Protein AF-A0A0N4UHY3-F1 (afdb_monomer)

Mean predicted aligned error: 23.49 Å

Foldseek 3Di:
DDDDDDDDDDDDDDDDDDDDDDDDDDDDDDDDDFDWDDPDPFTWTDDPLDIDGPDADFAFDKDKDKPCSQAQPHRHVQKGWHFPDWDWDDDVPPDPTTIITIIGTHGNDPQFDCDPRDTDGPVVVPPDDDDPPQPVPQDWAFDKDKAWPCVQAQPHSDAQWGKHFPDWDQDPVVRIIITTIGTHGNDPQWDHDGGYTDRPPDPDDDDDDDDVVVVVVVVVDAFQFFDKDKAFPCPQAQPHSDDQWGWHFDDDDPGTTITTIDGVDPQFDRDPSDTHGNCPPDDDPPQDFFFDKDKAKQCPQAQPARHDQKGWHFQDWDFADDPPDGIIITITTTHGNDPQFDQDPRDTHGDDPDDDDDDDDDQACRQAQPAPADQWGWHFPDADPVVSDTDIDIGGNDPQWFDDDPDTDGPVVVVDDDDDDDDDDDDDPPPVVLQVCQVRLPHFAFDKHKDKPPPQDQPRSHDQKGWHWPDWDFDDDPGGTIIITIITIHGDPQFDDDPRDTHGDDD

Structure (mmCIF, N/CA/C/O backbone):
data_AF-A0A0N4UHY3-F1
#
_entry.id   AF-A0A0N4UHY3-F1
#
loop_
_atom_site.group_PDB
_atom_site.id
_atom_site.type_symbol
_atom_site.label_atom_id
_atom_site.label_alt_id
_atom_site.label_comp_id
_atom_site.label_asym_id
_atom_site.label_entity_id
_atom_site.label_seq_id
_atom_site.pdbx_PDB_ins_code
_atom_site.Cartn_x
_atom_site.Cartn_y
_atom_site.Cartn_z
_atom_site.occupancy
_atom_site.B_iso_or_equiv
_atom_site.auth_seq_id
_atom_site.auth_comp_id
_atom_site.auth_asym_id
_atom_site.auth_atom_id
_atom_site.pdbx_PDB_model_num
ATOM 1 N N . MET A 1 1 ? -44.861 -2.531 -36.308 1.00 39.50 1 MET A N 1
ATOM 2 C CA . MET A 1 1 ? -45.542 -1.254 -36.012 1.00 39.50 1 MET A CA 1
ATOM 3 C C . MET A 1 1 ? -44.474 -0.323 -35.451 1.00 39.50 1 MET A C 1
ATOM 5 O O . MET A 1 1 ? -43.875 -0.685 -34.453 1.00 39.50 1 MET A O 1
ATOM 9 N N . CYS A 1 2 ? -44.175 0.752 -36.191 1.00 42.62 2 CYS A N 1
ATOM 10 C CA . CYS A 1 2 ? -43.187 1.824 -35.960 1.00 42.62 2 CYS A CA 1
ATOM 11 C C . CYS A 1 2 ? -41.704 1.440 -35.734 1.00 42.62 2 CYS A C 1
ATOM 13 O O . CYS A 1 2 ? -41.220 1.393 -34.611 1.00 42.62 2 CYS A O 1
ATOM 15 N N . PHE A 1 3 ? -40.989 1.261 -36.854 1.00 35.94 3 PHE A N 1
ATOM 16 C CA . PHE A 1 3 ? -39.574 1.621 -37.047 1.00 35.94 3 PHE A CA 1
ATOM 17 C C . PHE A 1 3 ? -39.542 3.037 -37.641 1.00 35.94 3 PHE A C 1
ATOM 19 O O . PHE A 1 3 ? -40.261 3.255 -38.616 1.00 35.94 3 PHE A O 1
ATOM 26 N N . ILE A 1 4 ? -38.719 3.956 -37.127 1.00 51.41 4 ILE A N 1
ATOM 27 C CA . ILE A 1 4 ? -38.272 5.144 -37.875 1.00 51.41 4 ILE A CA 1
ATOM 28 C C . ILE A 1 4 ? -36.809 5.418 -37.504 1.00 51.41 4 ILE A C 1
ATOM 30 O O . ILE A 1 4 ? -36.523 5.945 -36.433 1.00 51.41 4 ILE A O 1
ATOM 34 N N . ASP A 1 5 ? -35.911 5.054 -38.420 1.00 40.72 5 ASP A N 1
ATOM 35 C CA . ASP A 1 5 ? -34.591 5.662 -38.577 1.00 40.72 5 ASP A CA 1
ATOM 36 C C . ASP A 1 5 ? -34.763 7.028 -39.256 1.00 40.72 5 ASP A C 1
ATOM 38 O O . ASP A 1 5 ? -35.474 7.142 -40.258 1.00 40.72 5 ASP A O 1
ATOM 42 N N . PHE A 1 6 ? -34.082 8.055 -38.747 1.00 48.81 6 PHE A N 1
ATOM 43 C CA . PHE A 1 6 ? -33.908 9.332 -39.436 1.00 48.81 6 PHE A CA 1
ATOM 44 C C . PHE A 1 6 ? -32.429 9.516 -39.778 1.00 48.81 6 PHE A C 1
ATOM 46 O O . PHE A 1 6 ? -31.600 9.799 -38.917 1.00 48.81 6 PHE A O 1
ATOM 53 N N . ALA A 1 7 ? -32.123 9.390 -41.066 1.00 38.50 7 ALA A N 1
ATOM 54 C CA . ALA A 1 7 ? -30.927 9.930 -41.685 1.00 38.50 7 ALA A CA 1
ATOM 55 C C . ALA A 1 7 ? -31.374 10.919 -42.767 1.00 38.50 7 ALA A C 1
ATOM 57 O O . ALA A 1 7 ? -32.004 10.507 -43.736 1.00 38.50 7 ALA A O 1
ATOM 58 N N . ALA A 1 8 ? -31.062 12.204 -42.592 1.00 41.97 8 ALA A N 1
ATOM 59 C CA . ALA A 1 8 ? -30.898 13.194 -43.660 1.00 41.97 8 ALA A CA 1
ATOM 60 C C . ALA A 1 8 ? -30.575 14.561 -43.043 1.00 41.97 8 ALA A C 1
ATOM 62 O O . ALA A 1 8 ? -31.390 15.101 -42.304 1.00 41.97 8 ALA A O 1
ATOM 63 N N . ALA A 1 9 ? -29.425 15.138 -43.391 1.00 45.88 9 ALA A N 1
ATOM 64 C CA . ALA A 1 9 ? -29.371 16.423 -44.092 1.00 45.88 9 ALA A CA 1
ATOM 65 C C . ALA A 1 9 ? -27.912 16.852 -44.299 1.00 45.88 9 ALA A C 1
ATOM 67 O O . ALA A 1 9 ? -27.147 17.047 -43.359 1.00 45.88 9 ALA A O 1
ATOM 68 N N . PHE A 1 10 ? -27.563 16.992 -45.574 1.00 39.06 10 PHE A N 1
ATOM 69 C CA . PHE A 1 10 ? -26.394 17.692 -46.083 1.00 39.06 10 PHE A CA 1
ATOM 70 C C . PHE A 1 10 ? -26.413 19.167 -45.661 1.00 39.06 10 PHE A C 1
ATOM 72 O O . PHE A 1 10 ? -27.470 19.789 -45.716 1.00 39.06 10 PHE A O 1
ATOM 79 N N . ASN A 1 11 ? -25.240 19.749 -45.397 1.00 44.28 11 ASN A N 1
ATOM 80 C CA . ASN A 1 11 ? -24.924 21.086 -45.897 1.00 44.28 11 ASN A CA 1
ATOM 81 C C . ASN A 1 11 ? -23.414 21.269 -46.102 1.00 44.28 11 ASN A C 1
ATOM 83 O O . ASN A 1 11 ? -22.588 20.931 -45.260 1.00 44.28 11 ASN A O 1
ATOM 87 N N . SER A 1 12 ? -23.119 21.782 -47.292 1.00 41.34 12 SER A N 1
ATOM 88 C CA . SER A 1 12 ? -21.834 22.180 -47.859 1.00 41.34 12 SER A CA 1
ATOM 89 C C . SER A 1 12 ? -21.240 23.381 -47.119 1.00 41.34 12 SER A C 1
ATOM 91 O O . SER A 1 12 ? -21.940 24.379 -46.973 1.00 41.34 12 SER A O 1
ATOM 93 N N . ILE A 1 13 ? -19.955 23.327 -46.747 1.00 45.72 13 ILE A N 1
ATOM 94 C CA . ILE A 1 13 ? -19.123 24.508 -46.459 1.00 45.72 13 ILE A CA 1
ATOM 95 C C . ILE A 1 13 ? -17.733 24.310 -47.083 1.00 45.72 13 ILE A C 1
ATOM 97 O O . ILE A 1 13 ? -17.202 23.203 -47.142 1.00 45.72 13 ILE A O 1
ATOM 101 N N . ASP A 1 14 ? -17.231 25.434 -47.581 1.00 43.56 14 ASP A N 1
ATOM 102 C CA . ASP A 1 14 ? -16.122 25.691 -48.484 1.00 43.56 14 ASP A CA 1
ATOM 103 C C . ASP A 1 14 ? -14.755 25.055 -48.199 1.00 43.56 14 ASP A C 1
ATOM 105 O O . ASP A 1 14 ? -14.252 24.959 -47.080 1.00 43.56 14 ASP A O 1
ATOM 109 N N . SER A 1 15 ? -14.114 24.762 -49.327 1.00 36.88 15 SER A N 1
ATOM 110 C CA . SER A 1 15 ? -12.692 24.563 -49.582 1.00 36.88 15 SER A CA 1
ATOM 111 C C . SER A 1 15 ? -11.785 25.652 -48.989 1.00 36.88 15 SER A C 1
ATOM 113 O O . SER A 1 15 ? -11.810 26.803 -49.416 1.00 36.88 15 SER A O 1
ATOM 115 N N . GLY A 1 16 ? -10.884 25.239 -48.095 1.00 40.34 16 GLY A N 1
ATOM 116 C CA . GLY A 1 16 ? -9.698 25.986 -47.677 1.00 40.34 16 GLY A CA 1
ATOM 117 C C . GLY A 1 16 ? -8.473 25.076 -47.753 1.00 40.34 16 GLY A C 1
ATOM 118 O O . GLY A 1 16 ? -8.365 24.114 -46.999 1.00 40.34 16 GLY A O 1
ATOM 119 N N . ALA A 1 17 ? -7.587 25.353 -48.709 1.00 36.66 17 ALA A N 1
ATOM 120 C CA . ALA A 1 17 ? -6.333 24.644 -48.916 1.00 36.66 17 ALA A CA 1
ATOM 121 C C . ALA A 1 17 ? -5.376 24.848 -47.729 1.00 36.66 17 ALA A C 1
ATOM 123 O O . ALA A 1 17 ? -5.103 25.982 -47.338 1.00 36.66 17 ALA A O 1
ATOM 124 N N . LEU A 1 18 ? -4.829 23.755 -47.202 1.00 40.34 18 LEU A N 1
ATOM 125 C CA . LEU A 1 18 ? -3.640 23.766 -46.356 1.00 40.34 18 LEU A CA 1
ATOM 126 C C . LEU A 1 18 ? -2.706 22.660 -46.843 1.00 40.34 18 LEU A C 1
ATOM 128 O O . LEU A 1 18 ? -3.122 21.524 -47.060 1.00 40.34 18 LEU A O 1
ATOM 132 N N . GLU A 1 19 ? -1.469 23.070 -47.097 1.00 39.84 19 GLU A N 1
ATOM 133 C CA . GLU A 1 19 ? -0.391 22.308 -47.712 1.00 39.84 19 GLU A CA 1
ATOM 134 C C . GLU A 1 19 ? -0.076 21.027 -46.927 1.00 39.84 19 GLU A C 1
ATOM 136 O O . GLU A 1 19 ? 0.242 21.062 -45.738 1.00 39.84 19 GLU A O 1
ATOM 141 N N . ASP A 1 20 ? -0.157 19.897 -47.628 1.00 41.59 20 ASP A N 1
ATOM 142 C CA . ASP A 1 20 ? 0.180 18.560 -47.152 1.00 41.59 20 ASP A CA 1
ATOM 143 C C . ASP A 1 20 ? 1.547 18.189 -47.756 1.00 41.59 20 ASP A C 1
ATOM 145 O O . ASP A 1 20 ? 1.641 17.791 -48.918 1.00 41.59 20 ASP A O 1
ATOM 149 N N . ASP A 1 21 ? 2.630 18.393 -46.999 1.00 40.91 21 ASP A N 1
ATOM 150 C CA . ASP A 1 21 ? 3.984 17.976 -47.382 1.00 40.91 21 ASP A CA 1
ATOM 151 C C . ASP A 1 21 ? 4.412 16.794 -46.500 1.00 40.91 21 ASP A C 1
ATOM 153 O O . ASP A 1 21 ? 4.742 16.935 -45.320 1.00 40.91 21 ASP A O 1
ATOM 157 N N . GLY A 1 22 ? 4.336 15.582 -47.054 1.00 38.38 22 GLY A N 1
ATOM 158 C CA . GLY A 1 22 ? 4.574 14.359 -46.283 1.00 38.38 22 GLY A CA 1
ATOM 159 C C . GLY A 1 22 ? 4.458 13.068 -47.083 1.00 38.38 22 GLY A C 1
ATOM 160 O O . GLY A 1 22 ? 3.874 12.090 -46.621 1.00 38.38 22 GLY A O 1
ATOM 161 N N . THR A 1 23 ? 4.997 13.063 -48.301 1.00 38.31 23 THR A N 1
ATOM 162 C CA . THR A 1 23 ? 4.911 11.949 -49.254 1.00 38.31 23 THR A CA 1
ATOM 163 C C . THR A 1 23 ? 5.360 10.597 -48.661 1.00 38.31 23 THR A C 1
ATOM 165 O O . THR A 1 23 ? 6.532 10.391 -48.341 1.00 38.31 23 THR A O 1
ATOM 168 N N . LEU A 1 24 ? 4.436 9.630 -48.600 1.00 35.19 24 LEU A N 1
ATOM 169 C CA . LEU A 1 24 ? 4.691 8.212 -48.322 1.00 35.19 24 LEU A CA 1
ATOM 170 C C . LEU A 1 24 ? 4.791 7.431 -49.648 1.00 35.19 24 LEU A C 1
ATOM 172 O O . LEU A 1 24 ? 3.817 7.376 -50.391 1.00 35.19 24 LEU A O 1
ATOM 176 N N . TRP A 1 25 ? 5.912 6.754 -49.922 1.00 36.47 25 TRP A N 1
ATOM 177 C CA . TRP A 1 25 ? 5.988 5.729 -50.980 1.00 36.47 25 TRP A CA 1
ATOM 178 C C . TRP A 1 25 ? 6.540 4.410 -50.427 1.00 36.47 25 TRP A C 1
ATOM 180 O O . TRP A 1 25 ? 7.580 4.376 -49.770 1.00 36.47 25 TRP A O 1
ATOM 190 N N . TYR A 1 26 ? 5.823 3.320 -50.711 1.00 41.16 26 TYR A N 1
ATOM 191 C CA . TYR A 1 26 ? 6.191 1.931 -50.413 1.00 41.16 26 TYR A CA 1
ATOM 192 C C . TYR A 1 26 ? 7.305 1.426 -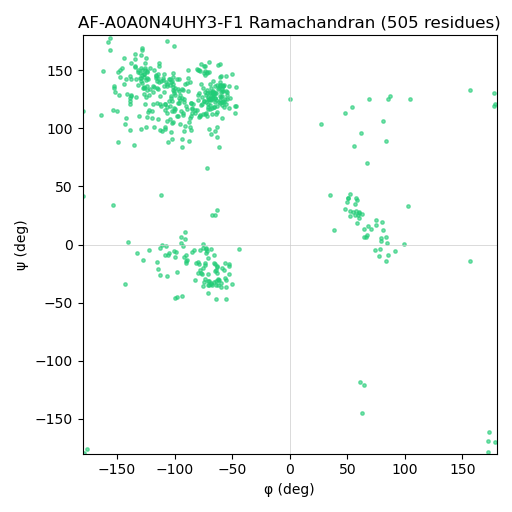51.357 1.00 41.16 26 TYR A C 1
ATOM 194 O O . TYR A 1 26 ? 7.419 1.914 -52.484 1.00 41.16 26 TYR A O 1
ATOM 202 N N . PRO A 1 27 ? 8.136 0.447 -50.945 1.00 40.88 27 PRO A N 1
ATOM 203 C CA . PRO A 1 27 ? 9.318 0.063 -51.707 1.00 40.88 27 PRO A CA 1
ATOM 204 C C . PRO A 1 27 ? 8.978 -0.837 -52.904 1.00 40.88 27 PRO A C 1
ATOM 206 O O . PRO A 1 27 ? 8.353 -1.889 -52.757 1.00 40.88 27 PRO A O 1
ATOM 209 N N . ARG A 1 28 ? 9.500 -0.466 -54.080 1.00 39.56 28 ARG A N 1
ATOM 210 C CA . ARG A 1 28 ? 9.841 -1.421 -55.144 1.00 39.56 28 ARG A CA 1
ATOM 211 C C . ARG A 1 28 ? 11.016 -2.274 -54.659 1.00 39.56 28 ARG A C 1
ATOM 213 O O . ARG A 1 28 ? 12.011 -1.738 -54.173 1.00 39.56 28 ARG A O 1
ATOM 220 N N . LYS A 1 29 ? 10.894 -3.594 -54.802 1.00 41.81 29 LYS A N 1
ATOM 221 C CA . LYS A 1 29 ? 12.030 -4.519 -54.774 1.00 41.81 29 LYS A CA 1
ATOM 222 C C . LYS A 1 29 ? 12.912 -4.184 -55.977 1.00 41.81 29 LYS A C 1
ATOM 224 O O . LYS A 1 29 ? 12.419 -4.286 -57.093 1.00 41.81 29 LYS A O 1
ATOM 229 N N . ASP A 1 30 ? 14.110 -3.659 -55.720 1.00 43.09 30 ASP A N 1
ATOM 230 C CA . ASP A 1 30 ? 15.377 -3.971 -56.404 1.00 43.09 30 ASP A CA 1
ATOM 231 C C . ASP A 1 30 ? 16.398 -2.817 -56.275 1.00 43.09 30 ASP A C 1
ATOM 233 O O . ASP A 1 30 ? 16.085 -1.647 -56.476 1.00 43.09 30 ASP A O 1
ATOM 237 N N . HIS A 1 31 ? 17.633 -3.193 -55.922 1.00 48.31 31 HIS A N 1
ATOM 238 C CA . HIS A 1 31 ? 18.895 -2.434 -55.981 1.00 48.31 31 HIS A CA 1
ATOM 239 C C . HIS A 1 31 ? 19.066 -1.131 -55.154 1.00 48.31 31 HIS A C 1
ATOM 241 O O . HIS A 1 31 ? 18.765 -0.018 -55.577 1.00 48.31 31 HIS A O 1
ATOM 247 N N . SER A 1 32 ? 19.682 -1.307 -53.972 1.00 41.09 32 SER A N 1
ATOM 248 C CA . SER A 1 32 ? 20.770 -0.491 -53.375 1.00 41.09 32 SER A CA 1
ATOM 249 C C . SER A 1 32 ? 20.792 1.029 -53.604 1.00 41.09 32 SER A C 1
ATOM 251 O O . SER A 1 32 ? 21.857 1.610 -53.808 1.00 41.09 32 SER A O 1
ATOM 253 N N . THR A 1 33 ? 19.650 1.701 -53.511 1.00 46.53 33 THR A N 1
ATOM 254 C CA . THR A 1 33 ? 19.587 3.165 -53.454 1.00 46.53 33 THR A CA 1
ATOM 255 C C . THR A 1 33 ? 19.243 3.607 -52.036 1.00 46.53 33 THR A C 1
ATOM 257 O O . THR A 1 33 ? 18.123 3.444 -51.554 1.00 46.53 33 THR A O 1
ATOM 260 N N . LEU A 1 34 ? 20.252 4.140 -51.344 1.00 44.81 34 LEU A N 1
ATOM 261 C CA . LEU A 1 34 ? 20.126 4.769 -50.033 1.00 44.81 34 LEU A CA 1
ATOM 262 C C . LEU A 1 34 ? 19.222 5.996 -50.169 1.00 44.81 34 LEU A C 1
ATOM 264 O O . LEU A 1 34 ? 19.597 6.958 -50.835 1.00 44.81 34 LEU A O 1
ATOM 268 N N . ARG A 1 35 ? 18.039 5.979 -49.551 1.00 48.00 35 ARG A N 1
ATOM 269 C CA . ARG A 1 35 ? 17.221 7.187 -49.411 1.00 48.00 35 ARG A CA 1
ATOM 270 C C . ARG A 1 35 ? 17.361 7.721 -47.985 1.00 48.00 35 ARG A C 1
ATOM 272 O O . ARG A 1 35 ? 16.966 7.017 -47.055 1.00 48.00 35 ARG A O 1
ATOM 279 N N . PRO A 1 36 ? 17.934 8.920 -47.785 1.00 49.59 36 PRO A N 1
ATOM 280 C CA . PRO A 1 36 ? 17.875 9.587 -46.490 1.00 49.59 36 PRO A CA 1
ATOM 281 C C . PRO A 1 36 ? 16.409 9.853 -46.118 1.00 49.59 36 PRO A C 1
ATOM 283 O O . PRO A 1 36 ? 15.614 10.245 -46.972 1.00 49.59 36 PRO A O 1
ATOM 286 N N . ILE A 1 37 ? 16.048 9.614 -44.854 1.00 58.53 37 ILE A N 1
ATOM 287 C CA . ILE A 1 37 ? 14.742 10.004 -44.318 1.00 58.53 37 ILE A CA 1
ATOM 288 C C . ILE A 1 37 ? 14.960 11.338 -43.611 1.00 58.53 37 ILE A C 1
ATOM 290 O O . ILE A 1 37 ? 15.654 11.415 -42.595 1.00 58.53 37 ILE A O 1
ATOM 294 N N . PHE A 1 38 ? 14.409 12.402 -44.184 1.00 53.03 38 PHE A N 1
ATOM 295 C CA . PHE A 1 38 ? 14.489 13.732 -43.597 1.00 53.03 38 PHE A CA 1
ATOM 296 C C . PHE A 1 38 ? 13.365 13.893 -42.577 1.00 53.03 38 PHE A C 1
ATOM 298 O O . PHE A 1 38 ? 12.188 13.828 -42.924 1.00 53.03 38 PHE A O 1
ATOM 305 N N . TYR A 1 39 ? 13.738 14.086 -41.314 1.00 61.25 39 TYR A N 1
ATOM 306 C CA . TYR A 1 39 ? 12.818 14.471 -40.250 1.00 61.25 39 TYR A CA 1
ATOM 307 C C . TYR A 1 39 ? 13.085 15.949 -39.944 1.00 61.25 39 TYR A C 1
ATOM 309 O O . TYR A 1 39 ? 13.949 16.298 -39.138 1.00 61.25 39 TYR A O 1
ATOM 317 N N . GLY A 1 40 ? 12.393 16.834 -40.666 1.00 66.44 40 GLY A N 1
ATOM 318 C CA . GLY A 1 40 ? 12.649 18.276 -40.625 1.00 66.44 40 GLY A CA 1
ATOM 319 C C . GLY A 1 40 ? 14.055 18.643 -41.124 1.00 66.44 40 GLY A C 1
ATOM 320 O O . GLY A 1 40 ? 14.595 18.002 -42.022 1.00 66.44 40 GLY A O 1
ATOM 321 N N . ARG A 1 41 ? 14.676 19.672 -40.524 1.00 72.00 41 ARG A N 1
ATOM 322 C CA . ARG A 1 41 ? 16.049 20.110 -40.865 1.00 72.00 41 ARG A CA 1
ATOM 323 C C . ARG A 1 41 ? 17.140 19.085 -40.527 1.00 72.00 41 ARG A C 1
ATOM 325 O O . ARG A 1 41 ? 18.281 19.296 -40.921 1.00 72.00 41 ARG A O 1
ATOM 332 N N . ARG A 1 42 ? 16.820 17.998 -39.817 1.00 75.81 42 ARG A N 1
ATOM 333 C CA . ARG A 1 42 ? 17.804 17.010 -39.365 1.00 75.81 42 ARG A CA 1
ATOM 334 C C . ARG A 1 42 ? 17.742 15.743 -40.204 1.00 75.81 42 ARG A C 1
ATOM 336 O O . ARG A 1 42 ? 16.675 15.214 -40.512 1.00 75.81 42 ARG A O 1
ATOM 343 N N . SER A 1 43 ? 18.918 15.236 -40.554 1.00 73.31 43 SER A N 1
ATOM 344 C CA . SER A 1 43 ? 19.059 14.045 -41.393 1.00 73.31 43 SER A CA 1
ATOM 345 C C . SER A 1 43 ? 19.352 12.814 -40.534 1.00 73.31 43 SER A C 1
ATOM 347 O O . SER A 1 43 ? 20.409 12.738 -39.903 1.00 73.31 43 SER A O 1
ATOM 349 N N . ILE A 1 44 ? 18.440 11.837 -40.538 1.00 80.31 44 ILE A N 1
ATOM 350 C CA . ILE A 1 44 ? 18.694 10.486 -40.021 1.00 80.31 44 ILE A CA 1
ATOM 351 C C . ILE A 1 44 ? 18.828 9.564 -41.227 1.00 80.31 44 ILE A C 1
ATOM 353 O O . ILE A 1 44 ? 17.899 9.403 -42.020 1.00 80.31 44 ILE A O 1
ATOM 357 N N . VAL A 1 45 ? 19.995 8.949 -41.382 1.00 79.62 45 VAL A N 1
ATOM 358 C CA . VAL A 1 45 ? 20.261 8.050 -42.505 1.00 79.62 45 VAL A CA 1
ATOM 359 C C . VAL A 1 45 ? 20.272 6.621 -41.986 1.00 79.62 45 VAL A C 1
ATOM 361 O O . VAL A 1 45 ? 21.142 6.231 -41.210 1.00 79.62 45 VAL A O 1
ATOM 364 N N . ILE A 1 46 ? 19.293 5.825 -42.413 1.00 78.88 46 ILE A N 1
ATOM 365 C CA . ILE A 1 46 ? 19.210 4.402 -42.076 1.00 78.88 46 ILE A CA 1
ATOM 366 C C . ILE A 1 46 ? 19.789 3.605 -43.249 1.00 78.88 46 ILE A C 1
ATOM 368 O O . ILE A 1 46 ? 19.201 3.560 -44.328 1.00 78.88 46 ILE A O 1
ATOM 372 N N . ILE A 1 47 ? 20.948 2.978 -43.043 1.00 79.69 47 ILE A N 1
ATOM 373 C CA . ILE A 1 47 ? 21.649 2.153 -44.033 1.00 79.69 47 ILE A CA 1
ATOM 374 C C . ILE A 1 47 ? 21.601 0.691 -43.580 1.00 79.69 47 ILE A C 1
ATOM 376 O O . ILE A 1 47 ? 22.393 0.254 -42.743 1.00 79.69 47 ILE A O 1
ATOM 380 N N . GLY A 1 48 ? 20.651 -0.078 -44.118 1.00 83.62 48 GLY A N 1
ATOM 381 C CA . GLY A 1 48 ? 20.410 -1.458 -43.684 1.00 83.62 48 GLY A CA 1
ATOM 382 C C . GLY A 1 48 ? 20.007 -1.510 -42.208 1.00 83.62 48 GLY A C 1
ATOM 383 O O . GLY A 1 48 ? 18.997 -0.922 -41.824 1.00 83.62 48 GLY A O 1
ATOM 384 N N . ASN A 1 49 ? 20.820 -2.178 -41.384 1.00 79.31 49 ASN A N 1
ATOM 385 C CA . ASN A 1 49 ? 20.635 -2.248 -39.928 1.00 79.31 49 ASN A CA 1
ATOM 386 C C . ASN A 1 49 ? 21.414 -1.157 -39.169 1.00 79.31 49 ASN A C 1
ATOM 388 O O . ASN A 1 49 ? 21.353 -1.099 -37.944 1.00 79.31 49 ASN A O 1
ATOM 392 N N . LYS A 1 50 ? 22.173 -0.308 -39.873 1.00 81.62 50 LYS A N 1
ATOM 393 C CA . LYS A 1 50 ? 22.973 0.760 -39.272 1.00 81.62 50 LYS A CA 1
ATOM 394 C C . LYS A 1 50 ? 22.206 2.075 -39.340 1.00 81.62 50 LYS A C 1
ATOM 396 O O . LYS A 1 50 ? 21.864 2.546 -40.421 1.00 81.62 50 LYS A O 1
ATOM 401 N N . VAL A 1 51 ? 21.970 2.688 -38.188 1.00 85.44 51 VAL A N 1
ATOM 402 C CA . VAL A 1 51 ? 21.406 4.037 -38.086 1.00 85.44 51 VAL A CA 1
ATOM 403 C C . VAL A 1 51 ? 22.555 5.026 -37.925 1.00 85.44 51 VAL A C 1
ATOM 405 O O . VAL A 1 51 ? 23.385 4.870 -37.031 1.00 85.44 51 VAL A O 1
ATOM 408 N N . ILE A 1 52 ? 22.611 6.037 -38.789 1.00 84.19 52 ILE A N 1
ATOM 409 C CA . ILE A 1 52 ? 23.551 7.151 -38.690 1.00 84.19 52 ILE A CA 1
ATOM 410 C C . ILE A 1 52 ? 22.748 8.411 -38.369 1.00 84.19 52 ILE A C 1
ATOM 412 O O . ILE A 1 52 ? 21.868 8.821 -39.129 1.00 84.19 52 ILE A O 1
ATOM 416 N N . VAL A 1 53 ? 23.052 9.005 -37.219 1.00 87.25 53 VAL A N 1
ATOM 417 C CA . VAL A 1 53 ? 22.470 10.260 -36.748 1.00 87.25 53 VAL A CA 1
ATOM 418 C C . VAL A 1 53 ? 23.514 11.351 -36.962 1.00 87.25 53 VAL A C 1
ATOM 420 O O . VAL A 1 53 ? 24.541 11.352 -36.288 1.00 87.25 53 VAL A O 1
ATOM 423 N N . ASN A 1 54 ? 23.287 12.239 -37.933 1.00 84.19 54 ASN A N 1
ATOM 424 C CA . ASN A 1 54 ? 24.287 13.243 -38.321 1.00 84.19 54 ASN A CA 1
ATOM 425 C C . ASN A 1 54 ? 24.328 14.449 -37.373 1.00 84.19 54 ASN A C 1
ATOM 427 O O . ASN A 1 54 ? 25.356 15.111 -37.265 1.00 84.19 54 ASN A O 1
ATOM 431 N N . GLU A 1 55 ? 23.228 14.728 -36.675 1.00 88.00 55 GLU A N 1
ATOM 432 C CA . GLU A 1 55 ? 23.116 15.844 -35.739 1.00 88.00 55 GLU A CA 1
ATOM 433 C C . GLU A 1 55 ? 22.705 15.347 -34.357 1.00 88.00 55 GLU A C 1
ATOM 435 O O . GLU A 1 55 ? 21.803 14.519 -34.227 1.00 88.00 55 GLU A O 1
ATOM 440 N N . ALA A 1 56 ? 23.353 15.871 -33.316 1.00 90.25 56 ALA A N 1
ATOM 441 C CA . ALA A 1 56 ? 22.979 15.563 -31.945 1.00 90.25 56 ALA A CA 1
ATOM 442 C C . ALA A 1 56 ? 21.588 16.137 -31.628 1.00 90.25 56 ALA A C 1
ATOM 444 O O . ALA A 1 56 ? 21.309 17.318 -31.848 1.00 90.25 56 ALA A O 1
ATOM 445 N N . PHE A 1 57 ? 20.736 15.289 -31.070 1.00 94.00 57 PHE A N 1
ATOM 446 C CA . PHE A 1 57 ? 19.450 15.658 -30.503 1.00 94.00 57 PHE A CA 1
ATOM 447 C C . PHE A 1 57 ? 19.647 16.272 -29.119 1.00 94.00 57 PHE A C 1
ATOM 449 O O . PHE A 1 57 ? 20.594 15.950 -28.394 1.00 94.00 57 PHE A O 1
ATOM 456 N N . LYS A 1 58 ? 18.738 17.172 -28.741 1.00 94.62 58 LYS A N 1
ATOM 457 C CA . LYS A 1 58 ? 18.728 17.749 -27.395 1.00 94.62 58 LYS A CA 1
ATOM 458 C C . LYS A 1 58 ? 18.067 16.776 -26.420 1.00 94.62 58 LYS A C 1
ATOM 460 O O . LYS A 1 58 ? 17.182 16.007 -26.790 1.00 94.62 58 LYS A O 1
ATOM 465 N N . LEU A 1 59 ? 18.478 16.833 -25.155 1.00 95.12 59 LEU A N 1
ATOM 466 C CA . LEU A 1 59 ? 17.815 16.087 -24.087 1.00 95.12 59 LEU A CA 1
ATOM 467 C C . LEU A 1 59 ? 16.319 16.442 -24.044 1.00 95.12 59 LEU A C 1
ATOM 469 O O . LEU A 1 59 ? 15.969 17.620 -24.069 1.00 95.12 59 LEU A O 1
ATOM 473 N N . GLY A 1 60 ? 15.457 15.428 -23.987 1.00 93.44 60 GLY A N 1
ATOM 474 C CA . GLY A 1 60 ? 14.000 15.576 -23.997 1.00 93.44 60 GLY A CA 1
ATOM 475 C C . GLY A 1 60 ? 13.367 15.672 -25.387 1.00 93.44 60 GLY A C 1
ATOM 476 O O . GLY A 1 60 ? 12.147 15.582 -25.493 1.00 93.44 60 GLY A O 1
ATOM 477 N N . GLU A 1 61 ? 14.157 15.807 -26.454 1.00 95.06 61 GLU A N 1
ATOM 478 C CA . GLU A 1 61 ? 13.628 15.908 -27.814 1.00 95.06 61 GLU A CA 1
ATOM 479 C C . GLU A 1 61 ? 12.924 14.611 -28.237 1.00 95.06 61 GLU A C 1
ATOM 481 O O . GLU A 1 61 ? 13.418 13.507 -27.976 1.00 95.06 61 GLU A O 1
ATOM 486 N N . LEU A 1 62 ? 11.757 14.760 -28.871 1.00 94.19 62 LEU A N 1
ATOM 487 C CA . LEU A 1 62 ? 10.899 13.657 -29.294 1.00 94.19 62 LEU A CA 1
ATOM 488 C C . LEU A 1 62 ? 11.042 13.386 -30.787 1.00 94.19 62 LEU A C 1
ATOM 490 O O . LEU A 1 62 ? 11.166 14.306 -31.592 1.00 94.19 62 LEU A O 1
ATOM 494 N N . LEU A 1 63 ? 10.966 12.112 -31.156 1.00 94.19 63 LEU A N 1
ATOM 495 C CA . LEU A 1 63 ? 11.047 11.667 -32.536 1.00 94.19 63 LEU A CA 1
ATOM 496 C C . LEU A 1 63 ? 10.124 10.478 -32.776 1.00 94.19 63 LEU A C 1
ATOM 498 O O . LEU A 1 63 ? 10.052 9.545 -31.977 1.00 94.19 63 LEU A O 1
ATOM 502 N N . GLU A 1 64 ? 9.435 10.490 -33.908 1.00 93.56 64 GLU A N 1
ATOM 503 C CA . GLU A 1 64 ? 8.642 9.354 -34.349 1.00 93.56 64 GLU A CA 1
ATOM 504 C C . GLU A 1 64 ? 9.501 8.347 -35.122 1.00 93.56 64 GLU A C 1
ATOM 506 O O . GLU A 1 64 ? 10.069 8.655 -36.167 1.00 93.56 64 GLU A O 1
ATOM 511 N N . ASP A 1 65 ? 9.530 7.111 -34.638 1.00 93.38 65 ASP A N 1
ATOM 512 C CA . ASP A 1 65 ? 10.370 6.033 -35.137 1.00 93.38 65 ASP A CA 1
ATOM 513 C C . ASP A 1 65 ? 9.526 4.814 -35.529 1.00 93.38 65 ASP A C 1
ATOM 515 O O . ASP A 1 65 ? 8.954 4.098 -34.694 1.00 93.38 65 ASP A O 1
ATOM 519 N N . ARG A 1 66 ? 9.442 4.566 -36.838 1.00 91.44 66 ARG A N 1
ATOM 520 C CA . ARG A 1 66 ? 8.727 3.412 -37.391 1.00 91.44 66 ARG A CA 1
ATOM 521 C C . ARG A 1 66 ? 9.569 2.150 -37.227 1.00 91.44 66 ARG A C 1
ATOM 523 O O . ARG A 1 66 ? 10.656 2.019 -37.783 1.00 91.44 66 ARG A O 1
ATOM 530 N N . GLY A 1 67 ? 9.020 1.185 -36.502 1.00 92.31 67 GLY A N 1
ATOM 531 C CA . GLY A 1 67 ? 9.684 -0.062 -36.145 1.00 92.31 67 GLY A CA 1
ATOM 532 C C . GLY A 1 67 ? 10.585 0.043 -34.917 1.00 92.31 67 GLY A C 1
ATOM 533 O O . GLY A 1 67 ? 11.253 -0.938 -34.610 1.00 92.31 67 GLY A O 1
ATOM 534 N N . CYS A 1 68 ? 10.591 1.183 -34.213 1.00 94.75 68 CYS A N 1
ATOM 535 C CA . CYS A 1 68 ? 11.376 1.382 -32.991 1.00 94.75 68 CYS A CA 1
ATOM 536 C C . CYS A 1 68 ? 12.888 1.129 -33.193 1.00 94.75 68 CYS A C 1
ATOM 538 O O . CYS A 1 68 ? 13.558 0.599 -32.311 1.00 94.75 68 CYS A O 1
ATOM 540 N N . ARG A 1 69 ? 13.420 1.462 -34.378 1.00 94.00 69 ARG A N 1
ATOM 541 C CA . ARG A 1 69 ? 14.802 1.160 -34.792 1.00 94.00 69 ARG A CA 1
ATOM 542 C C . ARG A 1 69 ? 15.853 2.032 -34.110 1.00 94.00 69 ARG A C 1
ATOM 544 O O . ARG A 1 69 ? 17.036 1.719 -34.178 1.00 94.00 69 ARG A O 1
ATOM 551 N N . LEU A 1 70 ? 15.433 3.139 -33.511 1.00 95.31 70 LEU A N 1
ATOM 552 C CA . LEU A 1 70 ? 16.291 4.079 -32.806 1.00 95.31 70 LEU A CA 1
ATOM 553 C C . LEU A 1 70 ? 16.435 3.744 -31.329 1.00 95.31 70 LEU A C 1
ATOM 555 O O . LEU A 1 70 ? 17.263 4.364 -30.675 1.00 95.31 70 LEU A O 1
ATOM 559 N N . THR A 1 71 ? 15.668 2.795 -30.788 1.00 95.38 71 THR A N 1
ATOM 560 C CA . THR A 1 71 ? 15.820 2.396 -29.386 1.00 95.38 71 THR A CA 1
ATOM 561 C C . THR A 1 71 ? 17.271 2.006 -29.109 1.00 95.38 71 THR A C 1
ATOM 563 O O . THR A 1 71 ? 17.885 1.253 -29.860 1.00 95.38 71 THR A O 1
ATOM 566 N N . ASP A 1 72 ? 17.824 2.602 -28.057 1.00 95.19 72 ASP A N 1
ATOM 567 C CA . ASP A 1 72 ? 19.211 2.465 -27.618 1.00 95.19 72 ASP A CA 1
ATOM 568 C C . ASP A 1 72 ? 20.290 3.035 -28.557 1.00 95.19 72 ASP A C 1
ATOM 570 O O . ASP A 1 72 ? 21.488 2.937 -28.275 1.00 95.19 72 ASP A O 1
ATOM 574 N N . VAL A 1 73 ? 19.898 3.729 -29.629 1.00 95.00 73 VAL A N 1
ATOM 575 C CA . VAL A 1 73 ? 20.825 4.473 -30.489 1.00 95.00 73 VAL A CA 1
ATOM 576 C C . VAL A 1 73 ? 21.237 5.778 -29.808 1.00 95.00 73 VAL A C 1
ATOM 578 O O . VAL A 1 73 ? 20.427 6.493 -29.213 1.00 95.00 73 VAL A O 1
ATOM 581 N N . SER A 1 74 ? 22.526 6.108 -29.905 1.00 95.62 74 SER A N 1
ATOM 582 C CA . SER A 1 74 ? 23.077 7.361 -29.387 1.00 95.62 74 SER A CA 1
ATOM 583 C C . SER A 1 74 ? 22.439 8.565 -30.076 1.00 95.62 74 SER A C 1
ATOM 585 O O . SER A 1 74 ? 22.551 8.710 -31.290 1.00 95.62 74 SER A O 1
ATOM 587 N N . CYS A 1 75 ? 21.835 9.457 -29.295 1.00 95.69 75 CYS A N 1
ATOM 588 C CA . CYS A 1 75 ? 21.244 10.703 -29.790 1.00 95.69 75 CYS A CA 1
ATOM 589 C C . CYS A 1 75 ? 22.066 11.946 -29.401 1.00 95.69 75 CYS A C 1
ATOM 591 O O . CYS A 1 75 ? 21.730 13.051 -29.797 1.00 95.69 75 CYS A O 1
ATOM 593 N N . GLY A 1 76 ? 23.170 11.777 -28.669 1.00 94.62 76 GLY A N 1
ATOM 594 C CA . GLY A 1 76 ? 24.081 12.846 -28.252 1.00 94.62 76 GLY A CA 1
ATOM 595 C C . GLY A 1 76 ? 25.139 12.324 -27.275 1.00 94.62 76 GLY A C 1
ATOM 596 O O . GLY A 1 76 ? 25.147 11.132 -26.952 1.00 94.62 76 GLY A O 1
ATOM 597 N N . ASP A 1 77 ? 26.029 13.192 -26.787 1.00 93.31 77 ASP A N 1
ATOM 598 C CA . ASP A 1 77 ? 27.007 12.792 -25.766 1.00 93.31 77 ASP A CA 1
ATOM 599 C C . ASP A 1 77 ? 26.296 12.416 -24.458 1.00 93.31 77 ASP A C 1
ATOM 601 O O . ASP A 1 77 ? 25.546 13.209 -23.894 1.00 93.31 77 ASP A O 1
ATOM 605 N N . LYS A 1 78 ? 26.517 11.184 -23.985 1.00 94.12 78 LYS A N 1
ATOM 606 C CA . LYS A 1 78 ? 25.820 10.572 -22.833 1.00 94.12 78 LYS A CA 1
ATOM 607 C C . LYS A 1 78 ? 24.297 10.493 -22.976 1.00 94.12 78 LYS A C 1
ATOM 609 O O . LYS A 1 78 ? 23.618 10.268 -21.973 1.00 94.12 78 LYS A O 1
ATOM 614 N N . LEU A 1 79 ? 23.768 10.604 -24.194 1.00 95.81 79 LEU A N 1
ATOM 615 C CA . LEU A 1 79 ? 22.342 10.477 -24.488 1.00 95.81 79 LEU A CA 1
ATOM 616 C C . LEU A 1 79 ? 22.059 9.234 -25.342 1.00 95.81 79 LEU A C 1
ATOM 618 O O . LEU A 1 79 ? 22.917 8.759 -26.093 1.00 95.81 79 LEU A O 1
ATOM 622 N N . MET A 1 80 ? 20.849 8.698 -25.226 1.00 96.81 80 MET A N 1
ATOM 623 C CA . MET A 1 80 ? 20.326 7.625 -26.072 1.00 96.81 80 MET A CA 1
ATOM 624 C C . MET A 1 80 ? 18.816 7.778 -26.257 1.00 96.81 80 MET A C 1
ATOM 626 O O . MET A 1 80 ? 18.124 8.283 -25.373 1.00 96.81 80 MET A O 1
ATOM 630 N N . PHE A 1 81 ? 18.299 7.335 -27.395 1.00 96.94 81 PHE A N 1
ATOM 631 C CA . PHE A 1 81 ? 16.860 7.291 -27.626 1.00 96.94 81 PHE A CA 1
ATOM 632 C C . PHE A 1 81 ? 16.205 6.182 -26.800 1.00 96.94 81 PHE A C 1
ATOM 634 O O . PHE A 1 81 ? 16.669 5.040 -26.792 1.00 96.94 81 PHE A O 1
ATOM 641 N N . ARG A 1 82 ? 15.104 6.523 -26.127 1.00 96.25 82 ARG A N 1
ATOM 642 C CA . ARG A 1 82 ? 14.266 5.590 -25.369 1.00 96.25 82 ARG A CA 1
ATOM 643 C C . ARG A 1 82 ? 12.797 5.716 -25.778 1.00 96.25 82 ARG A C 1
ATOM 645 O O . ARG A 1 82 ? 12.314 6.839 -25.934 1.00 96.25 82 ARG A O 1
ATOM 652 N N . PRO A 1 83 ? 12.061 4.603 -25.921 1.00 95.62 83 PRO A N 1
ATOM 653 C CA . PRO A 1 83 ? 10.659 4.652 -26.310 1.00 95.62 83 PRO A CA 1
ATOM 654 C C . PRO A 1 83 ? 9.803 5.121 -25.128 1.00 95.62 83 PRO A C 1
ATOM 656 O O . PRO A 1 83 ? 9.812 4.499 -24.072 1.00 95.62 83 PRO A O 1
ATOM 659 N N . ILE A 1 84 ? 9.035 6.196 -25.315 1.00 94.75 84 ILE A N 1
ATOM 660 C CA . ILE A 1 84 ? 8.058 6.682 -24.320 1.00 94.75 84 ILE A CA 1
ATOM 661 C C . ILE A 1 84 ? 6.633 6.215 -24.625 1.00 94.75 84 ILE A C 1
ATOM 663 O O . ILE A 1 84 ? 5.787 6.157 -23.739 1.00 94.75 84 ILE A O 1
ATOM 667 N N . LYS A 1 85 ? 6.347 5.892 -25.892 1.00 94.75 85 LYS A N 1
ATOM 668 C CA . LYS A 1 85 ? 5.045 5.379 -26.330 1.00 94.75 85 LYS A CA 1
ATOM 669 C C . LYS A 1 85 ? 5.243 4.423 -27.494 1.00 94.75 85 LYS A C 1
ATOM 671 O O . LYS A 1 85 ? 5.871 4.788 -28.484 1.00 94.75 85 LYS A O 1
ATOM 676 N N . LYS A 1 86 ? 4.667 3.226 -27.405 1.00 95.62 86 LYS A N 1
ATOM 677 C CA . LYS A 1 86 ? 4.661 2.225 -28.478 1.00 95.62 86 LYS A CA 1
ATOM 678 C C . LYS A 1 86 ? 3.221 2.008 -28.929 1.00 95.62 86 LYS A C 1
ATOM 680 O O . LYS A 1 86 ? 2.370 1.667 -28.118 1.00 95.62 86 LYS A O 1
ATOM 685 N N . ARG A 1 87 ? 2.937 2.239 -30.208 1.00 93.31 87 ARG A N 1
ATOM 686 C CA . ARG A 1 87 ? 1.637 1.958 -30.827 1.00 93.31 87 ARG A CA 1
ATOM 687 C C . ARG A 1 87 ? 1.817 0.836 -31.838 1.00 93.31 87 ARG A C 1
ATOM 689 O O . ARG A 1 87 ? 2.684 0.925 -32.706 1.00 93.31 87 ARG A O 1
ATOM 696 N N . SER A 1 88 ? 1.005 -0.204 -31.725 1.00 91.19 88 SER A N 1
ATOM 697 C CA . SER A 1 88 ? 0.923 -1.267 -32.723 1.00 91.19 88 SER A CA 1
ATOM 698 C C . SER A 1 88 ? -0.338 -1.045 -33.543 1.00 91.19 88 SER A C 1
ATOM 700 O O . SER A 1 88 ? -1.417 -0.921 -32.972 1.00 91.19 88 SER A O 1
ATOM 702 N N . TYR A 1 89 ? -0.203 -0.987 -34.864 1.00 85.44 89 TYR A N 1
ATOM 703 C CA . TYR A 1 89 ? -1.343 -0.908 -35.772 1.00 85.44 89 TYR A CA 1
ATOM 704 C C . TYR A 1 89 ? -1.490 -2.247 -36.491 1.00 85.44 89 TYR A C 1
ATOM 706 O O . TYR A 1 89 ? -0.562 -2.694 -37.174 1.00 85.44 89 TYR A O 1
ATOM 714 N N . SER A 1 90 ? -2.644 -2.894 -36.332 1.00 82.31 90 SER A N 1
ATOM 715 C CA . SER A 1 90 ? -3.077 -3.981 -37.203 1.00 82.31 90 SER A CA 1
ATOM 716 C C . SER A 1 90 ? -3.816 -3.372 -38.390 1.00 82.31 90 SER A C 1
ATOM 718 O O . SER A 1 90 ? -4.958 -2.936 -38.278 1.00 82.31 90 SER A O 1
ATOM 720 N N . ASN A 1 91 ? -3.177 -3.340 -39.557 1.00 78.19 91 ASN A N 1
ATOM 721 C CA . ASN A 1 91 ? -3.939 -3.129 -40.782 1.00 78.19 91 ASN A CA 1
ATOM 722 C C . ASN A 1 91 ? -4.745 -4.406 -41.041 1.00 78.19 91 ASN A C 1
ATOM 724 O O . ASN A 1 91 ? -4.164 -5.490 -41.110 1.00 78.19 91 ASN A O 1
ATOM 728 N N . ALA A 1 92 ? -6.067 -4.280 -41.190 1.00 78.69 92 ALA A N 1
ATOM 729 C CA . ALA A 1 92 ? -7.005 -5.397 -41.370 1.00 78.69 92 ALA A CA 1
ATOM 730 C C . ALA A 1 92 ? -6.632 -6.356 -42.526 1.00 78.69 92 ALA A C 1
ATOM 732 O O . ALA A 1 92 ? -7.069 -7.504 -42.563 1.00 78.69 92 ALA A O 1
ATOM 733 N N . HIS A 1 93 ? -5.759 -5.931 -43.441 1.00 80.50 93 HIS A N 1
ATOM 734 C CA . HIS A 1 93 ? -5.221 -6.752 -44.519 1.00 80.50 93 HIS A CA 1
ATOM 735 C C . HIS A 1 93 ? -3.792 -7.232 -44.227 1.00 80.50 93 HIS A C 1
ATOM 737 O O . HIS A 1 93 ? -2.841 -6.543 -44.590 1.00 80.50 93 HIS A O 1
ATOM 743 N N . LYS A 1 94 ? -3.668 -8.421 -43.600 1.00 75.50 94 LYS A N 1
ATOM 744 C CA . LYS A 1 94 ? -2.546 -9.410 -43.610 1.00 75.50 94 LYS A CA 1
ATOM 745 C C . LYS A 1 94 ? -1.083 -8.917 -43.600 1.00 75.50 94 LYS A C 1
ATOM 747 O O . LYS A 1 94 ? -0.168 -9.707 -43.823 1.00 75.50 94 LYS A O 1
ATOM 752 N N . SER A 1 95 ? -0.830 -7.649 -43.327 1.00 75.50 95 SER A N 1
ATOM 753 C CA . SER A 1 95 ? 0.507 -7.076 -43.319 1.00 75.50 95 SER A CA 1
ATOM 754 C C . SER A 1 95 ? 1.112 -7.242 -41.926 1.00 75.50 95 SER A C 1
ATOM 756 O O . SER A 1 95 ? 0.382 -7.142 -40.937 1.00 75.50 95 SER A O 1
ATOM 758 N N . PRO A 1 96 ? 2.425 -7.512 -41.820 1.00 80.12 96 PRO A N 1
ATOM 759 C CA . PRO A 1 96 ? 3.102 -7.601 -40.531 1.00 80.12 96 PRO A CA 1
ATOM 760 C C . PRO A 1 96 ? 2.830 -6.337 -39.708 1.00 80.12 96 PRO A C 1
ATOM 762 O O . PRO A 1 96 ? 2.854 -5.231 -40.250 1.00 80.12 96 PRO A O 1
ATOM 765 N N . LEU A 1 97 ? 2.543 -6.518 -38.414 1.00 83.69 97 LEU A N 1
ATOM 766 C CA . LEU A 1 97 ? 2.203 -5.446 -37.475 1.00 83.69 97 LEU A CA 1
ATOM 767 C C . LEU A 1 97 ? 3.201 -4.289 -37.599 1.00 83.69 97 LEU A C 1
ATOM 769 O O . LEU A 1 97 ? 4.380 -4.425 -37.264 1.00 83.69 97 LEU A O 1
ATOM 773 N N . THR A 1 98 ? 2.730 -3.136 -38.077 1.00 87.56 98 THR A N 1
ATOM 774 C CA . THR A 1 98 ? 3.546 -1.924 -38.114 1.00 87.56 98 THR A CA 1
ATOM 775 C C . THR A 1 98 ? 3.561 -1.316 -36.722 1.00 87.56 98 THR A C 1
ATOM 777 O O . THR A 1 98 ? 2.552 -0.802 -36.236 1.00 87.56 98 THR A O 1
ATOM 780 N N . VAL A 1 99 ? 4.718 -1.392 -36.073 1.00 93.12 99 VAL A N 1
ATOM 781 C CA . VAL A 1 99 ? 4.961 -0.760 -34.779 1.00 93.12 99 VAL A CA 1
ATOM 782 C C . VAL A 1 99 ? 5.468 0.660 -35.012 1.00 93.12 99 VAL A C 1
ATOM 784 O O . VAL A 1 99 ? 6.382 0.877 -35.804 1.00 93.12 99 VAL A O 1
ATOM 787 N N . LYS A 1 100 ? 4.896 1.633 -34.312 1.00 94.31 100 LYS A N 1
ATOM 788 C CA . LYS A 1 100 ? 5.334 3.031 -34.292 1.00 94.31 100 LYS A CA 1
ATOM 789 C C . LYS A 1 100 ? 5.720 3.392 -32.863 1.00 94.31 100 LYS A C 1
ATOM 791 O O . LYS A 1 100 ? 4.897 3.282 -31.955 1.00 94.31 100 LYS A O 1
ATOM 796 N N . CYS A 1 101 ? 6.968 3.795 -32.662 1.00 96.00 101 CYS A N 1
ATOM 797 C CA . CYS A 1 101 ? 7.452 4.300 -31.387 1.00 96.00 101 CYS A CA 1
ATOM 798 C C . CYS A 1 101 ? 7.555 5.822 -31.428 1.00 96.00 101 CYS A C 1
ATOM 800 O O . CYS A 1 101 ? 7.991 6.396 -32.419 1.00 96.00 101 CYS A O 1
ATOM 802 N N . ILE A 1 102 ? 7.185 6.475 -30.332 1.00 94.38 102 ILE A N 1
ATOM 803 C CA . ILE A 1 102 ? 7.646 7.828 -30.026 1.00 94.38 102 ILE A CA 1
ATOM 804 C C . ILE A 1 102 ? 8.867 7.649 -29.130 1.00 94.38 102 ILE A C 1
ATOM 806 O O . ILE A 1 102 ? 8.755 7.097 -28.032 1.00 94.38 102 ILE A O 1
ATOM 810 N N . GLN A 1 103 ? 10.028 8.050 -29.630 1.00 96.12 103 GLN A N 1
ATOM 811 C CA . GLN A 1 103 ? 11.311 7.998 -28.941 1.00 96.12 103 GLN A CA 1
ATOM 812 C C . GLN A 1 103 ? 11.590 9.363 -28.307 1.00 96.12 103 GLN A C 1
ATOM 814 O O . GLN A 1 103 ? 11.301 10.392 -28.912 1.00 96.12 103 GLN A O 1
ATOM 819 N N . ARG A 1 104 ? 12.181 9.375 -27.115 1.00 96.38 104 ARG A N 1
ATOM 820 C CA . ARG A 1 104 ? 12.715 10.561 -26.435 1.00 96.38 104 ARG A CA 1
ATOM 821 C C . ARG A 1 104 ? 14.225 10.414 -26.308 1.00 96.38 104 ARG A C 1
ATOM 823 O O . ARG A 1 104 ? 14.704 9.344 -25.936 1.00 96.38 104 ARG A O 1
ATOM 830 N N . CYS A 1 105 ? 14.981 11.464 -26.608 1.00 96.56 105 CYS A N 1
ATOM 831 C CA . CYS A 1 105 ? 16.414 11.489 -26.331 1.00 96.56 105 CYS A CA 1
ATOM 832 C C . CYS A 1 105 ? 16.640 11.698 -24.822 1.00 96.56 105 CYS A C 1
ATOM 834 O O . CYS A 1 105 ? 16.327 12.762 -24.291 1.00 96.56 105 CYS A O 1
ATOM 836 N N . SER A 1 106 ? 17.158 10.681 -24.134 1.00 96.19 106 SER A N 1
ATOM 837 C CA . SER A 1 106 ? 17.278 10.626 -22.669 1.00 96.19 106 SER A CA 1
ATOM 838 C C . SER A 1 106 ? 18.689 10.272 -22.214 1.00 96.19 106 SER A C 1
ATOM 840 O O . SER A 1 106 ? 19.532 9.868 -23.016 1.00 96.19 106 SER A O 1
ATOM 842 N N . CYS A 1 107 ? 18.973 10.408 -20.915 1.00 96.38 107 CYS A N 1
ATOM 843 C CA . CYS A 1 107 ? 20.276 10.029 -20.370 1.00 96.38 107 CYS A CA 1
ATOM 844 C C . CYS A 1 107 ? 20.599 8.555 -20.634 1.00 96.38 107 CYS A C 1
ATOM 846 O O . CYS A 1 107 ? 19.796 7.659 -20.371 1.00 96.38 107 CYS A O 1
ATOM 848 N N . ARG A 1 108 ? 21.813 8.297 -21.133 1.00 95.25 108 ARG A N 1
ATOM 849 C CA . ARG A 1 108 ? 22.252 6.951 -21.509 1.00 95.25 108 ARG A CA 1
ATOM 850 C C . ARG A 1 108 ? 22.317 6.015 -20.306 1.00 95.25 108 ARG A C 1
ATOM 852 O O . ARG A 1 108 ? 21.849 4.884 -20.354 1.00 95.25 108 ARG A O 1
ATOM 859 N N . ASN A 1 109 ? 22.927 6.492 -19.230 1.00 91.50 109 ASN A N 1
ATOM 860 C CA . ASN A 1 109 ? 23.191 5.700 -18.037 1.00 91.50 109 ASN A CA 1
ATOM 861 C C . ASN A 1 109 ? 22.138 6.012 -16.966 1.00 91.50 109 ASN A C 1
ATOM 863 O O . ASN A 1 109 ? 21.880 7.184 -16.704 1.00 91.50 109 ASN A O 1
ATOM 867 N N . SER A 1 110 ? 21.588 4.977 -16.326 1.00 86.44 110 SER A N 1
ATOM 868 C CA . SER A 1 110 ? 20.662 5.089 -15.188 1.00 86.44 110 SER A CA 1
ATOM 869 C C . SER A 1 110 ? 21.244 5.871 -14.006 1.00 86.44 110 SER A C 1
ATOM 871 O O . SER A 1 110 ? 20.496 6.453 -13.235 1.00 86.44 110 SER A O 1
ATOM 873 N N . ASN A 1 111 ? 22.573 5.965 -13.904 1.00 84.19 111 ASN A N 1
ATOM 874 C CA . ASN A 1 111 ? 23.260 6.770 -12.890 1.00 84.19 111 ASN A CA 1
ATOM 875 C C . ASN A 1 111 ? 23.233 8.285 -13.175 1.00 84.19 111 ASN A C 1
ATOM 877 O O . ASN A 1 111 ? 23.870 9.047 -12.443 1.00 84.19 111 ASN A O 1
ATOM 881 N N . HIS A 1 112 ? 22.601 8.730 -14.265 1.00 88.56 112 HIS A N 1
ATOM 882 C CA . HIS A 1 112 ? 22.397 10.146 -14.557 1.00 88.56 112 HIS A CA 1
ATOM 883 C C . HIS A 1 112 ? 20.912 10.483 -14.538 1.00 88.56 112 HIS A C 1
ATOM 885 O O . HIS A 1 112 ? 20.091 9.734 -15.059 1.00 88.56 112 HIS A O 1
ATOM 891 N N . ILE A 1 113 ? 20.602 11.652 -13.994 1.00 86.69 113 ILE A N 1
ATOM 892 C CA . ILE A 1 113 ? 19.263 12.224 -13.984 1.00 86.69 113 ILE A CA 1
ATOM 893 C C . ILE A 1 113 ? 19.206 13.425 -14.927 1.00 86.69 113 ILE A C 1
ATOM 895 O O . ILE A 1 113 ? 20.190 14.154 -15.094 1.00 86.69 113 ILE A O 1
ATOM 899 N N . GLU A 1 114 ? 18.050 13.622 -15.552 1.00 90.25 114 GLU A N 1
ATOM 900 C CA . GLU A 1 114 ? 17.774 14.783 -16.392 1.00 90.25 114 GLU A CA 1
ATOM 901 C C . GLU A 1 114 ? 17.474 15.984 -15.487 1.00 90.25 114 GLU A C 1
ATOM 903 O O . GLU A 1 114 ? 16.462 16.008 -14.793 1.00 90.25 114 GLU A O 1
ATOM 908 N N . LYS A 1 115 ? 18.358 16.984 -15.462 1.00 86.56 115 LYS A N 1
ATOM 909 C CA . LYS A 1 115 ? 18.156 18.221 -14.697 1.00 86.56 115 LYS A CA 1
ATOM 910 C C . LYS A 1 115 ? 18.623 19.412 -15.523 1.00 86.56 115 LYS A C 1
ATOM 912 O O . LYS A 1 115 ? 19.752 19.432 -16.010 1.00 86.56 115 LYS A O 1
ATOM 917 N N . ASN A 1 116 ? 17.747 20.404 -15.692 1.00 87.12 116 ASN A N 1
ATOM 918 C CA . ASN A 1 116 ? 18.020 21.640 -16.438 1.00 87.12 116 ASN A CA 1
ATOM 919 C C . ASN A 1 116 ? 18.567 21.386 -17.860 1.00 87.12 116 ASN A C 1
ATOM 921 O O . ASN A 1 116 ? 19.551 21.997 -18.278 1.00 87.12 116 ASN A O 1
ATOM 925 N N . GLY A 1 117 ? 17.976 20.427 -18.584 1.00 89.44 117 GLY A N 1
ATOM 926 C CA . GLY A 1 117 ? 18.391 20.082 -19.950 1.00 89.44 117 GLY A CA 1
ATOM 927 C C . GLY A 1 117 ? 19.748 19.372 -20.057 1.00 89.44 117 GLY A C 1
ATOM 928 O O . GLY A 1 117 ? 20.297 19.274 -21.153 1.00 89.44 117 GLY A O 1
ATOM 929 N N . LYS A 1 118 ? 20.312 18.880 -18.945 1.00 92.69 118 LYS A N 1
ATOM 930 C CA . LYS A 1 118 ? 21.581 18.141 -18.906 1.00 92.69 118 LYS A CA 1
ATOM 931 C C . LYS A 1 118 ? 21.431 16.826 -18.145 1.00 92.69 118 LYS A C 1
ATOM 933 O O . LYS A 1 118 ? 20.628 16.716 -17.224 1.00 92.69 118 LYS A O 1
ATOM 938 N N . CYS A 1 119 ? 22.258 15.847 -18.501 1.00 92.88 119 CYS A N 1
ATOM 939 C CA . CYS A 1 119 ? 22.426 14.621 -17.726 1.00 92.88 119 CYS A CA 1
ATOM 940 C C . CYS A 1 119 ? 23.462 14.841 -16.630 1.00 92.88 119 CYS A C 1
ATOM 942 O O . CYS A 1 119 ? 24.653 14.978 -16.917 1.00 92.88 119 CYS A O 1
ATOM 944 N N . ILE A 1 120 ? 23.017 14.862 -15.379 1.00 89.94 120 ILE A N 1
ATOM 945 C CA . ILE A 1 120 ? 23.874 15.054 -14.205 1.00 89.94 120 ILE A CA 1
ATOM 946 C C . ILE A 1 120 ? 24.010 13.712 -13.495 1.00 89.94 120 ILE A C 1
ATOM 948 O O . ILE A 1 120 ? 23.015 13.004 -13.356 1.00 89.94 120 ILE A O 1
ATOM 952 N N . ARG A 1 121 ? 25.212 13.328 -13.044 1.00 86.12 121 ARG A N 1
ATOM 953 C CA . ARG A 1 121 ? 25.351 12.095 -12.254 1.00 86.12 121 ARG A CA 1
ATOM 954 C C . ARG A 1 121 ? 24.558 12.258 -10.964 1.00 86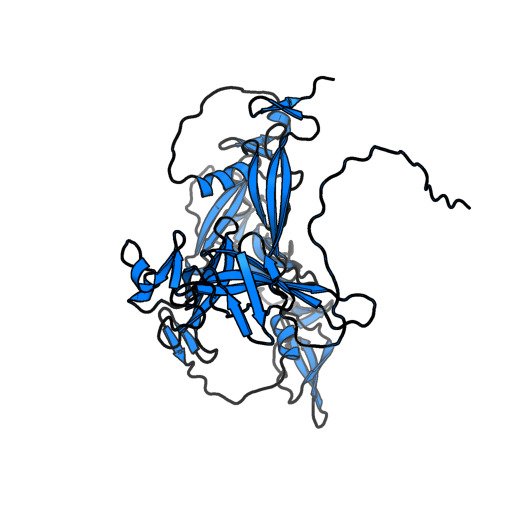.12 121 ARG A C 1
ATOM 956 O O . ARG A 1 121 ? 24.626 13.296 -10.312 1.00 86.12 121 ARG A O 1
ATOM 963 N N . GLN A 1 122 ? 23.840 11.219 -10.567 1.00 73.31 122 GLN A N 1
ATOM 964 C CA . GLN A 1 122 ? 23.005 11.226 -9.365 1.00 73.31 122 GLN A CA 1
ATOM 965 C C . GLN A 1 122 ? 23.805 11.592 -8.095 1.00 73.31 122 GLN A C 1
ATOM 967 O O . GLN A 1 122 ? 23.272 12.204 -7.178 1.00 73.31 122 GLN A O 1
ATOM 972 N N . MET A 1 123 ? 25.108 11.284 -8.067 1.00 72.00 123 MET A N 1
ATOM 973 C CA . MET A 1 123 ? 26.034 11.664 -6.987 1.00 72.00 123 MET A CA 1
ATOM 974 C C . MET A 1 123 ? 26.263 13.183 -6.888 1.00 72.00 123 MET A C 1
ATOM 976 O O . MET A 1 123 ? 26.452 13.702 -5.791 1.00 72.00 123 MET A O 1
ATOM 980 N N . ASP A 1 124 ? 26.218 13.913 -8.007 1.00 71.38 124 ASP A N 1
ATOM 981 C CA . ASP A 1 124 ? 26.520 15.351 -8.036 1.00 71.38 124 ASP A CA 1
ATOM 982 C C . ASP A 1 124 ? 25.346 16.197 -7.521 1.00 71.38 124 ASP A C 1
ATOM 984 O O . ASP A 1 124 ? 25.538 17.323 -7.069 1.00 71.38 124 ASP A O 1
ATOM 988 N N . THR A 1 125 ? 24.122 15.659 -7.547 1.00 59.12 125 THR A N 1
ATOM 989 C CA . THR A 1 125 ? 22.912 16.372 -7.103 1.00 59.12 125 THR A CA 1
ATOM 990 C C . THR A 1 125 ? 22.654 16.297 -5.602 1.00 59.12 125 THR A C 1
ATOM 992 O O . THR A 1 125 ? 21.777 17.002 -5.116 1.00 59.12 125 THR A O 1
ATOM 995 N N . MET A 1 126 ? 23.430 15.511 -4.851 1.00 54.84 126 MET A N 1
ATOM 996 C CA . MET A 1 126 ? 23.249 15.347 -3.401 1.00 54.84 126 MET A CA 1
ATOM 997 C C . MET A 1 126 ? 24.050 16.344 -2.549 1.00 54.84 126 MET A C 1
ATOM 999 O O . MET A 1 126 ? 24.055 16.215 -1.328 1.00 54.84 126 MET A O 1
ATOM 1003 N N . LYS A 1 127 ? 24.741 17.319 -3.157 1.00 56.50 127 LYS A N 1
ATOM 1004 C CA . LYS A 1 127 ? 25.585 18.268 -2.412 1.00 56.50 127 LYS A CA 1
ATOM 1005 C C . LYS A 1 127 ? 24.828 19.416 -1.730 1.00 56.50 127 LYS A C 1
ATOM 1007 O O . LYS A 1 127 ? 25.391 19.990 -0.810 1.00 56.50 127 LYS A O 1
ATOM 1012 N N . ASP A 1 128 ? 23.562 19.665 -2.075 1.00 53.53 128 ASP A N 1
ATOM 1013 C CA . ASP A 1 128 ? 22.742 20.712 -1.448 1.00 53.53 128 ASP A CA 1
ATOM 1014 C C . ASP A 1 128 ? 21.420 20.151 -0.881 1.00 53.53 128 ASP A C 1
ATOM 1016 O O . ASP A 1 128 ? 20.457 19.945 -1.612 1.00 53.53 128 ASP A O 1
ATOM 1020 N N . GLY A 1 129 ? 21.376 19.934 0.441 1.00 42.81 129 GLY A N 1
ATOM 1021 C CA . GLY A 1 129 ? 20.162 20.045 1.271 1.00 42.81 129 GLY A CA 1
ATOM 1022 C C . GLY A 1 129 ? 19.166 18.870 1.304 1.00 42.81 129 GLY A C 1
ATOM 1023 O O . GLY A 1 129 ? 18.340 18.721 0.415 1.00 42.81 129 GLY A O 1
ATOM 1024 N N . LYS A 1 130 ? 19.152 18.128 2.427 1.00 52.34 130 LYS A N 1
ATOM 1025 C CA . LYS A 1 130 ? 18.231 17.022 2.802 1.00 52.34 130 LYS A CA 1
ATOM 1026 C C . LYS A 1 130 ? 18.351 15.742 1.961 1.00 52.34 130 LYS A C 1
ATOM 1028 O O . LYS A 1 130 ? 17.439 15.336 1.251 1.00 52.34 130 LYS A O 1
ATOM 1033 N N . ALA A 1 131 ? 19.464 15.031 2.131 1.00 52.50 131 ALA A N 1
ATOM 1034 C CA . ALA A 1 131 ? 19.534 13.623 1.755 1.00 52.50 131 ALA A CA 1
ATOM 1035 C C . ALA A 1 131 ? 18.475 12.811 2.528 1.00 52.50 131 ALA A C 1
ATOM 1037 O O . ALA A 1 131 ? 18.353 12.965 3.746 1.00 52.50 131 ALA A O 1
ATOM 1038 N N . ASN A 1 132 ? 17.740 11.933 1.833 1.00 59.00 132 ASN A N 1
ATOM 1039 C CA . ASN A 1 132 ? 16.906 10.904 2.460 1.00 59.00 132 ASN A CA 1
ATOM 1040 C C . ASN A 1 132 ? 17.742 10.215 3.547 1.00 59.00 132 ASN A C 1
ATOM 1042 O O . ASN A 1 132 ? 18.810 9.671 3.253 1.00 59.00 132 ASN A O 1
ATOM 1046 N N . LYS A 1 133 ? 17.277 10.295 4.798 1.00 66.38 133 LYS A N 1
ATOM 1047 C CA . LYS A 1 133 ? 18.041 9.961 6.014 1.00 66.38 133 LYS A CA 1
ATOM 1048 C C . LYS A 1 133 ? 18.665 8.555 5.970 1.00 66.38 133 LYS A C 1
ATOM 1050 O O . LYS A 1 133 ? 19.733 8.333 6.527 1.00 66.38 133 LYS A O 1
ATOM 1055 N N . CYS A 1 134 ? 18.071 7.656 5.189 1.00 77.06 134 CYS A N 1
ATOM 1056 C CA . CYS A 1 134 ? 18.547 6.297 4.962 1.00 77.06 134 CYS A CA 1
ATOM 1057 C C . CYS A 1 134 ? 19.794 6.123 4.073 1.00 77.06 134 CYS A C 1
ATOM 1059 O O . CYS A 1 134 ? 20.234 4.996 3.861 1.00 77.06 134 CYS A O 1
ATOM 1061 N N . LYS A 1 135 ? 20.363 7.181 3.475 1.00 65.62 135 LYS A N 1
ATOM 1062 C CA . LYS A 1 135 ? 21.572 7.017 2.641 1.00 65.62 135 LYS A CA 1
ATOM 1063 C C . LYS A 1 135 ? 22.853 6.794 3.451 1.00 65.62 135 LYS A C 1
ATOM 1065 O O . LYS A 1 135 ? 23.818 6.291 2.885 1.00 65.62 135 LYS A O 1
ATOM 1070 N N . MET A 1 136 ? 22.871 7.157 4.739 1.00 64.06 136 MET A N 1
ATOM 1071 C CA . MET A 1 136 ? 24.029 6.942 5.626 1.00 64.06 136 MET A CA 1
ATOM 1072 C C . MET A 1 136 ? 23.767 5.921 6.738 1.00 64.06 136 MET A C 1
ATOM 1074 O O . MET A 1 136 ? 24.706 5.271 7.187 1.00 64.06 136 MET A O 1
ATOM 1078 N N . GLU A 1 137 ? 22.512 5.739 7.149 1.00 84.06 137 GLU A N 1
ATOM 1079 C CA . GLU A 1 137 ? 22.101 4.790 8.188 1.00 84.06 137 GLU A CA 1
ATOM 1080 C C . GLU A 1 137 ? 21.038 3.836 7.629 1.00 84.06 137 GLU A C 1
ATOM 1082 O O . GLU A 1 137 ? 20.263 4.214 6.754 1.00 84.06 137 GLU A O 1
ATOM 1087 N N . SER A 1 138 ? 20.987 2.593 8.114 1.00 89.38 138 SER A N 1
ATOM 1088 C CA . SER A 1 138 ? 19.921 1.655 7.739 1.00 89.38 138 SER A CA 1
ATOM 1089 C C . SER A 1 138 ? 18.547 2.222 8.106 1.00 89.38 138 SER A C 1
ATOM 1091 O O . SER A 1 138 ? 18.358 2.646 9.248 1.00 89.38 138 SER A O 1
ATOM 1093 N N . CYS A 1 139 ? 17.590 2.178 7.177 1.00 93.25 139 CYS A N 1
ATOM 1094 C CA . CYS A 1 139 ? 16.202 2.534 7.464 1.00 93.25 139 CYS A CA 1
ATOM 1095 C C . CYS A 1 139 ? 15.599 1.593 8.512 1.00 93.25 139 CYS A C 1
ATOM 1097 O O . CYS A 1 139 ? 15.963 0.415 8.606 1.00 93.25 139 CYS A O 1
ATOM 1099 N N . LYS A 1 140 ? 14.592 2.085 9.235 1.00 94.19 140 LYS A N 1
ATOM 1100 C CA . LYS A 1 140 ? 13.736 1.248 10.081 1.00 94.19 140 LYS A CA 1
ATOM 1101 C C . LYS A 1 140 ? 12.770 0.433 9.222 1.00 94.19 140 LYS A C 1
ATOM 1103 O O . LYS A 1 140 ? 12.380 0.853 8.130 1.00 94.19 140 LYS A O 1
ATOM 1108 N N . VAL A 1 141 ? 12.328 -0.715 9.737 1.00 94.50 141 VAL A N 1
ATOM 1109 C CA . VAL A 1 141 ? 11.241 -1.467 9.097 1.00 94.50 141 VAL A CA 1
ATOM 1110 C C . VAL A 1 141 ? 10.008 -0.569 9.013 1.00 94.50 141 VAL A C 1
ATOM 1112 O O . VAL A 1 141 ? 9.668 0.120 9.972 1.00 94.50 141 VAL A O 1
ATOM 1115 N N . ASN A 1 142 ? 9.340 -0.595 7.866 1.00 93.94 142 ASN A N 1
ATOM 1116 C CA . ASN A 1 142 ? 8.198 0.239 7.511 1.00 93.94 142 ASN A CA 1
ATOM 1117 C C . ASN A 1 142 ? 8.483 1.741 7.353 1.00 93.94 142 ASN A C 1
ATOM 1119 O O . ASN A 1 142 ? 7.540 2.503 7.151 1.00 93.94 142 ASN A O 1
ATOM 1123 N N . GLU A 1 143 ? 9.743 2.180 7.386 1.00 94.38 143 GLU A N 1
ATOM 1124 C CA . GLU A 1 143 ? 10.081 3.565 7.057 1.00 94.38 143 GLU A CA 1
ATOM 1125 C C . GLU A 1 143 ? 9.777 3.846 5.580 1.00 94.38 143 GLU A C 1
ATOM 1127 O O . GLU A 1 143 ? 10.159 3.068 4.696 1.00 94.38 143 GLU A O 1
ATOM 1132 N N . ILE A 1 144 ? 9.051 4.939 5.338 1.00 92.50 144 ILE A N 1
ATOM 1133 C CA . ILE A 1 144 ? 8.611 5.375 4.013 1.00 92.50 144 ILE A CA 1
ATOM 1134 C C . ILE A 1 144 ? 9.587 6.428 3.490 1.00 92.50 144 ILE A C 1
ATOM 1136 O O . ILE A 1 144 ? 9.955 7.359 4.205 1.00 92.50 144 ILE A O 1
ATOM 1140 N N . VAL A 1 145 ? 9.991 6.289 2.232 1.00 93.06 145 VAL A N 1
ATOM 1141 C CA . VAL A 1 145 ? 10.847 7.235 1.520 1.00 93.06 145 VAL A CA 1
ATOM 1142 C C . VAL A 1 145 ? 10.197 7.641 0.205 1.00 93.06 145 VAL A C 1
ATOM 1144 O O . VAL A 1 145 ? 9.525 6.842 -0.446 1.00 93.06 145 VAL A O 1
ATOM 1147 N N . LEU A 1 146 ? 10.435 8.888 -0.192 1.00 91.12 146 LEU A N 1
ATOM 1148 C CA . LEU A 1 146 ? 10.105 9.372 -1.524 1.00 91.12 146 LEU A CA 1
ATOM 1149 C C . LEU A 1 146 ? 11.336 9.224 -2.416 1.00 91.12 146 LEU A C 1
ATOM 1151 O O . LEU A 1 146 ? 12.424 9.706 -2.078 1.00 91.12 146 LEU A O 1
ATOM 1155 N N . ASP A 1 147 ? 11.166 8.547 -3.541 1.00 90.88 147 ASP A N 1
ATOM 1156 C CA . ASP A 1 147 ? 12.250 8.199 -4.443 1.00 90.88 147 ASP A CA 1
ATOM 1157 C C . ASP A 1 147 ? 11.915 8.597 -5.879 1.00 90.88 147 ASP A C 1
ATOM 1159 O O . ASP A 1 147 ? 11.181 7.916 -6.598 1.00 90.88 147 ASP A O 1
ATOM 1163 N N . THR A 1 148 ? 12.454 9.742 -6.296 1.00 88.31 148 THR A N 1
ATOM 1164 C CA . THR A 1 148 ? 12.327 10.226 -7.670 1.00 88.31 148 THR A CA 1
ATOM 1165 C C . THR A 1 148 ? 13.015 9.251 -8.610 1.00 88.31 148 THR A C 1
ATOM 1167 O O . THR A 1 148 ? 14.220 9.034 -8.516 1.00 88.31 148 THR A O 1
ATOM 1170 N N . GLY A 1 149 ? 12.248 8.683 -9.528 1.00 89.06 149 GLY A N 1
ATOM 1171 C CA . GLY A 1 149 ? 12.714 7.699 -10.486 1.00 89.06 149 GLY A CA 1
ATOM 1172 C C . GLY A 1 149 ? 12.815 6.271 -9.959 1.00 89.06 149 GLY A C 1
ATOM 1173 O O . GLY A 1 149 ? 13.450 5.439 -10.603 1.00 89.06 149 GLY A O 1
ATOM 1174 N N . CYS A 1 150 ? 12.239 5.993 -8.786 1.00 93.06 150 CYS A N 1
ATOM 1175 C CA . CYS A 1 150 ? 12.095 4.649 -8.222 1.00 93.06 150 CYS A CA 1
ATOM 1176 C C . CYS A 1 150 ? 13.393 3.820 -8.148 1.00 93.06 150 CYS A C 1
ATOM 1178 O O . CYS A 1 150 ? 13.364 2.588 -8.106 1.00 93.06 150 CYS A O 1
ATOM 1180 N N . HIS A 1 151 ? 14.538 4.499 -8.110 1.00 92.25 151 HIS A N 1
ATOM 1181 C CA . HIS A 1 151 ? 15.883 3.943 -8.125 1.00 92.25 151 HIS A CA 1
ATOM 1182 C C . HIS A 1 151 ? 16.233 3.061 -6.926 1.00 92.25 151 HIS A C 1
ATOM 1184 O O . HIS A 1 151 ? 17.200 2.314 -6.996 1.00 92.25 151 HIS A O 1
ATOM 1190 N N . LEU A 1 152 ? 15.508 3.167 -5.821 1.00 93.75 152 LEU A N 1
ATOM 1191 C CA . LEU A 1 152 ? 15.716 2.412 -4.596 1.00 93.75 152 LEU A CA 1
ATOM 1192 C C . LEU A 1 152 ? 14.945 1.085 -4.589 1.00 93.75 152 LEU A C 1
ATOM 1194 O O . LEU A 1 152 ? 15.277 0.223 -3.782 1.00 93.75 152 LEU A O 1
ATOM 1198 N N . THR A 1 153 ? 13.992 0.858 -5.499 1.00 94.69 153 THR A N 1
ATOM 1199 C CA . THR A 1 153 ? 13.185 -0.376 -5.522 1.00 94.69 153 THR A CA 1
ATOM 1200 C C . THR A 1 153 ? 14.072 -1.617 -5.618 1.00 94.69 153 THR A C 1
ATOM 1202 O O . THR A 1 153 ? 14.921 -1.730 -6.500 1.00 94.69 153 THR A O 1
ATOM 1205 N N . GLY A 1 154 ? 13.898 -2.553 -4.684 1.00 94.94 154 GLY A N 1
ATOM 1206 C CA . GLY A 1 154 ? 14.707 -3.770 -4.582 1.00 94.94 154 GLY A CA 1
ATOM 1207 C C . GLY A 1 154 ? 16.100 -3.574 -3.968 1.00 94.94 154 GLY A C 1
ATOM 1208 O O . GLY A 1 154 ? 16.751 -4.560 -3.624 1.00 94.94 154 GLY A O 1
ATOM 1209 N N . HIS A 1 155 ? 16.566 -2.338 -3.761 1.00 95.50 155 HIS A N 1
ATOM 1210 C CA . HIS A 1 155 ? 17.814 -2.085 -3.045 1.00 95.50 155 HIS A CA 1
ATOM 1211 C C . HIS A 1 155 ? 17.654 -2.325 -1.544 1.00 95.50 155 HIS A C 1
ATOM 1213 O O . HIS A 1 155 ? 16.590 -2.114 -0.956 1.00 95.50 155 HIS A O 1
ATOM 1219 N N . LYS A 1 156 ? 18.750 -2.745 -0.901 1.00 95.62 156 LYS A N 1
ATOM 1220 C CA . LYS A 1 156 ? 18.779 -2.973 0.543 1.00 95.62 156 LYS A CA 1
ATOM 1221 C C . LYS A 1 156 ? 18.616 -1.663 1.305 1.00 95.62 156 LYS A C 1
ATOM 1223 O O . LYS A 1 156 ? 19.390 -0.731 1.110 1.00 95.62 156 LYS A O 1
ATOM 1228 N N . CYS A 1 157 ? 17.657 -1.644 2.221 1.00 95.81 157 CYS A N 1
ATOM 1229 C CA . CYS A 1 157 ? 17.445 -0.553 3.174 1.00 95.81 157 CYS A CA 1
ATOM 1230 C C . CYS A 1 157 ? 17.927 -0.913 4.592 1.00 95.81 157 CYS A C 1
ATOM 1232 O O . CYS A 1 157 ? 18.003 -0.049 5.458 1.00 95.81 157 CYS A O 1
ATOM 1234 N N . GLY A 1 158 ? 18.318 -2.172 4.822 1.00 95.38 158 GLY A N 1
ATOM 1235 C CA . GLY A 1 158 ? 19.041 -2.629 6.009 1.00 95.38 158 GLY A CA 1
ATOM 1236 C C . GLY A 1 158 ? 19.187 -4.153 6.043 1.00 95.38 158 GLY A C 1
ATOM 1237 O O . GLY A 1 158 ? 19.081 -4.820 5.012 1.00 95.38 158 GLY A O 1
ATOM 1238 N N . VAL A 1 159 ? 19.473 -4.725 7.217 1.00 94.50 159 VAL A N 1
ATOM 1239 C CA . VAL A 1 159 ? 19.727 -6.171 7.361 1.00 94.50 159 VAL A CA 1
ATOM 1240 C C . VAL A 1 159 ? 18.441 -6.968 7.122 1.00 94.50 159 VAL A C 1
ATOM 1242 O O . VAL A 1 159 ? 17.484 -6.841 7.884 1.00 94.50 159 VAL A O 1
ATOM 1245 N N . ASN A 1 160 ? 18.440 -7.798 6.070 1.00 96.56 160 ASN A N 1
ATOM 1246 C CA . ASN A 1 160 ? 17.283 -8.564 5.578 1.00 96.56 160 ASN A CA 1
ATOM 1247 C C . ASN A 1 160 ? 16.091 -7.687 5.153 1.00 96.56 160 ASN A C 1
ATOM 1249 O O . ASN A 1 160 ? 14.942 -8.123 5.228 1.00 96.56 160 ASN A O 1
ATOM 1253 N N . MET A 1 161 ? 16.355 -6.447 4.729 1.00 96.81 161 MET A N 1
ATOM 1254 C CA . MET A 1 161 ? 15.330 -5.485 4.329 1.00 96.81 161 MET A CA 1
ATOM 1255 C C . MET A 1 161 ? 15.634 -4.879 2.961 1.00 96.81 161 MET A C 1
ATOM 1257 O O . MET A 1 161 ? 16.782 -4.531 2.678 1.00 96.81 161 MET A O 1
ATOM 1261 N N . VAL A 1 162 ? 14.598 -4.691 2.148 1.00 96.94 162 VAL A N 1
ATOM 1262 C CA . VAL A 1 162 ? 14.652 -4.037 0.833 1.00 96.94 162 VAL A CA 1
ATOM 1263 C C . VAL A 1 162 ? 13.552 -2.994 0.706 1.00 96.94 162 VAL A C 1
ATOM 1265 O O . VAL A 1 162 ? 12.480 -3.129 1.303 1.00 96.94 162 VAL A O 1
ATOM 1268 N N . PHE A 1 163 ? 13.798 -1.953 -0.078 1.00 97.31 163 PHE A N 1
ATOM 1269 C CA . PHE A 1 163 ? 12.737 -1.030 -0.454 1.00 97.31 163 PHE A CA 1
ATOM 1270 C C . PHE A 1 163 ? 11.755 -1.719 -1.403 1.00 97.31 163 PHE A C 1
ATOM 1272 O O . PHE A 1 163 ? 12.152 -2.335 -2.395 1.00 97.31 163 PHE A O 1
ATOM 1279 N N . ARG A 1 164 ? 10.465 -1.601 -1.094 1.00 96.56 164 ARG A N 1
ATOM 1280 C CA . ARG A 1 164 ? 9.356 -2.017 -1.955 1.00 96.56 164 ARG A CA 1
ATOM 1281 C C . ARG A 1 164 ? 8.510 -0.800 -2.296 1.00 96.56 164 ARG A C 1
ATOM 1283 O O . ARG A 1 164 ? 8.221 -0.002 -1.405 1.00 96.56 164 ARG A O 1
ATOM 1290 N N . THR A 1 165 ? 8.106 -0.671 -3.550 1.00 96.00 165 THR A N 1
ATOM 1291 C CA . THR A 1 165 ? 7.164 0.361 -3.987 1.00 96.00 165 THR A CA 1
ATOM 1292 C C . THR A 1 165 ? 5.797 0.132 -3.350 1.00 96.00 165 THR A C 1
ATOM 1294 O O . THR A 1 165 ? 5.299 -0.990 -3.350 1.00 96.00 165 THR A O 1
ATOM 1297 N N . ILE A 1 166 ? 5.230 1.185 -2.759 1.00 93.94 166 ILE A N 1
ATOM 1298 C CA . ILE A 1 166 ? 3.839 1.218 -2.289 1.00 93.94 166 ILE A CA 1
ATOM 1299 C C . ILE A 1 166 ? 2.956 1.896 -3.335 1.00 93.94 166 ILE A C 1
ATOM 1301 O O . ILE A 1 166 ? 1.867 1.416 -3.613 1.00 93.94 166 ILE A O 1
ATOM 1305 N N . SER A 1 167 ? 3.424 3.024 -3.869 1.00 92.31 167 SER A N 1
ATOM 1306 C CA . SER A 1 167 ? 2.715 3.829 -4.860 1.00 92.31 167 SER A CA 1
ATOM 1307 C C . SER A 1 167 ? 3.717 4.380 -5.865 1.00 92.31 167 SER A C 1
ATOM 1309 O O . SER A 1 167 ? 4.838 4.749 -5.490 1.00 92.31 167 SER A O 1
ATOM 1311 N N . GLU A 1 168 ? 3.308 4.436 -7.125 1.00 92.81 168 GLU A N 1
ATOM 1312 C CA . GLU A 1 168 ? 4.010 5.131 -8.195 1.00 92.81 168 GLU A CA 1
ATOM 1313 C C . GLU A 1 168 ? 3.151 6.313 -8.613 1.00 92.81 168 GLU A C 1
ATOM 1315 O O . GLU A 1 168 ? 2.007 6.147 -9.025 1.00 92.81 168 GLU A O 1
ATOM 1320 N N . GLU A 1 169 ? 3.699 7.515 -8.505 1.00 85.88 169 GLU A N 1
ATOM 1321 C CA . GLU A 1 169 ? 2.997 8.727 -8.888 1.00 85.88 169 GLU A CA 1
ATOM 1322 C C . GLU A 1 169 ? 3.767 9.415 -10.008 1.00 85.88 169 GLU A C 1
ATOM 1324 O O . GLU A 1 169 ? 4.991 9.610 -9.974 1.00 85.88 169 GLU A O 1
ATOM 1329 N N . ARG A 1 170 ? 3.021 9.770 -11.048 1.00 86.25 170 ARG A N 1
ATOM 1330 C CA . ARG A 1 170 ? 3.537 10.496 -12.193 1.00 86.25 170 ARG A CA 1
ATOM 1331 C C . ARG A 1 170 ? 3.152 11.958 -12.044 1.00 86.25 170 ARG A C 1
ATOM 1333 O O . ARG A 1 170 ? 1.980 12.306 -12.063 1.00 86.25 170 ARG A O 1
ATOM 1340 N N . ASN A 1 171 ? 4.151 12.826 -11.934 1.00 77.94 171 ASN A N 1
ATOM 1341 C CA . ASN A 1 171 ? 3.929 14.259 -12.039 1.00 77.94 171 ASN A CA 1
ATOM 1342 C C . ASN A 1 171 ? 3.975 14.650 -13.520 1.00 77.94 171 ASN A C 1
ATOM 1344 O O . ASN A 1 171 ? 5.060 14.804 -14.098 1.00 77.94 171 ASN A O 1
ATOM 1348 N N . ASP A 1 172 ? 2.803 14.781 -14.138 1.00 77.50 172 ASP A N 1
ATOM 1349 C CA . ASP A 1 172 ? 2.685 15.105 -15.561 1.00 77.50 172 ASP A CA 1
ATOM 1350 C C . ASP A 1 172 ? 3.297 16.462 -15.920 1.00 77.50 172 ASP A C 1
ATOM 1352 O O . ASP A 1 172 ? 3.892 16.596 -16.992 1.00 77.50 172 ASP A O 1
ATOM 1356 N N . SER A 1 173 ? 3.288 17.423 -14.994 1.00 76.69 173 SER A N 1
ATOM 1357 C CA . SER A 1 173 ? 3.875 18.754 -15.185 1.00 76.69 173 SER A CA 1
ATOM 1358 C C . SER A 1 173 ? 5.394 18.714 -15.376 1.00 76.69 173 SER A C 1
ATOM 1360 O O . SER A 1 173 ? 5.958 19.552 -16.079 1.00 76.69 173 SER A O 1
ATOM 1362 N N . LEU A 1 174 ? 6.079 17.746 -14.760 1.00 75.56 174 LEU A N 1
ATOM 1363 C CA . LEU A 1 174 ? 7.545 17.650 -14.782 1.00 75.56 174 LEU A CA 1
ATOM 1364 C C . LEU A 1 174 ? 8.071 16.438 -15.558 1.00 75.56 174 LEU A C 1
ATOM 1366 O O . LEU A 1 174 ? 9.286 16.279 -15.685 1.00 75.56 174 LEU A O 1
ATOM 1370 N N . ALA A 1 175 ? 7.185 15.574 -16.068 1.00 76.81 175 ALA A N 1
ATOM 1371 C CA . ALA A 1 175 ? 7.538 14.258 -16.605 1.00 76.81 175 ALA A CA 1
ATOM 1372 C C . ALA A 1 175 ? 8.468 13.463 -15.660 1.00 76.81 175 ALA A C 1
ATOM 1374 O O . ALA A 1 175 ? 9.317 12.684 -16.109 1.00 76.81 175 ALA A O 1
ATOM 1375 N N . LEU A 1 176 ? 8.327 13.701 -14.352 1.00 78.81 176 LEU A N 1
ATOM 1376 C CA . LEU A 1 176 ? 9.052 13.023 -13.289 1.00 78.81 176 LEU A CA 1
ATOM 1377 C C . LEU A 1 176 ? 8.109 12.006 -12.657 1.00 78.81 176 LEU A C 1
ATOM 1379 O O . LEU A 1 176 ? 6.995 12.325 -12.256 1.00 78.81 176 LEU A O 1
ATOM 1383 N N . TRP A 1 177 ? 8.589 10.779 -12.574 1.00 86.62 177 TRP A N 1
ATOM 1384 C CA . TRP A 1 177 ? 7.976 9.704 -11.819 1.00 86.62 177 TRP A CA 1
ATOM 1385 C C . TRP A 1 177 ? 8.627 9.691 -10.440 1.00 86.62 177 TRP A C 1
ATOM 1387 O O . TRP A 1 177 ? 9.851 9.816 -10.331 1.00 86.62 177 TRP A O 1
ATOM 1397 N N . TYR A 1 178 ? 7.835 9.594 -9.384 1.00 89.56 178 TYR A N 1
ATOM 1398 C CA . TYR A 1 178 ? 8.339 9.327 -8.047 1.00 89.56 178 TYR A CA 1
ATOM 1399 C C . TYR A 1 178 ? 7.636 8.105 -7.484 1.00 89.56 178 TYR A C 1
ATOM 1401 O O . TYR A 1 178 ? 6.446 7.900 -7.687 1.00 89.56 178 TYR A O 1
ATOM 1409 N N . CYS A 1 179 ? 8.396 7.288 -6.772 1.00 94.00 179 CYS A N 1
ATOM 1410 C CA . CYS A 1 179 ? 7.839 6.202 -5.997 1.00 94.00 179 CYS A CA 1
ATOM 1411 C C . CYS A 1 179 ? 7.774 6.603 -4.534 1.00 94.00 179 CYS A C 1
ATOM 1413 O O . CYS A 1 179 ? 8.752 7.097 -3.965 1.00 94.00 179 CYS A O 1
ATOM 1415 N N . VAL A 1 180 ? 6.647 6.301 -3.908 1.00 90.88 180 VAL A N 1
ATOM 1416 C CA . VAL A 1 180 ? 6.565 6.158 -2.460 1.00 90.88 180 VAL A CA 1
ATOM 1417 C C . VAL A 1 180 ? 6.978 4.726 -2.151 1.00 90.88 180 VAL A C 1
ATOM 1419 O O . VAL A 1 180 ? 6.298 3.776 -2.537 1.00 90.88 180 VAL A O 1
ATOM 1422 N N . GLN A 1 181 ? 8.117 4.548 -1.492 1.00 95.25 181 GLN A N 1
ATOM 1423 C CA . GLN A 1 181 ? 8.666 3.227 -1.189 1.00 95.25 181 GLN A CA 1
ATOM 1424 C C . GLN A 1 181 ? 8.766 3.005 0.311 1.00 95.25 181 GLN A C 1
ATOM 1426 O O . GLN A 1 181 ? 8.997 3.937 1.074 1.00 95.25 181 GLN A O 1
ATOM 1431 N N . ARG A 1 182 ? 8.651 1.749 0.740 1.00 95.88 182 ARG A N 1
ATOM 1432 C CA . ARG A 1 182 ? 8.770 1.336 2.138 1.00 95.88 182 ARG A CA 1
ATOM 1433 C C . ARG A 1 182 ? 9.841 0.283 2.322 1.00 95.88 182 ARG A C 1
ATOM 1435 O O . ARG A 1 182 ? 9.855 -0.732 1.623 1.00 95.88 182 ARG A O 1
ATOM 1442 N N . CYS A 1 183 ? 10.683 0.479 3.329 1.00 97.12 183 CYS A N 1
ATOM 1443 C CA . CYS A 1 183 ? 11.640 -0.530 3.758 1.00 97.12 183 CYS A CA 1
ATOM 1444 C C . CYS A 1 183 ? 10.906 -1.731 4.380 1.00 97.12 183 CYS A C 1
ATOM 1446 O O . CYS A 1 183 ? 10.279 -1.611 5.430 1.00 97.12 183 CYS A O 1
ATOM 1448 N N . SER A 1 184 ? 10.944 -2.886 3.718 1.00 96.75 184 SER A N 1
ATOM 1449 C CA . SER A 1 184 ? 10.203 -4.097 4.102 1.00 96.75 184 SER A CA 1
ATOM 1450 C C . SER A 1 184 ? 11.142 -5.303 4.156 1.00 96.75 184 SER A C 1
ATOM 1452 O O . SER A 1 184 ? 12.232 -5.261 3.589 1.00 96.75 184 SER A O 1
ATOM 1454 N N . CYS A 1 185 ? 10.739 -6.400 4.802 1.00 97.38 185 CYS A N 1
ATOM 1455 C CA . CYS A 1 185 ? 11.559 -7.611 4.819 1.00 97.38 185 CYS A CA 1
ATOM 1456 C C . CYS A 1 185 ? 11.794 -8.158 3.396 1.00 97.38 185 CYS A C 1
ATOM 1458 O O . CYS A 1 185 ? 10.883 -8.210 2.564 1.00 97.38 185 CYS A O 1
ATOM 1460 N N . GLU A 1 186 ? 13.036 -8.551 3.106 1.00 96.81 186 GLU A N 1
ATOM 1461 C CA . GLU A 1 186 ? 13.465 -9.023 1.779 1.00 96.81 186 GLU A CA 1
ATOM 1462 C C . GLU A 1 186 ? 12.752 -10.318 1.371 1.00 96.81 186 GLU A C 1
ATOM 1464 O O . GLU A 1 186 ? 12.414 -10.498 0.206 1.00 96.81 186 GLU A O 1
ATOM 1469 N N . ARG A 1 187 ? 12.469 -11.194 2.341 1.00 96.06 187 ARG A N 1
ATOM 1470 C CA . ARG A 1 187 ? 11.805 -12.491 2.155 1.00 96.06 187 ARG A CA 1
ATOM 1471 C C . ARG A 1 187 ? 10.776 -12.735 3.257 1.00 96.06 187 ARG A C 1
ATOM 1473 O O . ARG A 1 187 ? 10.915 -12.196 4.352 1.00 96.06 187 ARG A O 1
ATOM 1480 N N . GLU A 1 188 ? 9.795 -13.587 2.973 1.00 91.00 188 GLU A N 1
ATOM 1481 C CA . GLU A 1 188 ? 8.723 -13.975 3.908 1.00 91.00 188 GLU A CA 1
ATOM 1482 C C . GLU A 1 188 ? 9.233 -14.754 5.131 1.00 91.00 188 GLU A C 1
ATOM 1484 O O . GLU A 1 188 ? 8.614 -14.722 6.189 1.00 91.00 188 GLU A O 1
ATOM 1489 N N . GLU A 1 189 ? 10.403 -15.399 5.026 1.00 92.12 189 GLU A N 1
ATOM 1490 C CA . GLU A 1 189 ? 11.057 -16.077 6.158 1.00 92.12 189 GLU A CA 1
ATOM 1491 C C . GLU A 1 189 ? 11.491 -15.113 7.278 1.00 92.12 189 GLU A C 1
ATOM 1493 O O . GLU A 1 189 ? 11.802 -15.550 8.392 1.00 92.12 189 GLU A O 1
ATOM 1498 N N . PHE A 1 190 ? 11.553 -13.809 6.991 1.00 95.38 190 PHE A N 1
ATOM 1499 C CA . PHE A 1 190 ? 11.914 -12.796 7.968 1.00 95.38 190 PHE A CA 1
ATOM 1500 C C . PHE A 1 190 ? 10.681 -12.068 8.497 1.00 95.38 190 PHE A C 1
ATOM 1502 O O . PHE A 1 190 ? 9.841 -11.585 7.744 1.00 95.38 190 PHE A O 1
ATOM 1509 N N . VAL A 1 191 ? 10.623 -11.923 9.817 1.00 91.88 191 VAL A N 1
ATOM 1510 C CA . VAL A 1 191 ? 9.572 -11.193 10.520 1.00 91.88 191 VAL A CA 1
ATOM 1511 C C . VAL A 1 191 ? 10.089 -9.812 10.892 1.00 91.88 191 VAL A C 1
ATOM 1513 O O . VAL A 1 191 ? 11.183 -9.657 11.443 1.00 91.88 191 VAL A O 1
ATOM 1516 N N . ALA A 1 192 ? 9.270 -8.807 10.600 1.00 94.00 192 ALA A N 1
ATOM 1517 C CA . ALA A 1 192 ? 9.514 -7.423 10.961 1.00 94.00 192 ALA A CA 1
ATOM 1518 C C . ALA A 1 192 ? 9.656 -7.263 12.484 1.00 94.00 192 ALA A C 1
ATOM 1520 O O . ALA A 1 192 ? 8.745 -7.584 13.250 1.00 94.00 192 ALA A O 1
ATOM 1521 N N . LYS A 1 193 ? 10.794 -6.729 12.925 1.00 92.75 193 LYS A N 1
ATOM 1522 C CA . LYS A 1 193 ? 10.986 -6.130 14.252 1.00 92.75 193 LYS A CA 1
ATOM 1523 C C . LYS A 1 193 ? 11.052 -4.611 14.099 1.00 92.75 193 LYS A C 1
ATOM 1525 O O . LYS A 1 193 ? 11.069 -4.091 12.991 1.00 92.75 193 LYS A O 1
ATOM 1530 N N . THR A 1 194 ? 11.133 -3.880 15.205 1.00 83.62 194 THR A N 1
ATOM 1531 C CA . THR A 1 194 ? 11.098 -2.406 15.205 1.00 83.62 194 THR A CA 1
ATOM 1532 C C . THR A 1 194 ? 12.169 -1.753 14.316 1.00 83.62 194 THR A C 1
ATOM 1534 O O . THR A 1 194 ? 11.940 -0.677 13.773 1.00 83.62 194 THR A O 1
ATOM 1537 N N . PHE A 1 195 ? 13.335 -2.389 14.148 1.00 89.00 195 PHE A N 1
ATOM 1538 C CA . PHE A 1 195 ? 14.479 -1.799 13.432 1.00 89.00 195 PHE A CA 1
ATOM 1539 C C . PHE A 1 195 ? 15.141 -2.722 12.401 1.00 89.00 195 PHE A C 1
ATOM 1541 O O . PHE A 1 195 ? 16.038 -2.286 11.691 1.00 89.00 195 PHE A O 1
ATOM 1548 N N . HIS A 1 196 ? 14.756 -3.995 12.336 1.00 93.00 196 HIS A N 1
ATOM 1549 C CA . HIS A 1 196 ? 15.363 -4.979 11.440 1.00 93.00 196 HIS A CA 1
ATOM 1550 C C . HIS A 1 196 ? 14.388 -6.122 11.162 1.00 93.00 196 HIS A C 1
ATOM 1552 O O . HIS A 1 196 ? 13.387 -6.279 11.860 1.00 93.00 196 HIS A O 1
ATOM 1558 N N . CYS A 1 197 ? 14.703 -6.944 10.169 1.00 96.50 197 CYS A N 1
ATOM 1559 C CA . CYS A 1 197 ? 13.985 -8.182 9.906 1.00 96.50 197 CYS A CA 1
ATOM 1560 C C . CYS A 1 197 ? 14.807 -9.369 10.427 1.00 96.50 197 CYS A C 1
ATOM 1562 O O . CYS A 1 197 ? 15.972 -9.551 10.062 1.00 96.50 197 CYS A O 1
ATOM 1564 N N . GLU A 1 198 ? 14.211 -10.166 11.311 1.00 95.06 198 GLU A N 1
ATOM 1565 C CA . GLU A 1 198 ? 14.841 -11.348 11.907 1.00 95.06 198 GLU A CA 1
ATOM 1566 C C . GLU A 1 198 ? 14.212 -12.609 11.318 1.00 95.06 198 GLU A C 1
ATOM 1568 O O . GLU A 1 198 ? 13.000 -12.660 11.113 1.00 95.06 198 GLU A O 1
ATOM 1573 N N . ARG A 1 199 ? 15.018 -13.638 11.031 1.00 93.38 199 ARG A N 1
ATOM 1574 C CA . ARG A 1 199 ? 14.485 -14.904 10.522 1.00 93.38 199 ARG A CA 1
ATOM 1575 C C . ARG A 1 199 ? 13.609 -15.508 11.607 1.00 93.38 199 ARG A C 1
ATOM 1577 O O . ARG A 1 199 ? 14.078 -15.724 12.725 1.00 93.38 199 ARG A O 1
ATOM 1584 N N . ALA A 1 200 ? 12.355 -15.796 11.284 1.00 84.44 200 ALA A N 1
ATOM 1585 C CA . ALA A 1 200 ? 11.490 -16.474 12.226 1.00 84.44 200 ALA A CA 1
ATOM 1586 C C . ALA A 1 200 ? 12.120 -17.836 12.552 1.00 84.44 200 ALA A C 1
ATOM 1588 O O . ALA A 1 200 ? 12.372 -18.640 11.654 1.00 84.44 200 ALA A O 1
ATOM 1589 N N . LYS A 1 201 ? 12.411 -18.100 13.832 1.00 76.06 201 LYS A N 1
ATOM 1590 C CA . LYS A 1 201 ? 12.803 -19.435 14.306 1.00 76.06 201 LYS A CA 1
ATOM 1591 C C . LYS A 1 201 ? 11.570 -20.338 14.275 1.00 76.06 201 LYS A C 1
ATOM 1593 O O . LYS A 1 201 ? 11.042 -20.724 15.310 1.00 76.06 201 LYS A O 1
ATOM 1598 N N . ILE A 1 202 ? 11.068 -20.611 13.078 1.00 57.75 202 ILE A N 1
ATOM 1599 C CA . ILE A 1 202 ? 9.990 -21.561 12.858 1.00 57.75 202 ILE A CA 1
ATOM 1600 C C . ILE A 1 202 ? 10.659 -22.923 12.759 1.00 57.75 202 ILE A C 1
ATOM 1602 O O . ILE A 1 202 ? 11.468 -23.177 11.867 1.00 57.75 202 ILE A O 1
ATOM 1606 N N . GLN A 1 203 ? 10.330 -23.796 13.708 1.00 49.25 203 GLN A N 1
ATOM 1607 C CA . GLN A 1 203 ? 10.506 -25.230 13.535 1.00 49.25 203 GLN A CA 1
ATOM 1608 C C . GLN A 1 203 ? 9.593 -25.654 12.374 1.00 49.25 203 GLN A C 1
ATOM 1610 O O . GLN A 1 203 ? 8.399 -25.872 12.558 1.00 49.25 203 GLN A O 1
ATOM 1615 N N . LEU A 1 204 ? 10.138 -25.671 11.157 1.00 46.75 204 LEU A N 1
ATOM 1616 C CA . LEU A 1 204 ? 9.426 -26.092 9.956 1.00 46.75 204 LEU A CA 1
ATOM 1617 C C . LEU A 1 204 ? 9.127 -27.596 10.015 1.00 46.75 204 LEU A C 1
ATOM 1619 O O . LEU A 1 204 ? 10.038 -28.419 10.104 1.00 46.75 204 LEU A O 1
ATOM 1623 N N . LYS A 1 205 ? 7.853 -27.950 9.839 1.00 44.12 205 LYS A N 1
ATOM 1624 C CA . LYS A 1 205 ? 7.461 -29.111 9.035 1.00 44.12 205 LYS A CA 1
ATOM 1625 C C . LYS A 1 205 ? 6.823 -28.573 7.745 1.00 44.12 205 LYS A C 1
ATOM 1627 O O . LYS A 1 205 ? 5.682 -28.135 7.793 1.00 44.12 205 LYS A O 1
ATOM 1632 N N . SER A 1 206 ? 7.632 -28.551 6.675 1.00 47.88 206 SER A N 1
ATOM 1633 C CA . SER A 1 206 ? 7.320 -28.800 5.246 1.00 47.88 206 SER A CA 1
ATOM 1634 C C . SER A 1 206 ? 5.878 -28.497 4.803 1.00 47.88 206 SER A C 1
ATOM 1636 O O . SER A 1 206 ? 4.966 -29.215 5.195 1.00 47.88 206 SER A O 1
ATOM 1638 N N . ASP A 1 207 ? 5.608 -27.396 4.100 1.00 43.53 207 ASP A N 1
ATOM 1639 C CA . ASP A 1 207 ? 5.817 -27.138 2.655 1.00 43.53 207 ASP A CA 1
ATOM 1640 C C . ASP A 1 207 ? 4.665 -27.613 1.747 1.00 43.53 207 ASP A C 1
ATOM 1642 O O . ASP A 1 207 ? 4.348 -28.797 1.693 1.00 43.53 207 ASP A O 1
ATOM 1646 N N . MET A 1 208 ? 4.174 -26.635 0.968 1.00 47.69 208 MET A N 1
ATOM 1647 C CA . MET A 1 208 ? 3.481 -26.706 -0.331 1.00 47.69 208 MET A CA 1
ATOM 1648 C C . MET A 1 208 ? 2.067 -27.308 -0.392 1.00 47.69 208 MET A C 1
ATOM 1650 O O . MET A 1 208 ? 1.882 -28.464 -0.051 1.00 47.69 208 MET A O 1
ATOM 1654 N N . VAL A 1 209 ? 1.103 -26.543 -0.944 1.00 53.50 209 VAL A N 1
ATOM 1655 C CA . VAL A 1 209 ? 0.180 -26.945 -2.042 1.00 53.50 209 VAL A CA 1
ATOM 1656 C C . VAL A 1 209 ? -0.781 -25.782 -2.417 1.00 53.50 209 VAL A C 1
ATOM 1658 O O . VAL A 1 209 ? -1.599 -25.336 -1.622 1.00 53.50 209 VAL A O 1
ATOM 1661 N N . THR A 1 210 ? -0.611 -25.310 -3.662 1.00 56.72 210 THR A N 1
ATOM 1662 C CA . THR A 1 210 ? -1.522 -2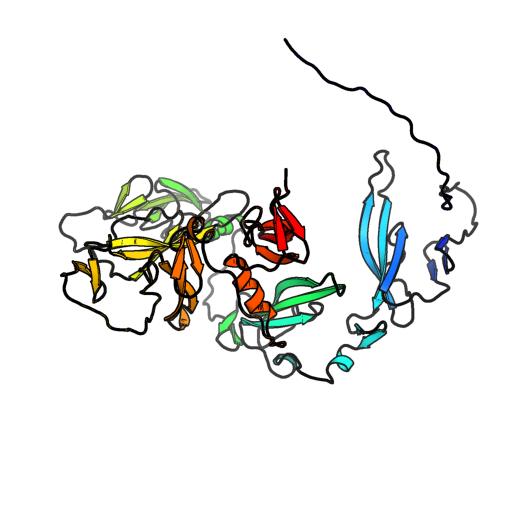4.620 -4.616 1.00 56.72 210 THR A CA 1
ATOM 1663 C C . THR A 1 210 ? -2.303 -23.338 -4.244 1.00 56.72 210 THR A C 1
ATOM 1665 O O . THR A 1 210 ? -3.220 -23.318 -3.430 1.00 56.72 210 THR A O 1
ATOM 1668 N N . ASN A 1 211 ? -1.983 -22.287 -5.009 1.00 54.19 211 ASN A N 1
ATOM 1669 C CA . ASN A 1 211 ? -2.329 -20.862 -4.898 1.00 54.19 211 ASN A CA 1
ATOM 1670 C C . ASN A 1 211 ? -3.831 -20.505 -5.027 1.00 54.19 211 ASN A C 1
ATOM 1672 O O . ASN A 1 211 ? -4.263 -19.481 -4.518 1.00 54.19 211 ASN A O 1
ATOM 1676 N N . GLU A 1 212 ? -4.650 -21.354 -5.650 1.00 54.56 212 GLU A N 1
ATOM 1677 C CA . GLU A 1 212 ? -6.088 -21.083 -5.853 1.00 54.56 212 GLU A CA 1
ATOM 1678 C C . GLU A 1 212 ? -6.917 -21.319 -4.573 1.00 54.56 212 GLU A C 1
ATOM 1680 O O . GLU A 1 212 ? -7.959 -20.709 -4.353 1.00 54.56 212 GLU A O 1
ATOM 1685 N N . TYR A 1 213 ? -6.408 -22.165 -3.672 1.00 51.16 213 TYR A N 1
ATOM 1686 C CA . TYR A 1 213 ? -7.051 -22.509 -2.402 1.00 51.16 213 TYR A CA 1
ATOM 1687 C C . TYR A 1 213 ? -6.792 -21.462 -1.303 1.00 51.16 213 TYR A C 1
ATOM 1689 O O . TYR A 1 213 ? -7.626 -21.227 -0.426 1.00 51.16 213 TYR A O 1
ATOM 1697 N N . LEU A 1 214 ? -5.630 -20.803 -1.368 1.00 54.16 214 LEU A N 1
ATOM 1698 C CA . LEU A 1 214 ? -5.259 -19.716 -0.463 1.00 54.16 214 LEU A CA 1
ATOM 1699 C C . LEU A 1 214 ? -6.076 -18.455 -0.737 1.00 54.16 214 LEU A C 1
ATOM 1701 O O . LEU A 1 214 ? -6.443 -17.777 0.216 1.00 54.16 214 LEU A O 1
ATOM 1705 N N . GLN A 1 215 ? -6.412 -18.175 -1.999 1.00 51.91 215 GLN A N 1
ATOM 1706 C CA . GLN A 1 215 ? -7.168 -16.982 -2.380 1.00 51.91 215 GLN A CA 1
ATOM 1707 C C . GLN A 1 215 ? -8.500 -16.883 -1.620 1.00 51.91 215 GLN A C 1
ATOM 1709 O O . GLN A 1 215 ? -8.756 -15.877 -0.968 1.00 51.91 215 GLN A O 1
ATOM 1714 N N . TRP A 1 216 ? -9.267 -17.973 -1.540 1.00 55.19 216 TRP A N 1
ATOM 1715 C CA . TRP A 1 216 ? -10.542 -17.985 -0.814 1.00 55.19 216 TRP A CA 1
ATOM 1716 C C . TRP A 1 216 ? -10.380 -17.892 0.718 1.00 55.19 216 TRP A C 1
ATOM 1718 O O . TRP A 1 216 ? -11.184 -17.262 1.404 1.00 55.19 216 TRP A O 1
ATOM 1728 N N . TYR A 1 217 ? -9.315 -18.489 1.271 1.00 52.56 217 TYR A N 1
ATOM 1729 C CA . TYR A 1 217 ? -8.983 -18.367 2.697 1.00 52.56 217 TYR A CA 1
ATOM 1730 C C . TYR A 1 217 ? -8.531 -16.937 3.055 1.00 52.56 217 TYR A C 1
ATOM 1732 O O . TYR A 1 217 ? -8.832 -16.447 4.144 1.00 52.56 217 TYR A O 1
ATOM 1740 N N . TYR A 1 218 ? -7.858 -16.241 2.131 1.00 54.19 218 TYR A N 1
ATOM 1741 C CA . TYR A 1 218 ? -7.493 -14.827 2.261 1.00 54.19 218 TYR A CA 1
ATOM 1742 C C . TYR A 1 218 ? -8.675 -13.874 2.023 1.00 54.19 218 TYR A C 1
ATOM 1744 O O . TYR A 1 218 ? -8.696 -12.789 2.603 1.00 54.19 218 TYR A O 1
ATOM 1752 N N . GLU A 1 219 ? -9.690 -14.289 1.261 1.00 55.72 219 GLU A N 1
ATOM 1753 C CA . GLU A 1 219 ? -10.937 -13.541 1.031 1.00 55.72 219 GLU A CA 1
ATOM 1754 C C . GLU A 1 219 ? -11.883 -13.520 2.249 1.00 55.72 219 GLU A C 1
ATOM 1756 O O . GLU A 1 219 ? -12.916 -12.853 2.219 1.00 55.72 219 GLU A O 1
ATOM 1761 N N . GLY A 1 220 ? -11.543 -14.206 3.349 1.00 61.22 220 GLY A N 1
ATOM 1762 C CA . GLY A 1 220 ? -12.325 -14.168 4.592 1.00 61.22 220 GLY A CA 1
ATOM 1763 C C . GLY A 1 220 ? -13.706 -14.823 4.481 1.00 61.22 220 GLY A C 1
ATOM 1764 O O . GLY A 1 220 ? -14.563 -14.600 5.337 1.00 61.22 220 GLY A O 1
ATOM 1765 N N . GLY A 1 221 ? -13.934 -15.629 3.440 1.00 63.78 221 GLY A N 1
ATOM 1766 C CA . GLY A 1 221 ? -15.163 -16.388 3.277 1.00 63.78 221 GLY A CA 1
ATOM 1767 C C . GLY A 1 221 ? -15.303 -17.432 4.384 1.00 63.78 221 GLY A C 1
ATOM 1768 O O . GLY A 1 221 ? -14.422 -18.260 4.596 1.00 63.78 221 GLY A O 1
ATOM 1769 N N . TYR A 1 222 ? -16.426 -17.423 5.096 1.00 75.06 222 TYR A N 1
ATOM 1770 C CA . TYR A 1 222 ? -16.803 -18.521 5.981 1.00 75.06 222 TYR A CA 1
ATOM 1771 C C . TYR A 1 222 ? -17.612 -19.558 5.198 1.00 75.06 222 TYR A C 1
ATOM 1773 O O . TYR A 1 222 ? -18.458 -19.222 4.364 1.00 75.06 222 TYR A O 1
ATOM 1781 N N . TYR A 1 223 ? -17.352 -20.841 5.436 1.00 82.25 223 TYR A N 1
ATOM 1782 C CA . TYR A 1 223 ? -18.173 -21.909 4.882 1.00 82.25 223 TYR A CA 1
ATOM 1783 C C . TYR A 1 223 ? -19.511 -21.917 5.613 1.00 82.25 223 TYR A C 1
ATOM 1785 O O . TYR A 1 223 ? -19.556 -21.950 6.842 1.00 82.25 223 TYR A O 1
ATOM 1793 N N . LYS A 1 224 ? -20.609 -21.932 4.851 1.00 84.12 224 LYS A N 1
ATOM 1794 C CA . LYS A 1 224 ? -21.912 -22.270 5.423 1.00 84.12 224 LYS A CA 1
ATOM 1795 C C . LYS A 1 224 ? -21.816 -23.684 6.016 1.00 84.12 224 LYS A C 1
ATOM 1797 O O . LYS A 1 224 ? -21.221 -24.557 5.366 1.00 84.12 224 LYS A O 1
ATOM 1802 N N . PRO A 1 225 ? -22.371 -23.924 7.210 1.00 87.00 225 PRO A N 1
ATOM 1803 C CA . PRO A 1 225 ? -22.447 -25.262 7.757 1.00 87.00 225 PRO A CA 1
ATOM 1804 C C . PRO A 1 225 ? -23.152 -26.192 6.757 1.00 87.00 225 PRO A C 1
ATOM 1806 O O . PRO A 1 225 ? -23.938 -25.771 5.906 1.00 87.00 225 PRO A O 1
ATOM 1809 N N . GLY A 1 226 ? -22.703 -27.443 6.726 1.00 87.75 226 GLY A N 1
ATOM 1810 C CA . GLY A 1 226 ? -23.117 -28.420 5.723 1.00 87.75 226 GLY A CA 1
ATOM 1811 C C . GLY A 1 226 ? -22.350 -28.367 4.392 1.00 87.75 226 GLY A C 1
ATOM 1812 O O . GLY A 1 226 ? -22.418 -29.327 3.622 1.00 87.75 226 GLY A O 1
ATOM 1813 N N . LYS A 1 227 ? -21.583 -27.304 4.100 1.00 90.75 227 LYS A N 1
ATOM 1814 C CA . LYS A 1 227 ? -20.808 -27.218 2.850 1.00 90.75 227 LYS A CA 1
ATOM 1815 C C . LYS A 1 227 ? -19.657 -28.228 2.850 1.00 90.75 227 LYS A C 1
ATOM 1817 O O . LYS A 1 227 ? -18.886 -28.314 3.807 1.00 90.75 227 LYS A O 1
ATOM 1822 N N . ILE A 1 228 ? -19.567 -28.977 1.752 1.00 89.31 228 ILE A N 1
ATOM 1823 C CA . ILE A 1 228 ? -18.590 -30.044 1.528 1.00 89.31 228 ILE A CA 1
ATOM 1824 C C . ILE A 1 228 ? -17.336 -29.473 0.852 1.00 89.31 228 ILE A C 1
ATOM 1826 O O . ILE A 1 228 ? -17.446 -28.663 -0.070 1.00 89.31 228 ILE A O 1
ATOM 1830 N N . VAL A 1 229 ? -16.157 -29.914 1.293 1.00 90.31 229 VAL A N 1
ATOM 1831 C CA . VAL A 1 229 ? -14.842 -29.557 0.743 1.00 90.31 229 VAL A CA 1
ATOM 1832 C C . VAL A 1 229 ? -14.029 -30.820 0.469 1.00 90.31 229 VAL A C 1
ATOM 1834 O O . VAL A 1 229 ? -14.096 -31.787 1.229 1.00 90.31 229 VAL A O 1
ATOM 1837 N N . PHE A 1 230 ? -13.266 -30.797 -0.622 1.00 90.75 230 PHE A N 1
ATOM 1838 C CA . PHE A 1 230 ? -12.306 -31.833 -0.990 1.00 90.75 230 PHE A CA 1
ATOM 1839 C C . PHE A 1 230 ? -10.904 -31.358 -0.604 1.00 90.75 230 PHE A C 1
ATOM 1841 O O . PHE A 1 230 ? -10.420 -30.365 -1.141 1.00 90.75 230 PHE A O 1
ATOM 1848 N N . ASP A 1 231 ? -10.277 -32.048 0.344 1.00 88.62 231 ASP A N 1
ATOM 1849 C CA . ASP A 1 231 ? -8.999 -31.661 0.940 1.00 88.62 231 ASP A CA 1
ATOM 1850 C C . ASP A 1 231 ? -7.969 -32.785 0.768 1.00 88.62 231 ASP A C 1
ATOM 1852 O O . ASP A 1 231 ? -8.117 -33.888 1.311 1.00 88.62 231 ASP A O 1
ATOM 1856 N N . TYR A 1 232 ? -6.923 -32.512 -0.014 1.00 85.81 232 TYR A N 1
ATOM 1857 C CA . TYR A 1 232 ? -5.814 -33.439 -0.228 1.00 85.81 232 TYR A CA 1
ATOM 1858 C C . TYR A 1 232 ? -4.970 -33.534 1.046 1.00 85.81 232 TYR A C 1
ATOM 1860 O O . TYR A 1 232 ? -4.374 -32.562 1.501 1.00 85.81 232 TYR A O 1
ATOM 1868 N N . GLY A 1 233 ? -4.920 -34.725 1.645 1.00 89.38 233 GLY A N 1
ATOM 1869 C CA . GLY A 1 233 ? -4.193 -34.950 2.898 1.00 89.38 233 GLY A CA 1
ATOM 1870 C C . GLY A 1 233 ? -4.918 -34.485 4.169 1.00 89.38 233 GLY A C 1
ATOM 1871 O O . GLY A 1 233 ? -4.359 -34.605 5.259 1.00 89.38 233 GLY A O 1
ATOM 1872 N N . CYS A 1 234 ? -6.171 -34.028 4.076 1.00 92.31 234 CYS A N 1
ATOM 1873 C CA . CYS A 1 234 ? -6.996 -33.667 5.233 1.00 92.31 234 CYS A CA 1
ATOM 1874 C C . CYS A 1 234 ? -6.452 -32.545 6.132 1.00 92.31 234 CYS A C 1
ATOM 1876 O O . CYS A 1 234 ? -6.776 -32.525 7.330 1.00 92.31 234 CYS A O 1
ATOM 1878 N N . ALA A 1 235 ? -5.661 -31.628 5.571 1.00 91.56 235 ALA A N 1
ATOM 1879 C CA . ALA A 1 235 ? -5.006 -30.519 6.259 1.00 91.56 235 ALA A CA 1
ATOM 1880 C C . ALA A 1 235 ? -5.956 -29.534 6.977 1.00 91.56 235 ALA A C 1
ATOM 1882 O O . ALA A 1 235 ? -5.523 -28.808 7.882 1.00 91.56 235 ALA A O 1
ATOM 1883 N N . LEU A 1 236 ? -7.235 -29.495 6.603 1.00 92.75 236 LEU A N 1
ATOM 1884 C CA . LEU A 1 236 ? -8.247 -28.627 7.201 1.00 92.75 236 LEU A CA 1
ATOM 1885 C C . LEU A 1 236 ? -8.976 -29.264 8.374 1.00 92.75 236 LEU A C 1
ATOM 1887 O O . LEU A 1 236 ? -9.642 -28.544 9.105 1.00 92.75 236 LEU A O 1
ATOM 1891 N N . THR A 1 237 ? -8.881 -30.580 8.578 1.00 95.06 237 THR A N 1
ATOM 1892 C CA . THR A 1 237 ? -9.625 -31.251 9.658 1.00 95.06 237 THR A CA 1
ATOM 1893 C C . THR A 1 237 ? -9.261 -30.607 10.993 1.00 95.06 237 THR A C 1
ATOM 1895 O O . THR A 1 237 ? -8.088 -30.572 11.358 1.00 95.06 237 THR A O 1
ATOM 1898 N N . GLY A 1 238 ? -10.251 -30.105 11.729 1.00 94.56 238 GLY A N 1
ATOM 1899 C CA . GLY A 1 238 ? -10.010 -29.396 12.986 1.00 94.56 238 GLY A CA 1
ATOM 1900 C C . GLY A 1 238 ? -9.668 -27.905 12.842 1.00 94.56 238 GLY A C 1
ATOM 1901 O O . GLY A 1 238 ? -9.430 -27.248 13.850 1.00 94.56 238 GLY A O 1
ATOM 1902 N N . ARG A 1 239 ? -9.643 -27.346 11.627 1.00 94.50 239 ARG A N 1
ATOM 1903 C CA . ARG A 1 239 ? -9.529 -25.898 11.401 1.00 94.50 239 ARG A CA 1
ATOM 1904 C C . ARG A 1 239 ? -10.900 -25.242 11.385 1.00 94.50 239 ARG A C 1
ATOM 1906 O O . ARG A 1 239 ? -11.888 -25.856 10.978 1.00 94.50 239 ARG A O 1
ATOM 1913 N N . GLU A 1 240 ? -10.934 -23.983 11.799 1.00 93.50 240 GLU A N 1
ATOM 1914 C CA . GLU A 1 240 ? -12.139 -23.165 11.756 1.00 93.50 240 GLU A CA 1
ATOM 1915 C C . GLU A 1 240 ? -12.564 -22.932 10.302 1.00 93.50 240 GLU A C 1
ATOM 1917 O O . GLU A 1 240 ? -11.776 -22.490 9.467 1.00 93.50 240 GLU A O 1
ATOM 1922 N N . CYS A 1 241 ? -13.816 -23.262 10.000 1.00 93.88 241 CYS A N 1
ATOM 1923 C CA . CYS A 1 241 ? -14.454 -22.979 8.714 1.00 93.88 241 CYS A CA 1
ATOM 1924 C C . CYS A 1 241 ? -15.464 -21.826 8.825 1.00 93.88 241 CYS A C 1
ATOM 1926 O O . CYS A 1 241 ? -15.918 -21.306 7.809 1.00 93.88 241 CYS A O 1
ATOM 1928 N N . GLY A 1 242 ? -15.762 -21.390 10.054 1.00 91.25 242 GLY A N 1
ATOM 1929 C CA . GLY A 1 242 ? -16.353 -20.098 10.373 1.00 91.25 242 GLY A CA 1
ATOM 1930 C C . GLY A 1 242 ? -16.614 -19.900 11.855 1.00 91.25 242 GLY A C 1
ATOM 1931 O O . GLY A 1 242 ? -16.130 -20.678 12.674 1.00 91.25 242 GLY A O 1
ATOM 1932 N N . ALA A 1 243 ? -17.339 -18.836 12.211 1.00 88.00 243 ALA A N 1
ATOM 1933 C CA . ALA A 1 243 ? -17.630 -18.531 13.610 1.00 88.00 243 ALA A CA 1
ATOM 1934 C C . ALA A 1 243 ? -18.342 -19.721 14.279 1.00 88.00 243 ALA A C 1
ATOM 1936 O O . ALA A 1 243 ? -19.419 -20.125 13.846 1.00 88.00 243 ALA A O 1
ATOM 1937 N N . ASN A 1 244 ? -17.715 -20.297 15.311 1.00 93.12 244 ASN A N 1
ATOM 1938 C CA . ASN A 1 244 ? -18.172 -21.502 16.016 1.00 93.12 244 ASN A CA 1
ATOM 1939 C C . ASN A 1 244 ? -18.343 -22.737 15.113 1.00 93.12 244 ASN A C 1
ATOM 1941 O O . ASN A 1 244 ? -19.197 -23.591 15.379 1.00 93.12 244 ASN A O 1
ATOM 1945 N N . MET A 1 245 ? -17.565 -22.833 14.031 1.00 94.00 245 MET A N 1
ATOM 1946 C CA . MET A 1 245 ? -17.622 -23.943 13.085 1.00 94.00 245 MET A CA 1
ATOM 1947 C C . MET A 1 245 ? -16.235 -24.472 12.736 1.00 94.00 245 MET A C 1
ATOM 1949 O O . MET A 1 245 ? -15.288 -23.713 12.552 1.00 94.00 245 MET A O 1
ATOM 1953 N N . ILE A 1 246 ? -16.132 -25.787 12.583 1.00 95.75 246 ILE A N 1
ATOM 1954 C CA . ILE A 1 246 ? -14.897 -26.516 12.325 1.00 95.75 246 ILE A CA 1
ATOM 1955 C C . ILE A 1 246 ? -15.085 -27.498 11.164 1.00 95.75 246 ILE A C 1
ATOM 1957 O O . ILE A 1 246 ? -16.171 -28.047 10.955 1.00 95.75 246 ILE A O 1
ATOM 1961 N N . PHE A 1 247 ? -14.024 -27.743 10.401 1.00 96.44 247 PHE A N 1
ATOM 1962 C CA . PHE A 1 247 ? -14.029 -28.802 9.399 1.00 96.44 247 PHE A CA 1
ATOM 1963 C C . PHE A 1 247 ? -13.958 -30.174 10.058 1.00 96.44 247 PHE A C 1
ATOM 1965 O O . PHE A 1 247 ? -13.002 -30.506 10.766 1.00 96.44 247 PHE A O 1
ATOM 1972 N N . VAL A 1 248 ? -14.953 -31.004 9.759 1.00 95.62 248 VAL A N 1
ATOM 1973 C CA . VAL A 1 248 ? -15.051 -32.385 10.224 1.00 95.62 248 VAL A CA 1
ATOM 1974 C C . VAL A 1 248 ? -14.944 -33.320 9.027 1.00 95.62 248 VAL A C 1
ATOM 1976 O O . VAL A 1 248 ? -15.600 -33.128 8.007 1.00 95.62 248 VAL A O 1
ATOM 1979 N N . ARG A 1 249 ? -14.128 -34.366 9.143 1.00 96.06 249 ARG A N 1
ATOM 1980 C CA . ARG A 1 249 ? -13.982 -35.397 8.110 1.00 96.06 249 ARG A CA 1
ATOM 1981 C C . ARG A 1 249 ? -15.279 -36.206 7.975 1.00 96.06 249 ARG A C 1
ATOM 1983 O O . ARG A 1 249 ? -15.754 -36.773 8.955 1.00 96.06 249 ARG A O 1
ATOM 1990 N N . GLN A 1 250 ? -15.824 -36.281 6.762 1.00 95.25 250 GLN A N 1
ATOM 1991 C CA . GLN A 1 250 ? -17.036 -37.038 6.436 1.00 95.25 250 GLN A CA 1
ATOM 1992 C C . GLN A 1 250 ? -16.719 -38.394 5.790 1.00 95.25 250 GLN A C 1
ATOM 1994 O O . GLN A 1 250 ? -17.296 -39.407 6.178 1.00 95.25 250 GLN A O 1
ATOM 1999 N N . ARG A 1 251 ? -15.804 -38.429 4.814 1.00 91.94 251 ARG A N 1
ATOM 2000 C CA . ARG A 1 251 ? -15.361 -39.653 4.124 1.00 91.94 251 ARG A CA 1
ATOM 2001 C C . ARG A 1 251 ? -13.888 -39.520 3.736 1.00 91.94 251 ARG A C 1
ATOM 2003 O O . ARG A 1 251 ? -13.455 -38.438 3.355 1.00 91.94 251 ARG A O 1
ATOM 2010 N N . ASN A 1 252 ? -13.148 -40.623 3.806 1.00 83.94 252 ASN A N 1
ATOM 2011 C CA . ASN A 1 252 ? -11.822 -40.731 3.204 1.00 83.94 252 ASN A CA 1
ATOM 2012 C C . ASN A 1 252 ? -11.938 -41.472 1.875 1.00 83.94 252 ASN A C 1
ATOM 2014 O O . ASN A 1 252 ? -12.531 -42.551 1.838 1.00 83.94 252 ASN A O 1
ATOM 2018 N N . ASP A 1 253 ? -11.382 -40.884 0.825 1.00 84.12 253 ASP A N 1
ATOM 2019 C CA . ASP A 1 253 ? -10.958 -41.603 -0.372 1.00 84.12 253 ASP A CA 1
ATOM 2020 C C . ASP A 1 253 ? -9.431 -41.807 -0.290 1.00 84.12 253 ASP A C 1
ATOM 2022 O O . ASP A 1 253 ? -8.792 -41.288 0.632 1.00 84.12 253 ASP A O 1
ATOM 2026 N N . THR A 1 254 ? -8.828 -42.594 -1.183 1.00 82.50 254 THR A N 1
ATOM 2027 C CA . THR A 1 254 ? -7.392 -42.925 -1.084 1.00 82.50 254 THR A CA 1
ATOM 2028 C C . THR A 1 254 ? -6.481 -41.701 -1.199 1.00 82.50 254 THR A C 1
ATOM 2030 O O . THR A 1 254 ? -5.437 -41.679 -0.550 1.00 82.50 254 THR A O 1
ATOM 2033 N N . ASP A 1 255 ? -6.899 -40.668 -1.938 1.00 86.44 255 ASP A N 1
ATOM 2034 C CA . ASP A 1 255 ? -6.035 -39.526 -2.280 1.00 86.44 255 ASP A CA 1
ATOM 2035 C C . ASP A 1 255 ? -6.487 -38.192 -1.658 1.00 86.44 255 ASP A C 1
ATOM 2037 O O . ASP A 1 255 ? -5.693 -37.266 -1.489 1.00 86.44 255 ASP A O 1
ATOM 2041 N N . TYR A 1 256 ? -7.756 -38.083 -1.272 1.00 89.50 256 TYR A N 1
ATOM 2042 C CA . TYR A 1 256 ? -8.350 -36.878 -0.697 1.00 89.50 256 TYR A CA 1
ATOM 2043 C C . TYR A 1 256 ? -9.368 -37.263 0.375 1.00 89.50 256 TYR A C 1
ATOM 2045 O O . TYR A 1 256 ? -9.889 -38.380 0.395 1.00 89.50 256 TYR A O 1
ATOM 2053 N N . CYS A 1 257 ? -9.702 -36.335 1.268 1.00 92.12 257 CYS A N 1
ATOM 2054 C CA . CYS A 1 257 ? -10.869 -36.504 2.119 1.00 92.12 257 CYS A CA 1
ATOM 2055 C C . CYS A 1 257 ? -11.940 -35.473 1.836 1.00 92.12 257 CYS A C 1
ATOM 2057 O O . CYS A 1 257 ? -11.691 -34.322 1.487 1.00 92.12 257 CYS A O 1
ATOM 2059 N N . ILE A 1 258 ? -13.163 -35.945 2.008 1.00 92.38 258 ILE A N 1
ATOM 2060 C CA . ILE A 1 258 ? -14.369 -35.148 1.975 1.00 92.38 258 ILE A CA 1
ATOM 2061 C C . ILE A 1 258 ? -14.586 -34.664 3.403 1.00 92.38 258 ILE A C 1
ATOM 2063 O O . ILE A 1 258 ? -14.783 -35.472 4.318 1.00 92.38 258 ILE A O 1
ATOM 2067 N N . GLN A 1 259 ? -14.525 -33.357 3.604 1.00 95.50 259 GLN A N 1
ATOM 2068 C CA . GLN A 1 259 ? -14.802 -32.700 4.875 1.00 95.50 259 GLN A CA 1
ATOM 2069 C C . GLN A 1 259 ? -16.057 -31.847 4.759 1.00 95.50 259 GLN A C 1
ATOM 2071 O O . GLN A 1 259 ? -16.441 -31.420 3.675 1.00 95.50 259 GLN A O 1
ATOM 2076 N N . ILE A 1 260 ? -16.692 -31.591 5.893 1.00 95.44 260 ILE A N 1
ATOM 2077 C CA . ILE A 1 260 ? -17.897 -30.781 6.001 1.00 95.44 260 ILE A CA 1
ATOM 2078 C C . ILE A 1 260 ? -17.716 -29.769 7.127 1.00 95.44 260 ILE A C 1
ATOM 2080 O O . ILE A 1 260 ? -17.192 -30.104 8.191 1.00 95.44 260 ILE A O 1
ATOM 2084 N N . CYS A 1 261 ? -18.128 -28.527 6.891 1.00 95.56 261 CYS A N 1
ATOM 2085 C CA . CYS A 1 261 ? -18.140 -27.501 7.929 1.00 95.56 261 CYS A CA 1
ATOM 2086 C C . CYS A 1 261 ? -19.306 -27.761 8.897 1.00 95.56 261 CYS A C 1
ATOM 2088 O O . CYS A 1 261 ? -20.451 -27.878 8.458 1.00 95.56 261 CYS A O 1
ATOM 2090 N N . LYS A 1 262 ? -19.029 -27.895 10.197 1.00 95.81 262 LYS A N 1
ATOM 2091 C CA . LYS A 1 262 ? -20.036 -28.149 11.245 1.00 95.81 262 LYS A CA 1
ATOM 2092 C C . LYS A 1 262 ? -19.820 -27.245 12.445 1.00 95.81 262 LYS A C 1
ATOM 2094 O O . LYS A 1 262 ? -18.705 -26.793 12.666 1.00 95.81 262 LYS A O 1
ATOM 2099 N N . CYS A 1 263 ? -20.857 -27.061 13.253 1.00 95.62 263 CYS A N 1
ATOM 2100 C CA . CYS A 1 263 ? -20.755 -26.509 14.602 1.00 95.62 263 CYS A CA 1
ATOM 2101 C C . CYS A 1 263 ? -19.618 -27.177 15.402 1.00 95.62 263 CYS A C 1
ATOM 2103 O O . CYS A 1 263 ? -19.456 -28.397 15.345 1.00 95.62 263 CYS A O 1
ATOM 2105 N N . ILE A 1 264 ? -18.818 -26.380 16.119 1.00 94.25 264 ILE A N 1
ATOM 2106 C CA . ILE A 1 264 ? -17.611 -26.850 16.825 1.00 94.25 264 ILE A CA 1
ATOM 2107 C C . ILE A 1 264 ? -17.919 -27.886 17.921 1.00 94.25 264 ILE A C 1
ATOM 2109 O O . ILE A 1 264 ? -17.101 -28.767 18.181 1.00 94.25 264 ILE A O 1
ATOM 2113 N N . ASN A 1 265 ? -19.097 -27.804 18.543 1.00 93.19 265 ASN A N 1
ATOM 2114 C CA . ASN A 1 265 ? -19.610 -28.752 19.529 1.00 93.19 265 ASN A CA 1
ATOM 2115 C C . ASN A 1 265 ? -21.158 -28.699 19.576 1.00 93.19 265 ASN A C 1
ATOM 2117 O O . ASN A 1 265 ? -21.779 -27.885 18.888 1.00 93.19 265 ASN A O 1
ATOM 2121 N N . ASP A 1 266 ? -21.771 -29.556 20.398 1.00 91.50 266 ASP A N 1
ATOM 2122 C CA . ASP A 1 266 ? -23.235 -29.665 20.555 1.00 91.50 266 ASP A CA 1
ATOM 2123 C C . ASP A 1 266 ? -23.883 -28.477 21.300 1.00 91.50 266 ASP A C 1
ATOM 2125 O O . ASP A 1 266 ? -25.119 -28.395 21.391 1.00 91.50 266 ASP A O 1
ATOM 2129 N N . ASP A 1 267 ? -23.064 -27.555 21.821 1.00 90.50 267 ASP A N 1
ATOM 2130 C CA . ASP A 1 267 ? -23.519 -26.303 22.430 1.00 90.50 267 ASP A CA 1
ATOM 2131 C C . ASP A 1 267 ? -23.897 -25.265 21.373 1.00 90.50 267 ASP A C 1
ATOM 2133 O O . ASP A 1 267 ? -24.412 -24.215 21.735 1.00 90.50 267 ASP A O 1
ATOM 2137 N N . TYR A 1 268 ? -23.700 -25.539 20.080 1.00 91.06 268 TYR A N 1
ATOM 2138 C CA . TYR A 1 268 ? -24.191 -24.698 18.993 1.00 91.06 268 TYR A CA 1
ATOM 2139 C C . TYR A 1 268 ? -25.214 -25.448 18.144 1.00 91.06 268 TYR A C 1
ATOM 2141 O O . TYR A 1 268 ? -25.127 -26.657 17.931 1.00 91.06 268 TYR A O 1
ATOM 2149 N N . ILE A 1 269 ? -26.202 -24.709 17.656 1.00 90.44 269 ILE A N 1
ATOM 2150 C CA . ILE A 1 269 ? -27.181 -25.185 16.685 1.00 90.44 269 ILE A CA 1
ATOM 2151 C C . ILE A 1 269 ? -26.998 -24.423 15.380 1.00 90.44 269 ILE A C 1
ATOM 2153 O O . ILE A 1 269 ? -26.692 -23.231 15.361 1.00 90.44 269 ILE A O 1
ATOM 2157 N N . GLU A 1 270 ? -27.194 -25.131 14.278 1.00 90.75 270 GLU A N 1
ATOM 2158 C CA . GLU A 1 270 ? -27.213 -24.534 12.954 1.00 90.75 270 GLU A CA 1
ATOM 2159 C C . GLU A 1 270 ? -28.549 -23.807 12.739 1.00 90.75 270 GLU A C 1
ATOM 2161 O O . GLU A 1 270 ? -29.615 -24.416 12.835 1.00 90.75 270 GLU A O 1
ATOM 2166 N N . SER A 1 271 ? -28.493 -22.501 12.469 1.00 88.69 271 SER A N 1
ATOM 2167 C CA . SER A 1 271 ? -29.650 -21.659 12.146 1.00 88.69 271 SER A CA 1
ATOM 2168 C C . SER A 1 271 ? -29.278 -20.711 11.011 1.00 88.69 271 SER A C 1
ATOM 2170 O O . SER A 1 271 ? -28.296 -19.981 11.118 1.00 88.69 271 SER A O 1
ATOM 2172 N N . ASP A 1 272 ? -30.037 -20.741 9.913 1.00 87.12 272 ASP A N 1
ATOM 2173 C CA . ASP A 1 272 ? -29.842 -19.897 8.720 1.00 87.12 272 ASP A CA 1
ATOM 2174 C C . ASP A 1 272 ? -28.405 -19.874 8.167 1.00 87.12 272 ASP A C 1
ATOM 2176 O O . ASP A 1 272 ? -27.902 -18.863 7.675 1.00 87.12 272 ASP A O 1
ATOM 2180 N N . GLY A 1 273 ? -27.721 -21.021 8.226 1.00 84.00 273 GLY A N 1
ATOM 2181 C CA . GLY A 1 273 ? -26.342 -21.144 7.757 1.00 84.00 273 GLY A CA 1
ATOM 2182 C C . GLY A 1 273 ? -25.303 -20.510 8.689 1.00 84.00 273 GLY A C 1
ATOM 2183 O O . GLY A 1 273 ? -24.195 -20.217 8.243 1.00 84.00 273 GLY A O 1
ATOM 2184 N N . GLN A 1 274 ? -25.637 -20.304 9.965 1.00 85.31 274 GLN A N 1
ATOM 2185 C CA . GLN A 1 274 ? -24.711 -19.892 11.019 1.00 85.31 274 GLN A CA 1
ATOM 2186 C C . GLN A 1 274 ? -24.774 -20.860 12.208 1.00 85.31 274 GLN A C 1
ATOM 2188 O O . GLN A 1 274 ? -25.810 -21.459 12.488 1.00 85.31 274 GLN A O 1
ATOM 2193 N N . SER A 1 275 ? -23.655 -21.009 12.918 1.00 89.25 275 SER A N 1
ATOM 2194 C CA . SER A 1 275 ? -23.558 -21.769 14.168 1.00 89.25 275 SER A CA 1
ATOM 2195 C C . SER A 1 275 ? -23.806 -20.821 15.341 1.00 89.25 275 SER A C 1
ATOM 2197 O O . SER A 1 275 ? -22.918 -20.063 15.747 1.00 89.25 275 SER A O 1
ATOM 2199 N N . ILE A 1 276 ? -25.040 -20.820 15.846 1.00 87.94 276 ILE A N 1
ATOM 2200 C CA . ILE A 1 276 ? -25.460 -19.987 16.976 1.00 87.94 276 ILE A CA 1
ATOM 2201 C C . ILE A 1 276 ? -25.433 -20.805 18.263 1.00 87.94 276 ILE A C 1
ATOM 2203 O O . ILE A 1 276 ? -25.763 -21.989 18.268 1.00 87.94 276 ILE A O 1
ATOM 2207 N N . GLU A 1 277 ? -25.027 -20.186 19.367 1.00 84.50 277 GLU A N 1
ATOM 2208 C CA . GLU A 1 277 ? -24.978 -20.858 20.664 1.00 84.50 277 GLU A CA 1
ATOM 2209 C C . GLU A 1 277 ? -26.393 -21.318 21.050 1.00 84.50 277 GLU A C 1
ATOM 2211 O O . GLU A 1 277 ? -27.354 -20.543 21.076 1.00 84.50 277 GLU A O 1
ATOM 2216 N N . ARG A 1 278 ? -26.536 -22.612 21.323 1.00 81.19 278 ARG A N 1
ATOM 2217 C CA . ARG A 1 278 ? -27.742 -23.228 21.853 1.00 81.19 278 ARG A CA 1
ATOM 2218 C C . ARG A 1 278 ? -27.965 -22.614 23.223 1.00 81.19 278 ARG A C 1
ATOM 2220 O O . ARG A 1 278 ? -27.316 -22.997 24.192 1.00 81.19 278 ARG A O 1
ATOM 2227 N N . PHE A 1 279 ? -28.884 -21.655 23.313 1.00 66.12 279 PHE A N 1
ATOM 2228 C CA . PHE A 1 279 ? -29.278 -21.046 24.580 1.00 66.12 279 PHE A CA 1
ATOM 2229 C C . PHE A 1 279 ? -29.873 -22.112 25.514 1.00 66.12 279 PHE A C 1
ATOM 2231 O O . PHE A 1 279 ? -31.087 -22.284 25.609 1.00 66.12 279 PHE A O 1
ATOM 2238 N N . THR A 1 280 ? -29.023 -22.841 26.235 1.00 53.31 280 THR A N 1
ATOM 2239 C CA . THR A 1 280 ? -29.441 -23.549 27.436 1.00 53.31 280 THR A CA 1
ATOM 2240 C C . THR A 1 280 ? -29.710 -22.469 28.474 1.00 53.31 280 THR A C 1
ATOM 2242 O O . THR A 1 280 ? -28.898 -21.577 28.717 1.00 53.31 280 THR A O 1
ATOM 2245 N N . SER A 1 281 ? -30.905 -22.483 29.048 1.00 53.41 281 SER A N 1
ATOM 2246 C CA . SER A 1 281 ? -31.485 -21.391 29.835 1.00 53.41 281 SER A CA 1
ATOM 2247 C C . SER A 1 281 ? -30.790 -21.102 31.183 1.00 53.41 281 SER A C 1
ATOM 2249 O O . SER A 1 281 ? -31.432 -20.602 32.104 1.00 53.41 281 SER A O 1
ATOM 2251 N N . LYS A 1 282 ? -29.497 -21.425 31.348 1.00 55.41 282 LYS A N 1
ATOM 2252 C CA . LYS A 1 282 ? -28.748 -21.294 32.611 1.00 55.41 282 LYS A CA 1
ATOM 2253 C C . LYS A 1 282 ? -27.292 -20.793 32.502 1.00 55.41 282 LYS A C 1
ATOM 2255 O O . LYS A 1 282 ? -26.648 -20.661 33.541 1.00 55.41 282 LYS A O 1
ATOM 2260 N N . GLY A 1 283 ? -26.766 -20.455 31.321 1.00 44.41 283 GLY A N 1
ATOM 2261 C CA . GLY A 1 283 ? -25.401 -19.915 31.171 1.00 44.41 283 GLY A CA 1
ATOM 2262 C C . GLY A 1 283 ? -25.345 -18.382 31.224 1.00 44.41 283 GLY A C 1
ATOM 2263 O O . GLY A 1 283 ? -26.000 -17.712 30.429 1.00 44.41 283 GLY A O 1
ATOM 2264 N N . ARG A 1 284 ? -24.571 -17.798 32.154 1.00 49.81 284 ARG A N 1
ATOM 2265 C CA . ARG A 1 284 ? -24.321 -16.343 32.222 1.00 49.81 284 ARG A CA 1
ATOM 2266 C C . ARG A 1 284 ? -23.680 -15.871 30.910 1.00 49.81 284 ARG A C 1
ATOM 2268 O O . ARG A 1 284 ? -22.508 -16.154 30.683 1.00 49.81 284 ARG A O 1
ATOM 2275 N N . ARG A 1 285 ? -24.417 -15.121 30.080 1.00 54.09 285 ARG A N 1
ATOM 2276 C CA . ARG A 1 285 ? -23.844 -14.391 28.936 1.00 54.09 285 ARG A CA 1
ATOM 2277 C C . ARG A 1 285 ? -22.666 -13.563 29.439 1.00 54.09 285 ARG A C 1
ATOM 2279 O O . ARG A 1 285 ? -22.830 -12.778 30.376 1.00 54.09 285 ARG A O 1
ATOM 2286 N N . LYS A 1 286 ? -21.492 -13.724 28.827 1.00 65.81 286 LYS A N 1
ATOM 2287 C CA . LYS A 1 286 ? -20.399 -12.768 28.996 1.00 65.81 286 LYS A CA 1
ATOM 2288 C C . LYS A 1 286 ? -20.898 -11.460 28.385 1.00 65.81 286 LYS A C 1
ATOM 2290 O O . LYS A 1 286 ? -20.955 -11.332 27.168 1.00 65.81 286 LYS A O 1
ATOM 2295 N N . LEU A 1 287 ? -21.393 -10.565 29.237 1.00 70.56 287 LEU A N 1
ATOM 2296 C CA . LEU A 1 287 ? -21.890 -9.258 28.825 1.00 70.56 287 LEU A CA 1
ATOM 2297 C C . LEU A 1 287 ? -20.769 -8.548 28.064 1.00 70.56 287 LEU A C 1
ATOM 2299 O O . LEU A 1 287 ? -19.675 -8.375 28.602 1.00 70.56 287 LEU A O 1
ATOM 2303 N N . ILE A 1 288 ? -21.032 -8.198 26.806 1.00 87.31 288 ILE A N 1
ATOM 2304 C CA . ILE A 1 288 ? -20.141 -7.337 26.036 1.00 87.31 288 ILE A CA 1
ATOM 2305 C C . ILE A 1 288 ? -20.240 -5.952 26.676 1.00 87.31 288 ILE A C 1
ATOM 2307 O O . ILE A 1 288 ? -21.334 -5.429 26.883 1.00 87.31 288 ILE A O 1
ATOM 2311 N N . GLU A 1 289 ? -19.095 -5.401 27.060 1.00 91.75 289 GLU A N 1
ATOM 2312 C CA . GLU A 1 289 ? -19.001 -4.064 27.640 1.00 91.75 289 GLU A CA 1
ATOM 2313 C C . GLU A 1 289 ? -19.247 -3.000 26.559 1.00 91.75 289 GLU A C 1
ATOM 2315 O O . GLU A 1 289 ? -18.884 -3.189 25.389 1.00 91.75 289 GLU A O 1
ATOM 2320 N N . VAL A 1 290 ? -19.824 -1.857 26.944 1.00 92.00 290 VAL A N 1
ATOM 2321 C CA . VAL A 1 290 ? -19.936 -0.704 26.040 1.00 92.00 290 VAL A CA 1
ATOM 2322 C C . VAL A 1 290 ? -18.538 -0.322 25.555 1.00 92.00 290 VAL A C 1
ATOM 2324 O O . VAL A 1 290 ? -17.561 -0.343 26.304 1.00 92.00 290 VAL A O 1
ATOM 2327 N N . GLY A 1 291 ? -18.438 -0.022 24.264 1.00 89.69 291 GLY A N 1
ATOM 2328 C CA . GLY A 1 291 ? -17.190 0.339 23.610 1.00 89.69 291 GLY A CA 1
ATOM 2329 C C . GLY A 1 291 ? -16.404 -0.817 23.002 1.00 89.69 291 GLY A C 1
ATOM 2330 O O . GLY A 1 291 ? -15.440 -0.552 22.286 1.00 89.69 291 GLY A O 1
ATOM 2331 N N . HIS A 1 292 ? -16.819 -2.071 23.197 1.00 91.44 292 HIS A N 1
ATOM 2332 C CA . HIS A 1 292 ? -16.204 -3.196 22.495 1.00 91.44 292 HIS A CA 1
ATOM 2333 C C . HIS A 1 292 ? -16.344 -3.042 20.971 1.00 91.44 292 HIS A C 1
ATOM 2335 O O . HIS A 1 292 ? -17.438 -2.761 20.474 1.00 91.44 292 HIS A O 1
ATOM 2341 N N . ILE A 1 293 ? -15.234 -3.222 20.249 1.00 89.88 293 ILE A N 1
ATOM 2342 C CA . ILE A 1 293 ? -15.166 -3.127 18.787 1.00 89.88 293 ILE A CA 1
ATOM 2343 C C . ILE A 1 293 ? -15.177 -4.534 18.198 1.00 89.88 293 ILE A C 1
ATOM 2345 O O . ILE A 1 293 ? -14.389 -5.389 18.598 1.00 89.88 293 ILE A O 1
ATOM 2349 N N . PHE A 1 294 ? -16.044 -4.744 17.217 1.00 84.25 294 PHE A N 1
ATOM 2350 C CA . PHE A 1 294 ? -16.241 -5.999 16.514 1.00 84.25 294 PHE A CA 1
ATOM 2351 C C . PHE A 1 294 ? -16.125 -5.774 15.002 1.00 84.25 294 PHE A C 1
ATOM 2353 O O . PHE A 1 294 ? -16.645 -4.793 14.473 1.00 84.25 294 PHE A O 1
ATOM 2360 N N . GLY A 1 295 ? -15.409 -6.657 14.307 1.00 87.00 295 GLY A N 1
ATOM 2361 C CA . GLY A 1 295 ? -15.345 -6.648 12.847 1.00 87.00 295 GLY A CA 1
ATOM 2362 C C . GLY A 1 295 ? -16.455 -7.512 12.272 1.00 87.00 295 GLY A C 1
ATOM 2363 O O . GLY A 1 295 ? -16.476 -8.710 12.532 1.00 87.00 295 GLY A O 1
ATOM 2364 N N . ASP A 1 296 ? -17.337 -6.910 11.482 1.00 84.62 296 ASP A N 1
ATOM 2365 C CA . ASP A 1 296 ? -18.514 -7.565 10.925 1.00 84.62 296 ASP A CA 1
ATOM 2366 C C . ASP A 1 296 ? -18.502 -7.491 9.395 1.00 84.62 296 ASP A C 1
ATOM 2368 O O . ASP A 1 296 ? -18.545 -6.411 8.796 1.00 84.62 296 ASP A O 1
ATOM 2372 N N . PHE A 1 297 ? -18.406 -8.649 8.748 1.00 80.94 297 PHE A N 1
ATOM 2373 C CA . PHE A 1 297 ? -18.478 -8.750 7.294 1.00 80.94 297 PHE A CA 1
ATOM 2374 C C . PHE A 1 297 ? -19.946 -8.693 6.873 1.00 80.94 297 PHE A C 1
ATOM 2376 O O . PHE A 1 297 ? -20.749 -9.486 7.338 1.00 80.94 297 PHE A O 1
ATOM 2383 N N . GLY A 1 298 ? -20.294 -7.755 6.001 1.00 83.94 298 GLY A N 1
ATOM 2384 C CA . GLY A 1 298 ? -21.652 -7.473 5.537 1.00 83.94 298 GLY A CA 1
ATOM 2385 C C . GLY A 1 298 ? -22.492 -6.649 6.511 1.00 83.94 298 GLY A C 1
ATOM 2386 O O . GLY A 1 298 ? -23.665 -6.414 6.245 1.00 83.94 298 GLY A O 1
ATOM 2387 N N . CYS A 1 299 ? -21.915 -6.215 7.636 1.00 90.12 299 CYS A N 1
ATOM 2388 C CA . CYS A 1 299 ? -22.597 -5.397 8.640 1.00 90.12 299 CYS A CA 1
ATOM 2389 C C . CYS A 1 299 ? -23.888 -5.997 9.213 1.00 90.12 299 CYS A C 1
ATOM 2391 O O . CYS A 1 299 ? -24.743 -5.260 9.714 1.00 90.12 299 CYS A O 1
ATOM 2393 N N . PHE A 1 300 ? -24.019 -7.324 9.184 1.00 88.25 300 PHE A N 1
ATOM 2394 C CA . PHE A 1 300 ? -25.228 -8.055 9.563 1.00 88.25 300 PHE A CA 1
ATOM 2395 C C . PHE A 1 300 ? -25.639 -7.888 11.034 1.00 88.25 300 PHE A C 1
ATOM 2397 O O . PHE A 1 300 ? -26.811 -8.036 11.368 1.00 88.25 300 PHE A O 1
ATOM 2404 N N . SER A 1 301 ? -24.698 -7.561 11.914 1.00 91.69 301 SER A N 1
ATOM 2405 C CA . SER A 1 301 ? -24.916 -7.321 13.342 1.00 91.69 301 SER A CA 1
ATOM 2406 C C . SER A 1 301 ? -25.387 -5.896 13.643 1.00 91.69 301 SER A C 1
ATOM 2408 O O . SER A 1 301 ? -25.735 -5.604 14.789 1.00 91.69 301 SER A O 1
ATOM 2410 N N . THR A 1 302 ? -25.458 -5.006 12.650 1.00 92.12 302 THR A N 1
ATOM 2411 C CA . THR A 1 302 ? -25.930 -3.628 12.846 1.00 92.12 302 THR A CA 1
ATOM 2412 C C . THR A 1 302 ? -27.313 -3.617 13.498 1.00 92.12 302 THR A C 1
ATOM 2414 O O . THR A 1 302 ? -28.226 -4.316 13.066 1.00 92.12 302 THR A O 1
ATOM 2417 N N . ASN A 1 303 ? -27.472 -2.809 14.549 1.00 93.75 303 ASN A N 1
ATOM 2418 C CA . ASN A 1 303 ? -28.685 -2.688 15.366 1.00 93.75 303 ASN A CA 1
ATOM 2419 C C . ASN A 1 303 ? -29.085 -3.945 16.161 1.00 93.75 303 ASN A C 1
ATOM 2421 O O . ASN A 1 303 ? -30.134 -3.945 16.808 1.00 93.75 303 ASN A O 1
ATOM 2425 N N . THR A 1 304 ? -28.265 -4.997 16.177 1.00 93.81 304 THR A N 1
ATOM 2426 C CA . THR A 1 304 ? -28.499 -6.154 17.051 1.00 93.81 304 THR A CA 1
ATOM 2427 C C . THR A 1 304 ? -28.034 -5.857 18.478 1.00 93.81 304 THR A C 1
ATOM 2429 O O . THR A 1 304 ? -27.126 -5.052 18.705 1.00 93.81 304 THR A O 1
ATOM 2432 N N . ALA A 1 305 ? -28.685 -6.476 19.465 1.00 95.00 305 ALA A N 1
ATOM 2433 C CA . ALA A 1 305 ? -28.376 -6.246 20.872 1.00 95.00 305 ALA A CA 1
ATOM 2434 C C . ALA A 1 305 ? -27.021 -6.864 21.252 1.00 95.00 305 ALA A C 1
ATOM 2436 O O . ALA A 1 305 ? -26.846 -8.078 21.171 1.00 95.00 305 ALA A O 1
ATOM 2437 N N . CYS A 1 306 ? -26.092 -6.039 21.735 1.00 94.88 306 CYS A N 1
ATOM 2438 C CA . CYS A 1 306 ? -24.796 -6.487 22.260 1.00 94.88 306 CYS A CA 1
ATOM 2439 C C . CYS A 1 306 ? -24.764 -6.552 23.800 1.00 94.88 306 CYS A C 1
ATOM 2441 O O . CYS A 1 306 ? -23.855 -7.136 24.379 1.00 94.88 306 CYS A O 1
ATOM 2443 N N . GLY A 1 307 ? -25.780 -6.016 24.484 1.00 94.62 307 GLY A N 1
ATOM 2444 C CA . GLY A 1 307 ? -25.872 -5.994 25.945 1.00 94.62 307 GLY A CA 1
ATOM 2445 C C . GLY A 1 307 ? -27.190 -5.389 26.436 1.00 94.62 307 GLY A C 1
ATOM 2446 O O . GLY A 1 307 ? -28.073 -5.064 25.641 1.00 94.62 307 GLY A O 1
ATOM 2447 N N . THR A 1 308 ? -27.347 -5.236 27.753 1.00 94.44 308 THR A N 1
ATOM 2448 C CA . THR A 1 308 ? -28.534 -4.585 28.336 1.00 94.44 308 THR A CA 1
ATOM 2449 C C . THR A 1 308 ? -28.536 -3.100 27.977 1.00 94.44 308 THR A C 1
ATOM 2451 O O . THR A 1 308 ? -27.635 -2.376 28.389 1.00 94.44 308 THR A O 1
ATOM 2454 N N . ASN A 1 309 ? -29.548 -2.648 27.229 1.00 96.81 309 ASN A N 1
ATOM 2455 C CA . ASN A 1 309 ? -29.652 -1.283 26.691 1.00 96.81 309 ASN A CA 1
ATOM 2456 C C . ASN A 1 309 ? -28.528 -0.910 25.704 1.00 96.81 309 ASN A C 1
ATOM 2458 O O . ASN A 1 309 ? -28.208 0.269 25.553 1.00 96.81 309 ASN A O 1
ATOM 2462 N N . MET A 1 310 ? -27.936 -1.898 25.024 1.00 96.44 310 MET A N 1
ATOM 2463 C CA . MET A 1 310 ? -26.834 -1.696 24.080 1.00 96.44 310 MET A CA 1
ATOM 2464 C C . MET A 1 310 ? -27.120 -2.362 22.732 1.00 96.44 310 MET A C 1
ATOM 2466 O O . MET A 1 310 ? -27.700 -3.448 22.687 1.00 96.44 310 MET A O 1
ATOM 2470 N N . ILE A 1 311 ? -26.660 -1.746 21.646 1.00 96.81 311 ILE A N 1
ATOM 2471 C CA . ILE A 1 311 ? -26.726 -2.268 20.277 1.00 96.81 311 ILE A CA 1
ATOM 2472 C C . ILE A 1 311 ? -25.390 -2.081 19.559 1.00 96.81 311 ILE A C 1
ATOM 2474 O O . ILE A 1 311 ? -24.642 -1.148 19.859 1.00 96.81 311 ILE A O 1
ATOM 2478 N N . PHE A 1 312 ? -25.094 -2.936 18.587 1.00 96.38 312 PHE A N 1
ATOM 2479 C CA . PHE A 1 312 ? -23.973 -2.700 17.686 1.00 96.38 312 PHE A CA 1
ATOM 2480 C C . PHE A 1 312 ? -24.293 -1.567 16.709 1.00 96.38 312 PHE A C 1
ATOM 2482 O O . PHE A 1 312 ? -25.323 -1.584 16.030 1.00 96.38 312 PHE A O 1
ATOM 2489 N N . ARG A 1 313 ? -23.392 -0.586 16.624 1.00 94.81 313 ARG A N 1
ATOM 2490 C CA . ARG A 1 313 ? -23.448 0.510 15.653 1.00 94.81 313 ARG A CA 1
ATOM 2491 C C . ARG A 1 313 ? -22.174 0.525 14.812 1.00 94.81 313 ARG A C 1
ATOM 2493 O O . ARG A 1 313 ? -21.086 0.520 15.394 1.00 94.81 313 ARG A O 1
ATOM 2500 N N . PRO A 1 314 ? -22.261 0.548 13.475 1.00 92.69 314 PRO A N 1
ATOM 2501 C CA . PRO A 1 314 ? -21.083 0.722 12.644 1.00 92.69 314 PRO A CA 1
ATOM 2502 C C . PRO A 1 314 ? -20.503 2.122 12.846 1.00 92.69 314 PRO A C 1
ATOM 2504 O O . PRO A 1 314 ? -21.235 3.099 12.995 1.00 92.69 314 PRO A O 1
ATOM 2507 N N . PHE A 1 315 ? -19.177 2.214 12.871 1.00 89.19 315 PHE A N 1
ATOM 2508 C CA . PHE A 1 315 ? -18.475 3.501 12.905 1.00 89.19 315 PHE A CA 1
ATOM 2509 C C . PHE A 1 315 ? -17.422 3.633 11.800 1.00 89.19 315 PHE A C 1
ATOM 2511 O O . PHE A 1 315 ? -16.955 4.738 11.544 1.00 89.19 315 PHE A O 1
ATOM 2518 N N . ILE A 1 316 ? -17.066 2.529 11.130 1.00 86.31 316 ILE A N 1
ATOM 2519 C CA . ILE A 1 316 ? -16.251 2.514 9.909 1.00 86.31 316 ILE A CA 1
ATOM 2520 C C . ILE A 1 316 ? -16.868 1.501 8.946 1.00 86.31 316 ILE A C 1
ATOM 2522 O O . ILE A 1 316 ? -17.076 0.352 9.333 1.00 86.31 316 ILE A O 1
ATOM 2526 N N . HIS A 1 317 ? -17.108 1.917 7.703 1.00 85.62 317 HIS A N 1
ATOM 2527 C CA . HIS A 1 317 ? -17.477 1.040 6.593 1.00 85.62 317 HIS A CA 1
ATOM 2528 C C . HIS A 1 317 ? -16.309 0.949 5.612 1.00 85.62 317 HIS A C 1
ATOM 2530 O O . HIS A 1 317 ? -15.747 1.961 5.197 1.00 85.62 317 HIS A O 1
ATOM 2536 N N . PHE A 1 318 ? -15.960 -0.269 5.232 1.00 80.12 318 PHE A N 1
ATOM 2537 C CA . PHE A 1 318 ? -15.048 -0.586 4.150 1.00 80.12 318 PHE A CA 1
ATOM 2538 C C . PHE A 1 318 ? -15.876 -1.160 3.005 1.00 80.12 318 PHE A C 1
ATOM 2540 O O . PHE A 1 318 ? -16.535 -2.190 3.157 1.00 80.12 318 PHE A O 1
ATOM 2547 N N . TYR A 1 319 ? -15.819 -0.506 1.853 1.00 77.75 319 TYR A N 1
ATOM 2548 C CA . TYR A 1 319 ? -16.371 -1.034 0.614 1.00 77.75 319 TYR A CA 1
ATOM 2549 C C . TYR A 1 319 ? -15.200 -1.588 -0.185 1.00 77.75 319 TYR A C 1
ATOM 2551 O O . TYR A 1 319 ? -14.390 -0.815 -0.692 1.00 77.75 319 TYR A O 1
ATOM 2559 N N . ASN A 1 320 ? -15.062 -2.914 -0.243 1.00 61.25 320 ASN A N 1
ATOM 2560 C CA . ASN A 1 320 ? -14.073 -3.516 -1.126 1.00 61.25 320 ASN A CA 1
ATOM 2561 C C . ASN A 1 320 ? -14.715 -3.684 -2.505 1.00 61.25 320 ASN A C 1
ATOM 2563 O O . ASN A 1 320 ? -15.633 -4.489 -2.671 1.00 61.25 320 ASN A O 1
ATOM 2567 N N . ILE A 1 321 ? -14.280 -2.874 -3.467 1.00 51.31 321 ILE A N 1
ATOM 2568 C CA . ILE A 1 321 ? -14.707 -2.976 -4.862 1.00 51.31 321 ILE A CA 1
ATOM 2569 C C . ILE A 1 321 ? -13.667 -3.849 -5.563 1.00 51.31 321 ILE A C 1
ATOM 2571 O O . ILE A 1 321 ? -12.705 -3.353 -6.140 1.00 51.31 321 ILE A O 1
ATOM 2575 N N . THR A 1 322 ? -13.831 -5.163 -5.455 1.00 51.56 322 THR A N 1
ATOM 2576 C CA . THR A 1 322 ? -13.224 -6.110 -6.394 1.00 51.56 322 THR A CA 1
ATOM 2577 C C . THR A 1 322 ? -14.338 -6.660 -7.285 1.00 51.56 322 THR A C 1
ATOM 2579 O O . THR A 1 322 ? -15.445 -6.913 -6.805 1.00 51.56 322 THR A O 1
ATOM 2582 N N . ASP A 1 323 ? -14.060 -6.792 -8.587 1.00 50.12 323 ASP A N 1
ATOM 2583 C CA . ASP A 1 323 ? -14.996 -6.984 -9.719 1.00 50.12 323 ASP A CA 1
ATOM 2584 C C . ASP A 1 323 ? -15.843 -8.277 -9.710 1.00 50.12 323 ASP A C 1
ATOM 2586 O O . ASP A 1 323 ? -16.196 -8.825 -10.755 1.00 50.12 323 ASP A O 1
ATOM 2590 N N . SER A 1 324 ? -16.180 -8.844 -8.555 1.00 48.66 324 SER A N 1
ATOM 2591 C CA . SER A 1 324 ? -16.943 -10.094 -8.507 1.00 48.66 324 SER A CA 1
ATOM 2592 C C . SER A 1 324 ? -17.956 -10.175 -7.373 1.00 48.66 324 SER A C 1
ATOM 2594 O O . SER A 1 324 ? -19.023 -10.742 -7.595 1.00 48.66 324 SER A O 1
ATOM 2596 N N . ILE A 1 325 ? -17.701 -9.602 -6.190 1.00 51.03 325 ILE A N 1
ATOM 2597 C CA . ILE A 1 325 ? -18.675 -9.574 -5.087 1.00 51.03 325 ILE A CA 1
ATOM 2598 C C . ILE A 1 325 ? -18.389 -8.354 -4.203 1.00 51.03 325 ILE A C 1
ATOM 2600 O O . ILE A 1 325 ? -17.341 -8.278 -3.565 1.00 51.03 325 ILE A O 1
ATOM 2604 N N . SER A 1 326 ? -19.323 -7.401 -4.131 1.00 54.09 326 SER A N 1
ATOM 2605 C CA . SER A 1 326 ? -19.233 -6.282 -3.189 1.00 54.09 326 SER A CA 1
ATOM 2606 C C . SER A 1 326 ? -19.404 -6.807 -1.762 1.00 54.09 326 SER A C 1
ATOM 2608 O O . SER A 1 326 ? -20.526 -6.987 -1.283 1.00 54.09 326 SER A O 1
ATOM 2610 N N . HIS A 1 327 ? -18.299 -7.082 -1.076 1.00 64.62 327 HIS A N 1
ATOM 2611 C CA . HIS A 1 327 ? -18.328 -7.378 0.349 1.00 64.62 327 HIS A CA 1
ATOM 2612 C C . HIS A 1 327 ? -18.136 -6.077 1.121 1.00 64.62 327 HIS A C 1
ATOM 2614 O O . HIS A 1 327 ? -17.029 -5.552 1.248 1.00 64.62 327 HIS A O 1
ATOM 2620 N N . GLU A 1 328 ? -19.240 -5.545 1.636 1.00 82.00 328 GLU A N 1
ATOM 2621 C CA . GLU A 1 328 ? -19.188 -4.543 2.690 1.00 82.00 328 GLU A CA 1
ATOM 2622 C C . GLU A 1 328 ? -18.537 -5.183 3.921 1.00 82.00 328 GLU A C 1
ATOM 2624 O O . GLU A 1 328 ? -18.851 -6.312 4.283 1.00 82.00 328 GLU A O 1
ATOM 2629 N N . LYS A 1 329 ? -17.595 -4.507 4.564 1.00 83.19 329 LYS A N 1
ATOM 2630 C CA . LYS A 1 329 ? -17.071 -4.894 5.877 1.00 83.19 329 LYS A CA 1
ATOM 2631 C C . LYS A 1 329 ? -17.184 -3.672 6.759 1.00 83.19 329 LYS A C 1
ATOM 2633 O O . LYS A 1 329 ? -16.764 -2.604 6.342 1.00 83.19 329 LYS A O 1
ATOM 2638 N N . CYS A 1 330 ? -17.668 -3.800 7.981 1.00 88.00 330 CYS A N 1
ATOM 2639 C CA . CYS A 1 330 ? -17.629 -2.689 8.924 1.00 88.00 330 CYS A CA 1
ATOM 2640 C C . CYS A 1 330 ? -16.953 -3.066 10.228 1.00 88.00 330 CYS A C 1
ATOM 2642 O O . CYS A 1 330 ? -16.868 -4.227 10.626 1.00 88.00 330 CYS A O 1
ATOM 2644 N N . LEU A 1 331 ? -16.455 -2.034 10.900 1.00 89.75 331 LEU A N 1
ATOM 2645 C CA . LEU A 1 331 ? -16.159 -2.093 12.319 1.00 89.75 331 LEU A CA 1
ATOM 2646 C C . LEU A 1 331 ? -17.365 -1.524 13.048 1.00 89.75 331 LEU A C 1
ATOM 2648 O O . LEU A 1 331 ? -17.792 -0.395 12.790 1.00 89.75 331 LEU A O 1
ATOM 2652 N N . GLN A 1 332 ? -17.910 -2.324 13.951 1.00 93.19 332 GLN A N 1
ATOM 2653 C CA . GLN A 1 332 ? -19.039 -1.968 14.786 1.00 93.19 332 GLN A CA 1
ATOM 2654 C C . GLN A 1 332 ? -18.581 -1.811 16.229 1.00 93.19 332 GLN A C 1
ATOM 2656 O O . GLN A 1 332 ? -17.728 -2.553 16.710 1.00 93.19 332 GLN A O 1
ATOM 2661 N N . ARG A 1 333 ? -19.138 -0.824 16.924 1.00 94.56 333 ARG A N 1
ATOM 2662 C CA . ARG A 1 333 ? -18.932 -0.581 18.351 1.00 94.56 333 ARG A CA 1
ATOM 2663 C C . ARG A 1 333 ? -20.226 -0.925 19.077 1.00 94.56 333 ARG A C 1
ATOM 2665 O O . ARG A 1 333 ? -21.307 -0.560 18.619 1.00 94.56 333 ARG A O 1
ATOM 2672 N N . CYS A 1 334 ? -20.131 -1.615 20.207 1.00 96.19 334 CYS A N 1
ATOM 2673 C CA . CYS A 1 334 ? -21.271 -1.770 21.107 1.00 96.19 334 CYS A CA 1
ATOM 2674 C C . CYS A 1 334 ? -21.554 -0.418 21.788 1.00 96.19 334 CYS A C 1
ATOM 2676 O O . CYS A 1 334 ? -20.682 0.130 22.466 1.00 96.19 334 CYS A O 1
ATOM 2678 N N . SER A 1 335 ? -22.740 0.149 21.573 1.00 96.12 335 SER A N 1
ATOM 2679 C CA . SER A 1 335 ? -23.132 1.493 22.022 1.00 96.12 335 SER A CA 1
ATOM 2680 C C . SER A 1 335 ? -24.520 1.484 22.652 1.00 96.12 335 SER A C 1
ATOM 2682 O O . SER A 1 335 ? -25.286 0.546 22.451 1.00 96.12 335 SER A O 1
ATOM 2684 N N . CYS A 1 336 ? -24.875 2.531 23.397 1.00 97.06 336 CYS A N 1
ATOM 2685 C CA . CYS A 1 336 ? -26.207 2.627 23.985 1.00 97.06 336 CYS A CA 1
ATOM 2686 C C . CYS A 1 336 ? -27.310 2.643 22.922 1.00 97.06 336 CYS A C 1
ATOM 2688 O O . CYS A 1 336 ? -27.173 3.250 21.858 1.00 97.06 336 CYS A O 1
ATOM 2690 N N . ILE A 1 337 ? -28.412 1.945 23.210 1.00 96.75 337 ILE A N 1
ATOM 2691 C CA . ILE A 1 337 ? -29.503 1.713 22.255 1.00 96.75 337 ILE A CA 1
ATOM 2692 C C . ILE A 1 337 ? -30.130 3.021 21.757 1.00 96.75 337 ILE A C 1
ATOM 2694 O O . ILE A 1 337 ? -30.450 3.140 20.576 1.00 96.75 337 ILE A O 1
ATOM 2698 N N . ASN A 1 338 ? -30.248 4.025 22.626 1.00 95.50 338 ASN A N 1
ATOM 2699 C CA . ASN A 1 338 ? -30.770 5.354 22.319 1.00 95.50 338 ASN A CA 1
ATOM 2700 C C . ASN A 1 338 ? -30.282 6.393 23.348 1.00 95.50 338 ASN A C 1
ATOM 2702 O O . ASN A 1 338 ? -29.685 6.038 24.363 1.00 95.50 338 ASN A O 1
ATOM 2706 N N . ASP A 1 339 ? -30.601 7.665 23.104 1.00 92.81 339 ASP A N 1
ATOM 2707 C CA . ASP A 1 339 ? -30.160 8.822 23.902 1.00 92.81 339 ASP A CA 1
ATOM 2708 C C . ASP A 1 339 ? -30.756 8.888 25.324 1.00 92.81 339 ASP A C 1
ATOM 2710 O O . ASP A 1 339 ? -30.412 9.783 26.101 1.00 92.81 339 ASP A O 1
ATOM 2714 N N . LYS A 1 340 ? -31.660 7.963 25.688 1.00 94.94 340 LYS A N 1
ATOM 2715 C CA . LYS A 1 340 ? -32.135 7.833 27.075 1.00 94.94 340 LYS A CA 1
ATOM 2716 C C . LYS A 1 340 ? -31.082 7.214 27.980 1.00 94.94 340 LYS A C 1
ATOM 2718 O O . LYS A 1 340 ? -31.208 7.339 29.192 1.00 94.94 340 LYS A O 1
ATOM 2723 N N . TYR A 1 341 ? -30.075 6.552 27.416 1.00 96.06 341 TYR A N 1
ATOM 2724 C CA . TYR A 1 341 ? -28.999 5.931 28.169 1.00 96.06 341 TYR A CA 1
ATOM 2725 C C . TYR A 1 341 ? -27.684 6.667 27.928 1.00 96.06 341 TYR A C 1
ATOM 2727 O O . TYR A 1 341 ? -27.387 7.082 26.809 1.00 96.06 341 TYR A O 1
ATOM 2735 N N . VAL A 1 342 ? -26.893 6.808 28.984 1.00 93.69 342 VAL A N 1
ATOM 2736 C CA . VAL A 1 342 ? -25.532 7.338 28.940 1.00 93.69 342 VAL A CA 1
ATOM 2737 C C . VAL A 1 342 ? -24.542 6.209 29.214 1.00 93.69 342 VAL A C 1
ATOM 2739 O O . VAL A 1 342 ? -24.828 5.294 29.990 1.00 93.69 342 VAL A O 1
ATOM 2742 N N . GLU A 1 343 ? -23.400 6.250 28.529 1.00 94.19 343 GLU A N 1
ATOM 2743 C CA . GLU A 1 343 ? -22.284 5.341 28.781 1.00 94.19 343 GLU A CA 1
ATOM 2744 C C . GLU A 1 343 ? -21.608 5.742 30.099 1.00 94.19 343 GLU A C 1
ATOM 2746 O O . GLU A 1 343 ? -21.016 6.813 30.195 1.00 94.19 343 GLU A O 1
ATOM 2751 N N . GLU A 1 344 ? -21.697 4.884 31.113 1.00 93.50 344 GLU A N 1
ATOM 2752 C CA . GLU A 1 344 ? -21.047 5.069 32.410 1.00 93.50 344 GLU A CA 1
ATOM 2753 C C . GLU A 1 344 ? -20.459 3.730 32.865 1.00 93.50 344 GLU A C 1
ATOM 2755 O O . GLU A 1 344 ? -21.137 2.702 32.853 1.00 93.50 344 GLU A O 1
ATOM 2760 N N . ASN A 1 345 ? -19.171 3.713 33.225 1.00 92.94 345 ASN A N 1
ATOM 2761 C CA . ASN A 1 345 ? -18.455 2.496 33.636 1.00 92.94 345 ASN A CA 1
ATOM 2762 C C . ASN A 1 345 ? -18.619 1.319 32.650 1.00 92.94 345 ASN A C 1
ATOM 2764 O O . ASN A 1 345 ? -18.774 0.165 33.055 1.00 92.94 345 ASN A O 1
ATOM 2768 N N . LYS A 1 346 ? -18.589 1.622 31.343 1.00 94.12 346 LYS A N 1
ATOM 2769 C CA . LYS A 1 346 ? -18.803 0.670 30.239 1.00 94.12 346 LYS A CA 1
ATOM 2770 C C . LYS A 1 346 ? -20.165 -0.045 30.258 1.00 94.12 346 LYS A C 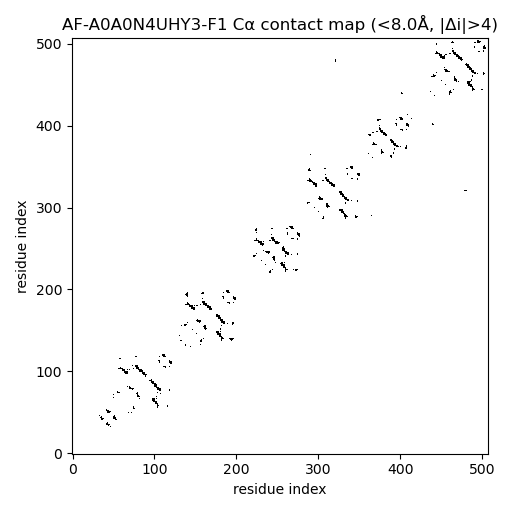1
ATOM 2772 O O . LYS A 1 346 ? -20.303 -1.150 29.729 1.00 94.12 346 LYS A O 1
ATOM 2777 N N . GLN A 1 347 ? -21.172 0.569 30.867 1.00 94.12 347 GLN A N 1
ATOM 2778 C CA . GLN A 1 347 ? -22.567 0.139 30.842 1.00 94.12 347 GLN A CA 1
ATOM 2779 C C . GLN A 1 347 ? -23.449 1.286 30.341 1.00 94.12 347 GLN A C 1
ATOM 2781 O O . GLN A 1 347 ? -23.037 2.442 30.350 1.00 94.12 347 GLN A O 1
ATOM 2786 N N . CYS A 1 348 ? -24.660 0.969 29.887 1.00 96.50 348 CYS A N 1
ATOM 2787 C CA . CYS A 1 348 ? -25.644 1.965 29.467 1.00 96.50 348 CYS A CA 1
ATOM 2788 C C . CYS A 1 348 ? -26.686 2.147 30.570 1.00 96.50 348 CYS A C 1
ATOM 2790 O O . CYS A 1 348 ? -27.552 1.287 30.763 1.00 96.50 348 CYS A O 1
ATOM 2792 N N . ILE A 1 349 ? -26.579 3.262 31.293 1.00 95.12 349 ILE A N 1
ATOM 2793 C CA . ILE A 1 349 ? -27.427 3.610 32.440 1.00 95.12 349 ILE A CA 1
ATOM 2794 C C . ILE A 1 349 ? -28.443 4.662 32.000 1.00 95.12 349 ILE A C 1
ATOM 2796 O O . ILE A 1 349 ? -28.124 5.540 31.204 1.00 95.12 349 ILE A O 1
ATOM 2800 N N . GLU A 1 350 ? -29.688 4.554 32.462 1.00 95.44 350 GLU A N 1
ATOM 2801 C CA . GLU A 1 350 ? -30.737 5.516 32.119 1.00 95.44 350 GLU A CA 1
ATOM 2802 C C . GLU A 1 350 ? -30.392 6.909 32.668 1.00 95.44 350 GLU A C 1
ATOM 2804 O O . GLU A 1 350 ? -30.035 7.072 33.835 1.00 95.44 350 GLU A O 1
ATOM 2809 N N . ARG A 1 351 ? -30.487 7.925 31.813 1.00 91.25 351 ARG A N 1
ATOM 2810 C CA . ARG A 1 351 ? -30.145 9.310 32.123 1.00 91.25 351 ARG A CA 1
ATOM 2811 C C . ARG A 1 351 ? -31.178 9.885 33.097 1.00 91.25 351 ARG A C 1
ATOM 2813 O O . ARG A 1 351 ? -32.245 10.338 32.687 1.00 91.25 351 ARG A O 1
ATOM 2820 N N . THR A 1 352 ? -30.861 9.922 34.388 1.00 87.06 352 THR A N 1
ATOM 2821 C CA . THR A 1 352 ? -31.616 10.729 35.358 1.00 87.06 352 THR A CA 1
ATOM 2822 C C . THR A 1 352 ? -31.418 12.212 35.036 1.00 87.06 352 THR A C 1
ATOM 2824 O O . THR A 1 352 ? -30.289 12.645 34.825 1.00 87.06 352 THR A O 1
ATOM 2827 N N . GLN A 1 353 ? -32.501 12.992 34.977 1.00 65.00 353 GLN A N 1
ATOM 2828 C CA . GLN A 1 353 ? -32.576 14.360 34.422 1.00 65.00 353 GLN A CA 1
ATOM 2829 C C . GLN A 1 353 ? -31.765 15.463 35.153 1.00 65.00 353 GLN A C 1
ATOM 2831 O O . GLN A 1 353 ? -32.097 16.636 35.040 1.00 65.00 353 GLN A O 1
ATOM 2836 N N . ASN A 1 354 ? -30.690 15.145 35.873 1.00 56.66 354 ASN A N 1
ATOM 2837 C CA . ASN A 1 354 ? -29.897 16.116 36.627 1.00 56.66 354 ASN A CA 1
ATOM 2838 C C . ASN A 1 354 ? -28.394 15.896 36.413 1.00 56.66 354 ASN A C 1
ATOM 2840 O O . ASN A 1 354 ? -27.775 15.241 37.241 1.00 56.66 354 ASN A O 1
ATOM 2844 N N . LEU A 1 355 ? -27.796 16.458 35.353 1.00 50.91 355 LEU A N 1
ATOM 2845 C CA . LEU A 1 355 ? -26.391 16.896 35.397 1.00 50.91 355 LEU A CA 1
ATOM 2846 C C . LEU A 1 355 ? -26.058 17.849 34.232 1.00 50.91 355 LEU A C 1
ATOM 2848 O O . LEU A 1 355 ? -26.012 17.452 33.068 1.00 50.91 355 LEU A O 1
ATOM 2852 N N . ASN A 1 356 ? -25.816 19.115 34.574 1.00 48.34 356 ASN A N 1
ATOM 2853 C CA . ASN A 1 356 ? -25.205 20.114 33.703 1.00 48.34 356 ASN A CA 1
ATOM 2854 C C . ASN A 1 356 ? -23.679 19.914 33.693 1.00 48.34 356 ASN A C 1
ATOM 2856 O O . ASN A 1 356 ? -23.066 19.883 34.755 1.00 48.34 356 ASN A O 1
ATOM 2860 N N . SER A 1 357 ? -23.109 19.833 32.485 1.00 42.94 357 SER A N 1
ATOM 2861 C CA . SER A 1 357 ? -21.733 20.195 32.090 1.00 42.94 357 SER A CA 1
ATOM 2862 C C . SER A 1 357 ? -20.546 19.703 32.940 1.00 42.94 357 SER A C 1
ATOM 2864 O O . SER A 1 357 ? -20.271 20.266 33.997 1.00 42.94 357 SER A O 1
ATOM 2866 N N . LEU A 1 358 ? -19.707 18.817 32.385 1.00 44.88 358 LEU A N 1
ATOM 2867 C CA . LEU A 1 358 ? -18.261 18.872 32.641 1.00 44.88 358 LEU A CA 1
ATOM 2868 C C . LEU A 1 358 ? -17.442 18.276 31.482 1.00 44.88 358 LEU A C 1
ATOM 2870 O O . LEU A 1 358 ? -17.787 17.238 30.928 1.00 44.88 358 LEU A O 1
ATOM 2874 N N . ASN A 1 359 ? -16.370 18.986 31.125 1.00 40.59 359 ASN A N 1
ATOM 2875 C CA . ASN A 1 359 ? -15.395 18.669 30.082 1.00 40.59 359 ASN A CA 1
ATOM 2876 C C . ASN A 1 359 ? -14.542 17.442 30.459 1.00 40.59 359 ASN A C 1
ATOM 2878 O O . ASN A 1 359 ? -13.846 17.493 31.472 1.00 40.59 359 ASN A O 1
ATOM 2882 N N . GLU A 1 360 ? -14.503 16.403 29.618 1.00 48.06 360 GLU A N 1
ATOM 2883 C CA . GLU A 1 360 ? -13.573 15.273 29.767 1.00 48.06 360 GLU A CA 1
ATOM 2884 C C . GLU A 1 360 ? -12.766 15.004 28.490 1.00 48.06 360 GLU A C 1
ATOM 2886 O O . GLU A 1 360 ? -13.276 14.992 27.369 1.00 48.06 360 GLU A O 1
ATOM 2891 N N . VAL A 1 361 ? -11.463 14.792 28.688 1.00 49.00 361 VAL A N 1
ATOM 2892 C CA . VAL A 1 361 ? -10.480 14.447 27.658 1.00 49.00 361 VAL A CA 1
ATOM 2893 C C . VAL A 1 361 ? -10.706 12.993 27.237 1.00 49.00 361 VAL A C 1
ATOM 2895 O O . VAL A 1 361 ? -10.495 12.063 28.010 1.00 49.00 361 VAL A O 1
ATOM 2898 N N . ASN A 1 362 ? -11.147 12.802 25.998 1.00 51.84 362 ASN A N 1
ATOM 2899 C CA . ASN A 1 362 ? -11.667 11.534 25.503 1.00 51.84 362 ASN A CA 1
ATOM 2900 C C . ASN A 1 362 ? -10.563 10.591 24.968 1.00 51.84 362 ASN A C 1
ATOM 2902 O O . ASN A 1 362 ? -10.103 10.727 23.832 1.00 51.84 362 ASN A O 1
ATOM 2906 N N . MET A 1 363 ? -10.161 9.597 25.768 1.00 56.00 363 MET A N 1
ATOM 2907 C CA . MET A 1 363 ? -9.367 8.452 25.296 1.00 56.00 363 MET A CA 1
ATOM 2908 C C . MET A 1 363 ? -10.289 7.387 24.668 1.00 56.00 363 MET A C 1
ATOM 2910 O O . MET A 1 363 ? -11.087 6.764 25.367 1.00 56.00 363 MET A O 1
ATOM 2914 N N . GLY A 1 364 ? -10.149 7.134 23.359 1.00 64.50 364 GLY A N 1
ATOM 2915 C CA . GLY A 1 364 ? -10.817 6.013 22.668 1.00 64.50 364 GLY A CA 1
ATOM 2916 C C . GLY A 1 364 ? -12.057 6.340 21.821 1.00 64.50 364 GLY A C 1
ATOM 2917 O O . GLY A 1 364 ? -12.962 5.515 21.735 1.00 64.50 364 GLY A O 1
ATOM 2918 N N . CYS A 1 365 ? -12.123 7.513 21.178 1.00 78.69 365 CYS A N 1
ATOM 2919 C CA . CYS A 1 365 ? -13.255 7.938 20.332 1.00 78.69 365 CYS A CA 1
ATOM 2920 C C . CYS A 1 365 ? -14.636 7.828 21.017 1.00 78.69 365 CYS A C 1
ATOM 2922 O O . CYS A 1 365 ? -15.645 7.614 20.342 1.00 78.69 365 CYS A O 1
ATOM 2924 N N . GLN A 1 366 ? -14.721 7.948 22.346 1.00 76.88 366 GLN A N 1
ATOM 2925 C CA . GLN A 1 366 ? -15.955 7.660 23.089 1.00 76.88 366 GLN A CA 1
ATOM 2926 C C . GLN A 1 366 ? -17.124 8.551 22.655 1.00 76.88 366 GLN A C 1
ATOM 2928 O O . GLN A 1 366 ? -18.258 8.082 22.581 1.00 76.88 366 GLN A O 1
ATOM 2933 N N . LEU A 1 367 ? -16.825 9.792 22.267 1.00 81.25 367 LEU A N 1
ATOM 2934 C CA . LEU A 1 367 ? -17.789 10.764 21.772 1.00 81.25 367 LEU A CA 1
ATOM 2935 C C . LEU A 1 367 ? -18.318 10.467 20.356 1.00 81.25 367 LEU A C 1
ATOM 2937 O O . LEU A 1 367 ? -19.231 11.159 19.930 1.00 81.25 367 LEU A O 1
ATOM 2941 N N . SER A 1 368 ? -17.797 9.480 19.607 1.00 84.88 368 SER A N 1
ATOM 2942 C CA . SER A 1 368 ? -18.213 9.255 18.207 1.00 84.88 368 SER A CA 1
ATOM 2943 C C . SER A 1 368 ? -19.711 8.972 18.138 1.00 84.88 368 SER A C 1
ATOM 2945 O O . SER A 1 368 ? -20.203 8.078 18.824 1.00 84.88 368 SER A O 1
ATOM 2947 N N . GLY A 1 369 ? -20.427 9.725 17.305 1.00 83.44 369 GLY A N 1
ATOM 2948 C CA . GLY A 1 369 ? -21.884 9.653 17.187 1.00 83.44 369 GLY A CA 1
ATOM 2949 C C . GLY A 1 369 ? -22.661 10.368 18.301 1.00 83.44 369 GLY A C 1
ATOM 2950 O O . GLY A 1 369 ? -23.884 10.443 18.220 1.00 83.44 369 GLY A O 1
ATOM 2951 N N . GLN A 1 370 ? -21.995 10.917 19.322 1.00 86.12 370 GLN A N 1
ATOM 2952 C CA . GLN A 1 370 ? -22.634 11.817 20.281 1.00 86.12 370 GLN A CA 1
ATOM 2953 C C . GLN A 1 370 ? -22.789 13.214 19.678 1.00 86.12 370 GLN A C 1
ATOM 2955 O O . GLN A 1 370 ? -21.962 13.657 18.875 1.00 86.12 370 GLN A O 1
ATOM 2960 N N . LYS A 1 371 ? -23.845 13.923 20.094 1.00 90.44 371 LYS A N 1
ATOM 2961 C CA . LYS A 1 371 ? -24.082 15.306 19.676 1.00 90.44 371 LYS A CA 1
ATOM 2962 C C . LYS A 1 371 ? -23.002 16.229 20.234 1.00 90.44 371 LYS A C 1
ATOM 2964 O O . LYS A 1 371 ? -22.763 16.239 21.437 1.00 90.44 371 LYS A O 1
ATOM 2969 N N . CYS A 1 372 ? -22.403 17.031 19.363 1.00 91.81 372 CYS A N 1
ATOM 2970 C CA . CYS A 1 372 ? -21.416 18.057 19.717 1.00 91.81 372 CYS A CA 1
ATOM 2971 C C . CYS A 1 372 ? -21.948 19.487 19.528 1.00 91.81 372 CYS A C 1
ATOM 2973 O O . CYS A 1 372 ? -21.248 20.448 19.822 1.00 91.81 372 CYS A O 1
ATOM 2975 N N . GLY A 1 373 ? -23.196 19.622 19.072 1.00 89.69 373 GLY A N 1
ATOM 2976 C CA . GLY A 1 373 ? -23.876 20.890 18.829 1.00 89.69 373 GLY A CA 1
ATOM 2977 C C . GLY A 1 373 ? -25.309 20.672 18.338 1.00 89.69 373 GLY A C 1
ATOM 2978 O O . GLY A 1 373 ? -25.779 19.534 18.219 1.00 89.69 373 GLY A O 1
ATOM 2979 N N . VAL A 1 374 ? -26.026 21.765 18.065 1.00 87.56 374 VAL A N 1
ATOM 2980 C CA . VAL A 1 374 ? -27.349 21.699 17.424 1.00 87.56 374 VAL A CA 1
ATOM 2981 C C . VAL A 1 374 ? -27.143 21.253 15.981 1.00 87.56 374 VAL A C 1
ATOM 2983 O O . VAL A 1 374 ? -26.441 21.920 15.227 1.00 87.56 374 VAL A O 1
ATOM 2986 N N . ASN A 1 375 ? -27.744 20.119 15.618 1.00 91.12 375 ASN A N 1
ATOM 2987 C CA . ASN A 1 375 ? -27.561 19.467 14.320 1.00 91.12 375 ASN A CA 1
ATOM 2988 C C . ASN A 1 375 ? -26.095 19.104 14.039 1.00 91.12 375 ASN A C 1
ATOM 2990 O O . ASN A 1 375 ? -25.629 19.279 12.919 1.00 91.12 375 ASN A O 1
ATOM 2994 N N . MET A 1 376 ? -25.345 18.658 15.057 1.00 92.19 376 MET A N 1
ATOM 2995 C CA . MET A 1 376 ? -23.948 18.239 14.907 1.00 92.19 376 MET A CA 1
ATOM 2996 C C . MET A 1 376 ? -23.617 16.977 15.706 1.00 92.19 376 MET A C 1
ATOM 2998 O O . MET A 1 376 ? -24.085 16.835 16.837 1.00 92.19 376 MET A O 1
ATOM 3002 N N . TYR A 1 377 ? -22.744 16.112 15.182 1.00 91.81 377 TYR A N 1
ATOM 3003 C CA . TYR A 1 377 ? -22.190 14.944 15.878 1.00 91.81 377 TYR A CA 1
ATOM 3004 C C . TYR A 1 377 ? -20.673 14.797 15.702 1.00 91.81 377 TYR A C 1
ATOM 3006 O O . TYR A 1 377 ? -20.093 15.238 14.711 1.00 91.81 377 TYR A O 1
ATOM 3014 N N . PHE A 1 378 ? -20.010 14.161 16.670 1.00 90.94 378 PHE A N 1
ATOM 3015 C CA . PHE A 1 378 ? -18.584 13.851 16.566 1.00 90.94 378 PHE A CA 1
ATOM 3016 C C . PHE A 1 378 ? -18.328 12.696 15.587 1.00 90.94 378 PHE A C 1
ATOM 3018 O O . PHE A 1 378 ? -18.918 11.620 15.713 1.00 90.94 378 PHE A O 1
ATOM 3025 N N . ILE A 1 379 ? -17.377 12.891 14.675 1.00 86.25 379 ILE A N 1
ATOM 3026 C CA . ILE A 1 379 ? -16.865 11.898 13.722 1.00 86.25 379 ILE A CA 1
ATOM 3027 C C . ILE A 1 379 ? -15.374 11.665 13.999 1.00 86.25 379 ILE A C 1
ATOM 3029 O O . ILE A 1 379 ? -14.641 12.639 14.181 1.00 86.25 379 ILE A O 1
ATOM 3033 N N . PRO A 1 380 ? -14.880 10.415 14.028 1.00 83.00 380 PRO A N 1
ATOM 3034 C CA . PRO A 1 380 ? -13.450 10.151 14.135 1.00 83.00 380 PRO A CA 1
ATOM 3035 C C . PRO A 1 380 ? -12.731 10.548 12.838 1.00 83.00 380 PRO A C 1
ATOM 3037 O O . PRO A 1 380 ? -13.067 10.067 11.762 1.00 83.00 380 PRO A O 1
ATOM 3040 N N . PHE A 1 381 ? -11.725 11.411 12.956 1.00 81.50 381 PHE A N 1
ATOM 3041 C CA . PHE A 1 381 ? -10.869 11.854 11.854 1.00 81.50 381 PHE A CA 1
ATOM 3042 C C . PHE A 1 381 ? -9.601 11.000 11.741 1.00 81.50 381 PHE A C 1
ATOM 3044 O O . PHE A 1 381 ? -9.220 10.577 10.655 1.00 81.50 381 PHE A O 1
ATOM 3051 N N . ALA A 1 382 ? -8.958 10.703 12.874 1.00 75.06 382 ALA A N 1
ATOM 3052 C CA . ALA A 1 382 ? -7.750 9.885 12.917 1.00 75.06 382 ALA A CA 1
ATOM 3053 C C . ALA A 1 382 ? -7.779 8.961 14.134 1.00 75.06 382 ALA A C 1
ATOM 3055 O O . ALA A 1 382 ? -7.995 9.412 15.260 1.00 75.06 382 ALA A O 1
ATOM 3056 N N . VAL A 1 383 ? -7.532 7.669 13.908 1.00 69.12 383 VAL A N 1
ATOM 3057 C CA . VAL A 1 383 ? -7.479 6.649 14.962 1.00 69.12 383 VAL A CA 1
ATOM 3058 C C . VAL A 1 383 ? -6.089 6.025 14.968 1.00 69.12 383 VAL A C 1
ATOM 3060 O O . VAL A 1 383 ? -5.731 5.261 14.073 1.00 69.12 383 VAL A O 1
ATOM 3063 N N . ASN A 1 384 ? -5.290 6.328 15.990 1.00 73.12 384 ASN A N 1
ATOM 3064 C CA . ASN A 1 384 ? -4.027 5.638 16.231 1.00 73.12 384 ASN A CA 1
ATOM 3065 C C . ASN A 1 384 ? -4.276 4.485 17.207 1.00 73.12 384 ASN A C 1
ATOM 3067 O O . ASN A 1 384 ? -4.192 4.660 18.423 1.00 73.12 384 ASN A O 1
ATOM 3071 N N . LEU A 1 385 ? -4.575 3.304 16.658 1.00 66.19 385 LEU A N 1
ATOM 3072 C CA . LEU A 1 385 ? -4.879 2.089 17.426 1.00 66.19 385 LEU A CA 1
ATOM 3073 C C . LEU A 1 385 ? -3.768 1.723 18.422 1.00 66.19 385 LEU A C 1
ATOM 3075 O O . LEU A 1 385 ? -4.052 1.287 19.531 1.00 66.19 385 LEU A O 1
ATOM 3079 N N . SER A 1 386 ? -2.504 1.939 18.049 1.00 68.25 386 SER A N 1
ATOM 3080 C CA . SER A 1 386 ? -1.343 1.649 18.899 1.00 68.25 386 SER A CA 1
ATOM 3081 C C . SER A 1 386 ? -1.197 2.595 20.094 1.00 68.25 386 SER A C 1
ATOM 3083 O O . SER A 1 386 ? -0.688 2.178 21.130 1.00 68.25 386 SER A O 1
ATOM 3085 N N . ALA A 1 387 ? -1.624 3.854 19.963 1.00 73.88 387 ALA A N 1
ATOM 3086 C CA . ALA A 1 387 ? -1.535 4.855 21.029 1.00 73.88 387 ALA A CA 1
ATOM 3087 C C . ALA A 1 387 ? -2.864 5.073 21.772 1.00 73.88 387 ALA A C 1
ATOM 3089 O O . ALA A 1 387 ? -2.899 5.82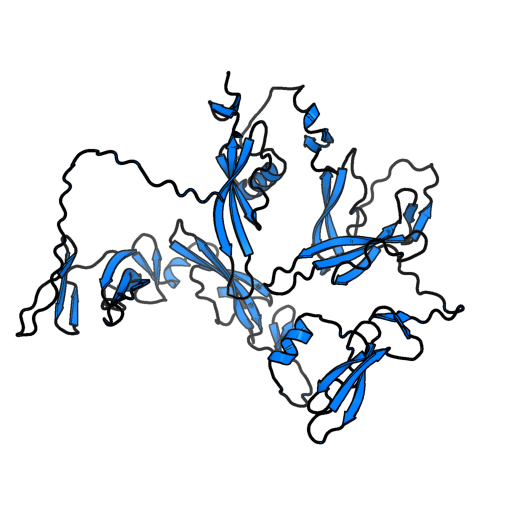1 22.745 1.00 73.88 387 ALA A O 1
ATOM 3090 N N . ASN A 1 388 ? -3.952 4.448 21.311 1.00 68.06 388 ASN A N 1
ATOM 3091 C CA . ASN A 1 388 ? -5.317 4.691 21.783 1.00 68.06 388 ASN A CA 1
ATOM 3092 C C . ASN A 1 388 ? -5.739 6.177 21.691 1.00 68.06 388 ASN A C 1
ATOM 3094 O O . ASN A 1 388 ? -6.571 6.659 22.461 1.00 68.06 388 ASN A O 1
ATOM 3098 N N . ILE A 1 389 ? -5.142 6.911 20.743 1.00 73.88 389 ILE A N 1
ATOM 3099 C CA . ILE A 1 389 ? -5.429 8.325 20.480 1.00 73.88 389 ILE A CA 1
ATOM 3100 C C . ILE A 1 389 ? -6.452 8.394 19.354 1.00 73.88 389 ILE A C 1
ATOM 3102 O O . ILE A 1 389 ? -6.256 7.805 18.288 1.00 73.88 389 ILE A O 1
ATOM 3106 N N . CYS A 1 390 ? -7.525 9.140 19.597 1.00 78.00 390 CYS A N 1
ATOM 3107 C CA . CYS A 1 390 ? -8.549 9.421 18.610 1.00 78.00 390 CYS A CA 1
ATOM 3108 C C . CYS A 1 390 ? -8.750 10.923 18.480 1.00 78.00 390 CYS A C 1
ATOM 3110 O O . CYS A 1 390 ? -9.113 11.584 19.450 1.00 78.00 390 CYS A O 1
ATOM 3112 N N . THR A 1 391 ? -8.543 11.446 17.280 1.00 81.81 391 THR A N 1
ATOM 3113 C CA . THR A 1 391 ? -8.921 12.816 16.937 1.00 81.81 391 THR A CA 1
ATOM 3114 C C . THR A 1 391 ? -10.326 12.778 16.357 1.00 81.81 391 THR A C 1
ATOM 3116 O O . THR A 1 391 ? -10.574 12.021 15.418 1.00 81.81 391 THR A O 1
ATOM 3119 N N . GLN A 1 392 ? -11.250 13.562 16.913 1.00 85.31 392 GLN A N 1
ATOM 3120 C CA . GLN A 1 392 ? -12.643 13.628 16.465 1.00 85.31 392 GLN A CA 1
ATOM 3121 C C . GLN A 1 392 ? -13.026 15.059 16.113 1.00 85.31 392 GLN A C 1
ATOM 3123 O O . GLN A 1 392 ? -12.586 15.997 16.771 1.00 85.31 392 GLN A O 1
ATOM 3128 N N . HIS A 1 393 ? -13.837 15.211 15.073 1.00 89.19 393 HIS A N 1
ATOM 3129 C CA . HIS A 1 393 ? -14.308 16.493 14.566 1.00 89.19 393 HIS A CA 1
ATOM 3130 C C . HIS A 1 393 ? -15.823 16.567 14.723 1.00 89.19 393 HIS A C 1
ATOM 3132 O O . HIS A 1 393 ? -16.515 15.562 14.573 1.00 89.19 393 HIS A O 1
ATOM 3138 N N . CYS A 1 394 ? -16.335 17.749 15.044 1.00 91.56 394 CYS A N 1
ATOM 3139 C CA . CYS A 1 394 ? -17.766 18.002 15.117 1.00 91.56 394 CYS A CA 1
ATOM 3140 C C . CYS A 1 394 ? -18.291 18.313 13.709 1.00 91.56 394 CYS A C 1
ATOM 3142 O O . CYS A 1 394 ? -17.802 19.241 13.070 1.00 91.56 394 CYS A O 1
ATOM 3144 N N . HIS A 1 395 ? -19.241 17.525 13.211 1.00 91.31 395 HIS A N 1
ATOM 3145 C CA . HIS A 1 395 ? -19.767 17.627 11.849 1.00 91.31 395 HIS A CA 1
ATOM 3146 C C . HIS A 1 395 ? -21.281 17.824 11.871 1.00 91.31 395 HIS A C 1
ATOM 3148 O O . HIS A 1 395 ? -21.935 17.294 12.766 1.00 91.31 395 HIS A O 1
ATOM 3154 N N . CYS A 1 396 ? -21.846 18.540 10.894 1.00 93.75 396 CYS A N 1
ATOM 3155 C CA . CYS A 1 396 ? -23.298 18.689 10.784 1.00 93.75 396 CYS A CA 1
ATOM 3156 C C . CYS A 1 396 ? -24.001 17.338 10.590 1.00 93.75 396 CYS A C 1
ATOM 3158 O O . CYS A 1 396 ? -23.458 16.449 9.931 1.00 93.75 396 CYS A O 1
ATOM 3160 N N . ASP A 1 397 ? -25.193 17.185 11.170 1.00 88.25 397 ASP A N 1
ATOM 3161 C CA . ASP A 1 397 ? -25.847 15.887 11.332 1.00 88.25 397 ASP A CA 1
ATOM 3162 C C . ASP A 1 397 ? -26.539 15.335 10.081 1.00 88.25 397 ASP A C 1
ATOM 3164 O O . ASP A 1 397 ? -26.868 14.151 9.989 1.00 88.25 397 ASP A O 1
ATOM 3168 N N . ASN A 1 398 ? -26.770 16.213 9.119 1.00 86.56 398 ASN A N 1
ATOM 3169 C CA . ASN A 1 398 ? -27.451 15.933 7.877 1.00 86.56 398 ASN A CA 1
ATOM 3170 C C . ASN A 1 398 ? -26.876 16.864 6.807 1.00 86.56 398 ASN A C 1
ATOM 3172 O O . ASN A 1 398 ? -26.514 18.008 7.085 1.00 86.56 398 ASN A O 1
ATOM 3176 N N . GLU A 1 399 ? -26.853 16.386 5.568 1.00 82.62 399 GLU A N 1
ATOM 3177 C CA . GLU A 1 399 ? -26.464 17.136 4.374 1.00 82.62 399 GLU A CA 1
ATOM 3178 C C . GLU A 1 399 ? -27.292 18.419 4.167 1.00 82.62 399 GLU A C 1
ATOM 3180 O O . GLU A 1 399 ? -26.882 19.306 3.429 1.00 82.62 399 GLU A O 1
ATOM 3185 N N . LEU A 1 400 ? -28.441 18.573 4.836 1.00 85.88 400 LEU A N 1
ATOM 3186 C CA . LEU A 1 400 ? -29.228 19.814 4.831 1.00 85.88 400 LEU A CA 1
ATOM 3187 C C . LEU A 1 400 ? -28.591 20.975 5.614 1.00 85.88 400 LEU A C 1
ATOM 3189 O O . LEU A 1 400 ? -29.064 22.109 5.503 1.00 85.88 400 LEU A O 1
ATOM 3193 N N . PHE A 1 401 ? -27.547 20.726 6.403 1.00 87.56 401 PHE A N 1
ATOM 3194 C CA . PHE A 1 401 ? -26.876 21.737 7.214 1.00 87.56 401 PHE A CA 1
ATOM 3195 C C . PHE A 1 401 ? -25.427 21.939 6.767 1.00 87.56 401 PHE A C 1
ATOM 3197 O O . PHE A 1 401 ? -24.747 21.009 6.342 1.00 87.56 401 PHE A O 1
ATOM 3204 N N . VAL A 1 402 ? -24.954 23.177 6.872 1.00 86.62 402 VAL A N 1
ATOM 3205 C CA . VAL A 1 402 ? -23.569 23.573 6.584 1.00 86.62 402 VAL A CA 1
ATOM 3206 C C . VAL A 1 402 ? -22.965 24.240 7.807 1.00 86.62 402 VAL A C 1
ATOM 3208 O O . VAL A 1 402 ? -23.648 24.967 8.537 1.00 86.62 402 VAL A O 1
ATOM 3211 N N . LEU A 1 403 ? -21.685 23.957 8.036 1.00 87.06 403 LEU A N 1
ATOM 3212 C CA . LEU A 1 403 ? -20.922 24.511 9.142 1.00 87.06 403 LEU A CA 1
ATOM 3213 C C . LEU A 1 403 ? -20.659 25.994 8.850 1.00 87.06 403 LEU A C 1
ATOM 3215 O O . LEU A 1 403 ? -19.900 26.323 7.942 1.00 87.06 403 LEU A O 1
ATOM 3219 N N . ASN A 1 404 ? -21.293 26.889 9.602 1.00 86.31 404 ASN A N 1
ATOM 3220 C CA . ASN A 1 404 ? -21.007 28.318 9.571 1.00 86.31 404 ASN A CA 1
ATOM 3221 C C . ASN A 1 404 ? -20.398 28.719 10.921 1.00 86.31 404 ASN A C 1
ATOM 3223 O O . ASN A 1 404 ? -21.104 28.878 11.921 1.00 86.31 404 ASN A O 1
ATOM 3227 N N . GLY A 1 405 ? -19.067 28.808 10.961 1.00 87.38 405 GLY A N 1
ATOM 3228 C CA . GLY A 1 405 ? -18.317 28.964 12.207 1.00 87.38 405 GLY A CA 1
ATOM 3229 C C . GLY A 1 405 ? -18.478 27.741 13.114 1.00 87.38 405 GLY A C 1
ATOM 3230 O O . GLY A 1 405 ? -18.151 26.625 12.724 1.00 87.38 405 GLY A O 1
ATOM 3231 N N . GLU A 1 406 ? -18.989 27.952 14.327 1.00 86.19 406 GLU A N 1
ATOM 3232 C CA . GLU A 1 406 ? -19.208 26.898 15.332 1.00 86.19 406 GLU A CA 1
ATOM 3233 C C . GLU A 1 406 ? -20.639 26.323 15.320 1.00 86.19 406 GLU A C 1
ATOM 3235 O O . GLU A 1 406 ? -21.003 25.547 16.202 1.00 86.19 406 GLU A O 1
ATOM 3240 N N . GLN A 1 407 ? -21.482 26.709 14.354 1.00 88.56 407 GLN A N 1
ATOM 3241 C CA . GLN A 1 407 ? -22.889 26.300 14.291 1.00 88.56 407 GLN A CA 1
ATOM 3242 C C . GLN A 1 407 ? -23.239 25.678 12.939 1.00 88.56 407 GLN A C 1
ATOM 3244 O O . GLN A 1 407 ? -22.738 26.093 11.897 1.00 88.56 407 GLN A O 1
ATOM 3249 N N . CYS A 1 408 ? -24.156 24.711 12.941 1.00 90.94 408 CYS A N 1
ATOM 3250 C CA . CYS A 1 408 ? -24.734 24.160 11.719 1.00 90.94 408 CYS A CA 1
ATOM 3251 C C . CYS A 1 408 ? -26.021 24.895 11.361 1.00 90.94 408 CYS A C 1
ATOM 3253 O O . CYS A 1 408 ? -27.029 24.813 12.067 1.00 90.94 408 CYS A O 1
ATOM 3255 N N . ILE A 1 409 ? -25.987 25.618 10.244 1.00 89.56 409 ILE A N 1
ATOM 3256 C CA . ILE A 1 409 ? -27.120 26.397 9.748 1.00 89.56 409 ILE A CA 1
ATOM 3257 C C . ILE A 1 409 ? -27.788 25.619 8.622 1.00 89.56 409 ILE A C 1
ATOM 3259 O O . ILE A 1 409 ? -27.122 25.005 7.789 1.00 89.56 409 ILE A O 1
ATOM 3263 N N . ASN A 1 410 ? -29.121 25.620 8.614 1.00 87.75 410 ASN A N 1
ATOM 3264 C CA . ASN A 1 410 ? -29.889 25.010 7.537 1.00 87.75 410 ASN A CA 1
ATOM 3265 C C . ASN A 1 410 ? -29.543 25.720 6.222 1.00 87.75 410 ASN A C 1
ATOM 3267 O O . ASN A 1 410 ? -29.647 26.948 6.152 1.00 87.75 410 ASN A O 1
ATOM 3271 N N . ARG A 1 411 ? -29.172 24.957 5.189 1.00 79.69 411 ARG A N 1
ATOM 3272 C CA . ARG A 1 411 ? -28.815 25.483 3.862 1.00 79.69 411 ARG A CA 1
ATOM 3273 C C . ARG A 1 411 ? -29.868 26.451 3.312 1.00 79.69 411 ARG A C 1
ATOM 3275 O O . ARG A 1 411 ? -29.505 27.450 2.704 1.00 79.69 411 ARG A O 1
ATOM 3282 N N . ASN A 1 412 ? -31.151 26.228 3.603 1.00 79.62 412 ASN A N 1
ATOM 3283 C CA . ASN A 1 412 ? -32.243 27.087 3.136 1.00 79.62 412 ASN A CA 1
ATOM 3284 C C . ASN A 1 412 ? -32.277 28.465 3.825 1.00 79.62 412 ASN A C 1
ATOM 3286 O O . ASN A 1 412 ? -32.771 29.424 3.241 1.00 79.62 412 ASN A O 1
ATOM 3290 N N . ASN A 1 413 ? -31.741 28.585 5.045 1.00 70.44 413 ASN A N 1
ATOM 3291 C CA . ASN A 1 413 ? -31.767 29.829 5.825 1.00 70.44 413 ASN A CA 1
ATOM 3292 C C . ASN A 1 413 ? -30.545 30.724 5.576 1.00 70.44 413 ASN A C 1
ATOM 3294 O O . ASN A 1 413 ? -30.582 31.908 5.907 1.00 70.44 413 ASN A O 1
ATOM 3298 N N . LEU A 1 414 ? -29.476 30.188 4.976 1.00 59.22 414 LEU A N 1
ATOM 3299 C CA . LEU A 1 414 ? -28.278 30.963 4.635 1.00 59.22 414 LEU A CA 1
ATOM 3300 C C . LEU A 1 414 ? -28.563 32.028 3.553 1.00 59.22 414 LEU A C 1
ATOM 3302 O O . LEU A 1 414 ? -27.806 32.980 3.400 1.00 59.22 414 LEU A O 1
ATOM 3306 N N . PHE A 1 415 ? -29.693 31.912 2.849 1.00 55.25 415 PHE A N 1
ATOM 3307 C CA . PHE A 1 415 ? -30.109 32.812 1.773 1.00 55.25 415 PHE A CA 1
ATOM 3308 C C . PHE A 1 415 ? -30.647 34.185 2.226 1.00 55.25 415 PHE A C 1
ATOM 3310 O O . PHE A 1 415 ? -30.959 35.004 1.365 1.00 55.25 415 PHE A O 1
ATOM 3317 N N . SER A 1 416 ? -30.773 34.481 3.529 1.00 49.50 416 SER A N 1
ATOM 3318 C CA . SER A 1 416 ? -31.462 35.710 3.984 1.00 49.50 416 SER A CA 1
ATOM 3319 C C . SER A 1 416 ? -30.677 36.689 4.861 1.00 49.50 416 SER A C 1
ATOM 3321 O O . SER A 1 416 ? -31.206 37.767 5.127 1.00 49.50 416 SER A O 1
ATOM 3323 N N . SER A 1 417 ? -29.440 36.422 5.291 1.00 40.91 417 SER A N 1
ATOM 3324 C CA . SER A 1 417 ? -28.731 37.410 6.120 1.00 40.91 417 SER A CA 1
ATOM 3325 C C . SER A 1 417 ? -27.210 37.360 6.019 1.00 40.91 417 SER A C 1
ATOM 3327 O O . SER A 1 417 ? -26.598 36.311 6.199 1.00 40.91 417 SER A O 1
ATOM 3329 N N . THR A 1 418 ? -26.647 38.564 5.879 1.00 45.47 418 THR A N 1
ATOM 3330 C CA . THR A 1 418 ? -25.268 39.012 6.153 1.00 45.47 418 THR A CA 1
ATOM 3331 C C . THR A 1 418 ? -24.185 38.792 5.090 1.00 45.47 418 THR A C 1
ATOM 3333 O O . THR A 1 418 ? -23.435 37.823 5.077 1.00 45.47 418 THR A O 1
ATOM 3336 N N . LEU A 1 419 ? -24.121 39.827 4.248 1.00 39.44 419 LEU A N 1
ATOM 3337 C CA . LEU A 1 419 ? -22.997 40.383 3.503 1.00 39.44 419 LEU A CA 1
ATOM 3338 C C . LEU A 1 419 ? -22.003 41.080 4.473 1.00 39.44 419 LEU A C 1
ATOM 3340 O O . LEU A 1 419 ? -22.449 41.702 5.435 1.00 39.44 419 LEU A O 1
ATOM 3344 N N . GLU A 1 420 ? -20.709 41.046 4.126 1.00 38.53 420 GLU A N 1
ATOM 3345 C CA . GLU A 1 420 ? -19.592 41.944 4.524 1.00 38.53 420 GLU A CA 1
ATOM 3346 C C . GLU A 1 420 ? -18.536 41.483 5.568 1.00 38.53 420 GLU A C 1
ATOM 3348 O O . GLU A 1 420 ? -18.837 41.246 6.735 1.00 38.53 420 GLU A O 1
ATOM 3353 N N . ASN A 1 421 ? -17.264 41.567 5.110 1.00 44.41 421 ASN A N 1
ATOM 3354 C CA . ASN A 1 421 ? -15.975 41.759 5.824 1.00 44.41 421 ASN A CA 1
ATOM 3355 C C . ASN A 1 421 ? -15.258 40.490 6.355 1.00 44.41 421 ASN A C 1
ATOM 3357 O O . ASN A 1 421 ? -15.847 39.727 7.102 1.00 44.41 421 ASN A O 1
ATOM 3361 N N . ASN A 1 422 ? -13.971 40.178 6.114 1.00 42.56 422 ASN A N 1
ATOM 3362 C CA . ASN A 1 422 ? -12.819 40.816 5.455 1.00 42.56 422 ASN A CA 1
ATOM 3363 C C . ASN A 1 422 ? -11.752 39.736 5.134 1.00 42.56 422 ASN A C 1
ATOM 3365 O O . ASN A 1 422 ? -11.597 38.779 5.890 1.00 42.56 422 ASN A O 1
ATOM 3369 N N . ILE A 1 423 ? -10.984 39.935 4.055 1.00 35.81 423 ILE A N 1
ATOM 3370 C CA . ILE A 1 423 ? -9.821 39.130 3.630 1.00 35.81 423 ILE A CA 1
ATOM 3371 C C . ILE A 1 423 ? -8.535 39.796 4.149 1.00 35.81 423 ILE A C 1
ATOM 3373 O O . ILE A 1 423 ? -8.338 40.987 3.910 1.00 35.81 423 ILE A O 1
ATOM 3377 N N . SER A 1 424 ? -7.624 39.039 4.773 1.00 45.28 424 SER A N 1
ATOM 3378 C CA . SER A 1 424 ? -6.204 39.419 4.859 1.00 45.28 424 SER A CA 1
ATOM 3379 C C . SER A 1 424 ? -5.267 38.202 4.922 1.00 45.28 424 SER A C 1
ATOM 3381 O O . SER A 1 424 ? -5.283 37.438 5.882 1.00 45.28 424 SER A O 1
ATOM 3383 N N . GLU A 1 425 ? -4.474 38.091 3.859 1.00 36.28 425 GLU A N 1
ATOM 3384 C CA . GLU A 1 425 ? -3.174 37.443 3.619 1.00 36.28 425 GLU A CA 1
ATOM 3385 C C . GLU A 1 425 ? -2.447 36.678 4.751 1.00 36.28 425 GLU A C 1
ATOM 3387 O O . GLU A 1 425 ? -1.979 37.269 5.723 1.00 36.28 425 GLU A O 1
AT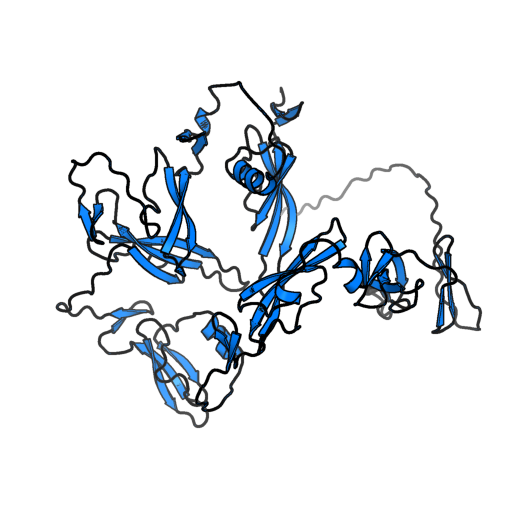OM 3392 N N . SER A 1 426 ? -2.116 35.402 4.490 1.00 40.66 426 SER A N 1
ATOM 3393 C CA . SER A 1 426 ? -0.866 34.785 4.968 1.00 40.66 426 SER A CA 1
ATOM 3394 C C . SER A 1 426 ? -0.332 33.698 4.018 1.00 40.66 426 SER A C 1
ATOM 3396 O O . SER A 1 426 ? -0.560 32.508 4.190 1.00 40.66 426 SER A O 1
ATOM 3398 N N . LYS A 1 427 ? 0.477 34.108 3.034 1.00 36.59 427 LYS A N 1
ATOM 3399 C CA . LYS A 1 427 ? 1.278 33.203 2.192 1.00 36.59 427 LYS A CA 1
ATOM 3400 C C . LYS A 1 427 ? 2.236 32.356 3.043 1.00 36.59 427 LYS A C 1
ATOM 3402 O O . LYS A 1 427 ? 3.080 32.911 3.745 1.00 36.59 427 LYS A O 1
ATOM 3407 N N . GLY A 1 428 ? 2.210 31.029 2.875 1.00 39.78 428 GLY A N 1
ATOM 3408 C CA . GLY A 1 428 ? 3.411 30.215 3.118 1.00 39.78 428 GLY A CA 1
ATOM 3409 C C . GLY A 1 428 ? 3.256 28.729 3.456 1.00 39.78 428 GLY A C 1
ATOM 3410 O O . GLY A 1 428 ? 4.269 28.033 3.396 1.00 39.78 428 GLY A O 1
ATOM 3411 N N . ARG A 1 429 ? 2.060 28.218 3.804 1.00 49.03 429 ARG A N 1
ATOM 3412 C CA . ARG A 1 429 ? 1.822 26.783 4.127 1.00 49.03 429 ARG A CA 1
ATOM 3413 C C . ARG A 1 429 ? 0.373 26.301 3.861 1.00 49.03 429 ARG A C 1
ATOM 3415 O O . ARG A 1 429 ? -0.148 25.492 4.618 1.00 49.03 429 ARG A O 1
ATOM 3422 N N . GLU A 1 430 ? -0.302 26.822 2.835 1.00 52.94 430 GLU A N 1
ATOM 3423 C CA . GLU A 1 430 ? -1.782 26.790 2.743 1.00 52.94 430 GLU A CA 1
ATOM 3424 C C . GLU A 1 430 ? -2.422 25.691 1.864 1.00 52.94 430 GLU A C 1
ATOM 3426 O O . GLU A 1 430 ? -3.640 25.540 1.900 1.00 52.94 430 GLU A O 1
ATOM 3431 N N . GLU A 1 431 ? -1.675 24.880 1.109 1.00 52.72 431 GLU A N 1
ATOM 3432 C CA . GLU A 1 431 ? -2.301 23.953 0.136 1.00 52.72 431 GLU A CA 1
ATOM 3433 C C . GLU A 1 431 ? -3.115 22.805 0.780 1.00 52.72 431 GLU A C 1
ATOM 3435 O O . GLU A 1 431 ? -4.174 22.438 0.266 1.00 52.72 431 GLU A O 1
ATOM 3440 N N . GLU A 1 432 ? -2.708 22.291 1.948 1.00 53.34 432 GLU A N 1
ATOM 3441 C CA . GLU A 1 432 ? -3.473 21.246 2.661 1.00 53.34 432 GLU A CA 1
ATOM 3442 C C . GLU A 1 432 ? -4.727 21.795 3.363 1.00 53.34 432 GLU A C 1
ATOM 3444 O O . GLU A 1 432 ? -5.769 21.139 3.375 1.00 53.34 432 GLU A O 1
ATOM 3449 N N . HIS A 1 433 ? -4.670 23.017 3.906 1.00 54.78 433 HIS A N 1
ATOM 3450 C CA . HIS A 1 433 ? -5.823 23.635 4.574 1.00 54.78 433 HIS A CA 1
ATOM 3451 C C . HIS A 1 433 ? -6.889 24.116 3.577 1.00 54.78 433 HIS A C 1
ATOM 3453 O O . HIS A 1 433 ? -8.084 24.032 3.867 1.00 54.78 433 HIS A O 1
ATOM 3459 N N . ASN A 1 434 ? -6.480 24.556 2.383 1.00 55.00 434 ASN A N 1
ATOM 3460 C CA . ASN A 1 434 ? -7.405 25.050 1.360 1.00 55.00 434 ASN A CA 1
ATOM 3461 C C . ASN A 1 434 ? -8.269 23.941 0.743 1.00 55.00 434 ASN A C 1
ATOM 3463 O O . ASN A 1 434 ? -9.430 24.187 0.411 1.00 55.00 434 ASN A O 1
ATOM 3467 N N . SER A 1 435 ? -7.742 22.717 0.644 1.00 61.75 435 SER A N 1
ATOM 3468 C CA . SER A 1 435 ? -8.500 21.557 0.150 1.00 61.75 435 SER A CA 1
ATOM 3469 C C . SER A 1 435 ? -9.618 21.148 1.120 1.00 61.75 435 SER A C 1
ATOM 3471 O O . SER A 1 435 ? -10.707 20.768 0.695 1.00 61.75 435 SER A O 1
ATOM 3473 N N . LEU A 1 436 ? -9.382 21.288 2.431 1.00 61.97 436 LEU A N 1
ATOM 3474 C CA . LEU A 1 436 ? -10.363 20.955 3.469 1.00 61.97 436 LEU A CA 1
ATOM 3475 C C . LEU A 1 436 ? -11.531 21.947 3.514 1.00 61.97 436 LEU A C 1
ATOM 3477 O O . LEU A 1 436 ? -12.672 21.518 3.642 1.00 61.97 436 LEU A O 1
ATOM 3481 N N . ASN A 1 437 ? -11.274 23.252 3.381 1.00 74.44 437 ASN A N 1
ATOM 3482 C CA . ASN A 1 437 ? -12.325 24.280 3.466 1.00 74.44 437 ASN A CA 1
ATOM 3483 C C . ASN A 1 437 ? -13.386 24.143 2.368 1.00 74.44 437 ASN A C 1
ATOM 3485 O O . ASN A 1 437 ? -14.571 24.385 2.597 1.00 74.44 437 ASN A O 1
ATOM 3489 N N . CYS A 1 438 ? -12.965 23.718 1.184 1.00 85.06 438 CYS A N 1
ATOM 3490 C CA . CYS A 1 438 ? -13.840 23.605 0.031 1.00 85.06 438 CYS A CA 1
ATOM 3491 C C . CYS A 1 438 ? -14.807 22.400 0.149 1.00 85.06 438 CYS A C 1
ATOM 3493 O O . CYS A 1 438 ? -15.976 22.517 -0.214 1.00 85.06 438 CYS A O 1
ATOM 3495 N N . LEU A 1 439 ? -14.426 21.313 0.838 1.00 79.75 439 LEU A N 1
ATOM 3496 C CA . LEU A 1 439 ? -15.354 20.215 1.177 1.00 79.75 439 LEU A CA 1
ATOM 3497 C C . LEU A 1 439 ? -16.515 20.640 2.102 1.00 79.75 439 LEU A C 1
ATOM 3499 O O . LEU A 1 439 ? -17.537 19.960 2.146 1.00 79.75 439 LEU A O 1
ATOM 3503 N N . TYR A 1 440 ? -16.397 21.773 2.804 1.00 81.81 440 TYR A N 1
ATOM 3504 C CA . TYR A 1 440 ? -17.476 22.353 3.617 1.00 81.81 440 TYR A CA 1
ATOM 3505 C C . TYR A 1 440 ? -18.360 23.350 2.844 1.00 81.81 440 TYR A C 1
ATOM 3507 O O . TYR A 1 440 ? -19.165 24.052 3.454 1.00 81.81 440 TYR A O 1
ATOM 3515 N N . GLY A 1 441 ? -18.229 23.423 1.514 1.00 82.81 441 GLY A N 1
ATOM 3516 C CA . GLY A 1 441 ? -18.994 24.345 0.669 1.00 82.81 441 GLY A CA 1
ATOM 3517 C C . GLY A 1 441 ? -18.447 25.776 0.647 1.00 82.81 441 GLY A C 1
ATOM 3518 O O . GLY A 1 441 ? -19.178 26.698 0.298 1.00 82.81 441 GLY A O 1
ATOM 3519 N N . ASN A 1 442 ? -17.181 25.973 1.030 1.00 90.00 442 ASN A N 1
ATOM 3520 C CA . ASN A 1 442 ? -16.494 27.269 0.986 1.00 90.00 442 ASN A CA 1
ATOM 3521 C C . ASN A 1 442 ? -15.380 27.278 -0.072 1.00 90.00 442 ASN A C 1
ATOM 3523 O O . ASN A 1 442 ? -14.266 27.736 0.187 1.00 90.00 442 ASN A O 1
ATOM 3527 N N . CYS A 1 443 ? -15.650 26.713 -1.246 1.00 94.31 443 CYS A N 1
ATOM 3528 C CA . CYS A 1 443 ? -14.709 26.722 -2.358 1.00 94.31 443 CYS A CA 1
ATOM 3529 C C . CYS A 1 443 ? -14.616 28.101 -3.000 1.00 94.31 443 CYS A C 1
ATOM 3531 O O . CYS A 1 443 ? -15.617 28.809 -3.131 1.00 94.31 443 CYS A O 1
ATOM 3533 N N . LEU A 1 444 ? -13.422 28.449 -3.474 1.00 95.50 444 LEU A N 1
ATOM 3534 C CA . LEU A 1 444 ? -13.274 29.541 -4.426 1.00 95.50 444 LEU A CA 1
ATOM 3535 C C . LEU A 1 444 ? -13.755 29.084 -5.809 1.00 95.50 444 LEU A C 1
ATOM 3537 O O . LEU A 1 444 ? -13.604 27.917 -6.180 1.00 95.50 444 LEU A O 1
ATOM 3541 N N . LEU A 1 445 ? -14.310 30.012 -6.587 1.00 95.62 445 LEU A N 1
ATOM 3542 C CA . LEU A 1 445 ? -14.640 29.753 -7.984 1.00 95.62 445 LEU A CA 1
ATOM 3543 C C . LEU A 1 445 ? -13.370 29.336 -8.740 1.00 95.62 445 LEU A C 1
ATOM 3545 O O . LEU A 1 445 ? -12.306 29.927 -8.554 1.00 95.62 445 LEU A O 1
ATOM 3549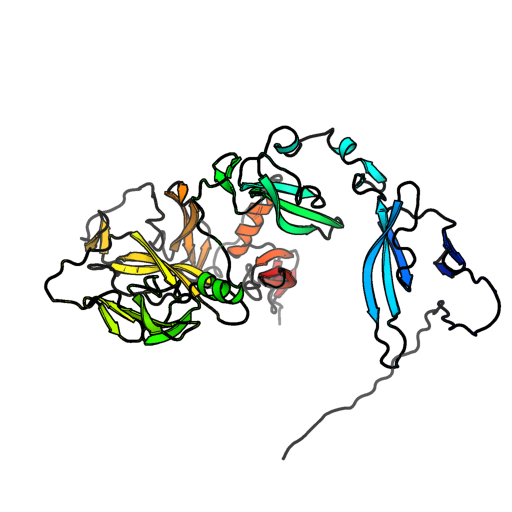 N N . SER A 1 446 ? -13.480 28.310 -9.579 1.00 95.62 446 SER A N 1
ATOM 3550 C CA . SER A 1 446 ? -12.369 27.652 -10.276 1.00 95.62 446 SER A CA 1
ATOM 3551 C C . SER A 1 446 ? -11.349 26.934 -9.376 1.00 95.62 446 SER A C 1
ATOM 3553 O O . SER A 1 446 ? -10.277 26.561 -9.848 1.00 95.62 446 SER A O 1
ATOM 3555 N N . GLN A 1 447 ? -11.650 26.706 -8.092 1.00 95.56 447 GLN A N 1
ATOM 3556 C CA . GLN A 1 447 ? -10.794 25.884 -7.236 1.00 95.56 447 GLN A CA 1
ATOM 3557 C C . GLN A 1 447 ? -10.887 24.408 -7.641 1.00 95.56 447 GLN A C 1
ATOM 3559 O O . GLN A 1 447 ? -11.981 23.842 -7.702 1.00 95.56 447 GLN A O 1
ATOM 3564 N N . GLU A 1 448 ? -9.733 23.788 -7.879 1.00 95.56 448 GLU A N 1
ATOM 3565 C CA . GLU A 1 448 ? -9.614 22.356 -8.158 1.00 95.56 448 GLU A CA 1
ATOM 3566 C C . GLU A 1 448 ? -9.505 21.544 -6.859 1.00 95.56 448 GLU A C 1
ATOM 3568 O O . GLU A 1 448 ? -8.816 21.931 -5.911 1.00 95.56 448 GLU A O 1
ATOM 3573 N N . ILE A 1 449 ? -10.176 20.394 -6.830 1.00 94.31 449 ILE A N 1
ATOM 3574 C CA . ILE A 1 449 ? -10.129 19.399 -5.761 1.00 94.31 449 ILE A CA 1
ATOM 3575 C C . ILE A 1 449 ? -9.871 18.018 -6.349 1.00 94.31 449 ILE A C 1
ATOM 3577 O O . ILE A 1 449 ? -10.422 17.646 -7.382 1.00 94.31 449 ILE A O 1
ATOM 3581 N N . LEU A 1 450 ? -9.087 17.224 -5.622 1.00 93.56 450 LEU A N 1
ATOM 3582 C CA . LEU A 1 450 ? -8.969 15.790 -5.849 1.00 93.56 450 LEU A CA 1
ATOM 3583 C C . LEU A 1 450 ? -10.067 15.028 -5.100 1.00 93.56 450 LEU A C 1
ATOM 3585 O O . LEU A 1 450 ? -10.167 15.094 -3.876 1.00 93.56 450 LEU A O 1
ATOM 3589 N N . ASP A 1 451 ? -10.854 14.271 -5.852 1.00 93.31 451 ASP A N 1
ATOM 3590 C CA . ASP A 1 451 ? -11.986 13.479 -5.391 1.00 93.31 451 ASP A CA 1
ATOM 3591 C C . ASP A 1 451 ? -11.749 11.990 -5.670 1.00 93.31 451 ASP A C 1
ATOM 3593 O O . ASP A 1 451 ? -11.900 11.496 -6.793 1.00 93.31 451 ASP A O 1
ATOM 3597 N N . TYR A 1 452 ? -11.362 11.255 -4.630 1.00 90.31 452 TYR A N 1
ATOM 3598 C CA . TYR A 1 452 ? -11.191 9.808 -4.709 1.00 90.31 452 TYR A CA 1
ATOM 3599 C C . TYR A 1 452 ? -12.558 9.119 -4.663 1.00 90.31 452 TYR A C 1
ATOM 3601 O O . TYR A 1 452 ? -13.232 9.090 -3.633 1.00 90.31 452 TYR A O 1
ATOM 3609 N N . GLY A 1 453 ? -12.952 8.528 -5.790 1.00 90.19 453 GLY A N 1
ATOM 3610 C CA . GLY A 1 453 ? -14.259 7.903 -5.983 1.00 90.19 453 GLY A CA 1
ATOM 3611 C C . GLY A 1 453 ? -15.282 8.761 -6.732 1.00 90.19 453 GLY A C 1
ATOM 3612 O O . GLY A 1 453 ? -16.382 8.264 -6.963 1.00 90.19 453 GLY A O 1
ATOM 3613 N N . CYS A 1 454 ? -14.926 9.982 -7.156 1.00 94.31 454 CYS A N 1
ATOM 3614 C CA . CYS A 1 454 ? -15.731 10.817 -8.062 1.00 94.31 454 CYS A CA 1
ATOM 3615 C C . CYS A 1 454 ? -17.152 11.121 -7.545 1.00 94.31 454 CYS A C 1
ATOM 3617 O O . CYS A 1 454 ? -18.119 11.060 -8.305 1.00 94.31 454 CYS A O 1
ATOM 3619 N N . LYS A 1 455 ? -17.295 11.381 -6.241 1.00 94.19 455 LYS A N 1
ATOM 3620 C CA . LYS A 1 455 ? -18.585 11.611 -5.570 1.00 94.19 455 LYS A CA 1
ATOM 3621 C C . LYS A 1 455 ? -19.009 13.080 -5.502 1.00 94.19 455 LYS A C 1
ATOM 3623 O O . LYS A 1 455 ? -20.140 13.351 -5.107 1.00 94.19 455 LYS A O 1
ATOM 3628 N N . LEU A 1 456 ? -18.123 14.015 -5.835 1.00 94.50 456 LEU A N 1
ATOM 3629 C CA . LEU A 1 456 ? -18.391 15.447 -5.762 1.00 94.50 456 LEU A CA 1
ATOM 3630 C C . LEU A 1 456 ? -19.160 15.974 -6.972 1.00 94.50 456 LEU A C 1
ATOM 3632 O O . LEU A 1 456 ? -19.711 17.058 -6.869 1.00 94.50 456 LEU A O 1
ATOM 3636 N N . ASP A 1 457 ? -19.242 15.249 -8.090 1.00 96.12 457 ASP A N 1
ATOM 3637 C CA . ASP A 1 457 ? -19.915 15.747 -9.299 1.00 96.12 457 ASP A CA 1
ATOM 3638 C C . ASP A 1 457 ? -21.357 16.204 -9.018 1.00 96.12 457 ASP A C 1
ATOM 3640 O O . ASP A 1 457 ? -22.165 15.466 -8.448 1.00 96.12 457 ASP A O 1
ATOM 3644 N N . GLY A 1 458 ? -21.668 17.449 -9.377 1.00 95.81 458 GLY A N 1
ATOM 3645 C CA . GLY A 1 458 ? -22.962 18.085 -9.127 1.00 95.81 458 GLY A CA 1
ATOM 3646 C C . GLY A 1 458 ? -23.228 18.507 -7.675 1.00 95.81 458 GLY A C 1
ATOM 3647 O O . GLY A 1 458 ? -24.247 19.147 -7.414 1.00 95.81 458 GLY A O 1
ATOM 3648 N N . GLN A 1 459 ? -22.342 18.200 -6.722 1.00 96.06 459 GLN A N 1
ATOM 3649 C CA . GLN A 1 459 ? -22.488 18.644 -5.334 1.00 96.06 459 GLN A CA 1
ATOM 3650 C C . GLN A 1 459 ? -22.220 20.152 -5.209 1.00 96.06 459 GLN A C 1
ATOM 3652 O O . GLN A 1 459 ? -21.386 20.699 -5.938 1.00 96.06 459 GLN A O 1
ATOM 3657 N N . PRO A 1 460 ? -22.896 20.853 -4.283 1.00 95.94 460 PRO A N 1
ATOM 3658 C CA . PRO A 1 460 ? -22.669 22.275 -4.073 1.00 95.94 460 PRO A CA 1
ATOM 3659 C C . PRO A 1 460 ? -21.278 22.514 -3.477 1.00 95.94 460 PRO A C 1
ATOM 3661 O O . PRO A 1 460 ? -20.924 21.942 -2.447 1.00 95.94 460 PRO A O 1
ATOM 3664 N N . CYS A 1 461 ? -20.512 23.399 -4.108 1.00 96.56 461 CYS A N 1
ATOM 3665 C CA . CYS A 1 461 ? -19.172 23.794 -3.662 1.00 96.56 461 CYS A CA 1
ATOM 3666 C C . CYS A 1 461 ? -19.142 25.225 -3.089 1.00 96.56 461 CYS A C 1
ATOM 3668 O O . CYS A 1 461 ? -18.171 25.634 -2.457 1.00 96.56 461 CYS A O 1
ATOM 3670 N N . GLY A 1 462 ? -20.245 25.964 -3.240 1.00 95.19 462 GLY A N 1
ATOM 3671 C CA . GLY A 1 462 ? -20.512 27.231 -2.569 1.00 95.19 462 GLY A CA 1
ATOM 3672 C C . GLY A 1 462 ? -21.779 27.900 -3.104 1.00 95.19 462 GLY A C 1
ATOM 3673 O O . GLY A 1 462 ? -22.558 27.262 -3.819 1.00 95.19 462 GLY A O 1
ATOM 3674 N N . PRO A 1 463 ? -22.034 29.171 -2.754 1.00 94.25 463 PRO A N 1
ATOM 3675 C CA . PRO A 1 463 ? -23.225 29.884 -3.204 1.00 94.25 463 PRO A CA 1
ATOM 3676 C C . PRO A 1 463 ? -23.279 29.956 -4.733 1.00 94.25 463 PRO A C 1
ATOM 3678 O O . PRO A 1 463 ? -22.382 30.520 -5.354 1.00 94.25 463 PRO A O 1
ATOM 3681 N N . ASN A 1 464 ? -24.342 29.403 -5.326 1.00 96.75 464 ASN A N 1
ATOM 3682 C CA . ASN A 1 464 ? -24.558 29.357 -6.778 1.00 96.75 464 ASN A CA 1
ATOM 3683 C C . ASN A 1 464 ? -23.462 28.610 -7.563 1.00 96.75 464 ASN A C 1
ATOM 3685 O O . ASN A 1 464 ? -23.292 28.846 -8.760 1.00 96.75 464 ASN A O 1
ATOM 3689 N N . MET A 1 465 ? -22.721 27.720 -6.897 1.00 97.19 465 MET A N 1
ATOM 3690 C CA . MET A 1 465 ? -21.626 26.955 -7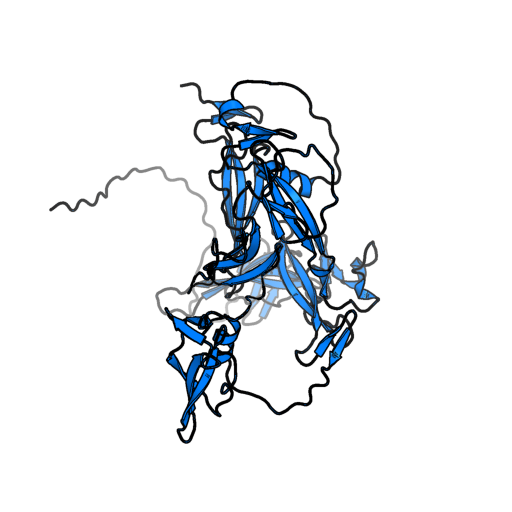.487 1.00 97.19 465 MET A CA 1
ATOM 3691 C C . MET A 1 465 ? -21.804 25.453 -7.256 1.00 97.19 465 MET A C 1
ATOM 3693 O O . MET A 1 465 ? -22.246 25.021 -6.188 1.00 97.19 465 MET A O 1
ATOM 3697 N N . THR A 1 466 ? -21.409 24.653 -8.240 1.00 97.19 466 THR A N 1
ATOM 3698 C CA . THR A 1 466 ? -21.403 23.188 -8.192 1.00 97.19 466 THR A CA 1
ATOM 3699 C C . THR A 1 466 ? -20.052 22.650 -8.630 1.00 97.19 466 THR A C 1
ATOM 3701 O O . THR A 1 466 ? -19.388 23.228 -9.488 1.00 97.19 466 THR A O 1
ATOM 3704 N N . PHE A 1 467 ? -19.642 21.529 -8.052 1.00 97.69 467 PHE A N 1
ATOM 3705 C CA . PHE A 1 467 ? -18.495 20.790 -8.550 1.00 97.69 467 PHE A CA 1
ATOM 3706 C C . PHE A 1 467 ? -18.815 20.180 -9.918 1.00 97.69 467 PHE A C 1
ATOM 3708 O O . PHE A 1 467 ? -19.862 19.555 -10.091 1.00 97.69 467 PHE A O 1
ATOM 3715 N N . ARG A 1 468 ? -17.881 20.309 -10.862 1.00 97.38 468 ARG A N 1
ATOM 3716 C CA . ARG A 1 468 ? -17.872 19.586 -12.136 1.00 97.38 468 ARG A CA 1
ATOM 3717 C C . ARG A 1 468 ? -16.592 18.776 -12.262 1.00 97.38 468 ARG A C 1
ATOM 3719 O O . ARG A 1 468 ? -15.500 19.297 -12.043 1.00 97.38 468 ARG A O 1
ATOM 3726 N N . LEU A 1 469 ? -16.701 17.519 -12.676 1.00 97.00 469 LEU A N 1
ATOM 3727 C CA . LEU A 1 469 ? -15.522 16.714 -13.001 1.00 97.00 469 LEU A CA 1
ATOM 3728 C C . LEU A 1 469 ? -14.821 17.232 -14.270 1.00 97.00 469 LEU A C 1
ATOM 3730 O O . LEU A 1 469 ? -15.437 17.367 -15.330 1.00 97.00 469 LEU A O 1
ATOM 3734 N N . ILE A 1 470 ? -13.518 17.504 -14.166 1.00 96.75 470 ILE A N 1
ATOM 3735 C CA . ILE A 1 470 ? -12.659 17.906 -15.294 1.00 96.75 470 ILE A CA 1
ATOM 3736 C C . ILE A 1 470 ? -11.706 16.800 -15.736 1.00 96.75 470 ILE A C 1
ATOM 3738 O O . ILE A 1 470 ? -11.333 16.765 -16.907 1.00 96.75 470 ILE A O 1
ATOM 3742 N N . ASP A 1 471 ? -11.342 15.893 -14.829 1.00 96.44 471 ASP A N 1
ATOM 3743 C CA . ASP A 1 471 ? -10.464 14.767 -15.126 1.00 96.44 471 ASP A CA 1
ATOM 3744 C C . ASP A 1 471 ? -10.852 13.527 -14.315 1.00 96.44 471 ASP A C 1
ATOM 3746 O O . ASP A 1 471 ? -11.409 13.632 -13.218 1.00 96.44 471 ASP A O 1
ATOM 3750 N N . LYS A 1 472 ? -10.560 12.351 -14.871 1.00 96.25 472 LYS A N 1
ATOM 3751 C CA . LYS A 1 472 ? -10.812 11.046 -14.260 1.00 96.25 472 LYS A CA 1
ATOM 3752 C C . LYS A 1 472 ? -9.653 10.112 -14.591 1.00 96.25 472 LYS A C 1
ATOM 3754 O O . LYS A 1 472 ? -9.522 9.635 -15.716 1.00 96.25 472 LYS A O 1
ATOM 3759 N N . GLU A 1 473 ? -8.858 9.812 -13.578 1.00 92.69 473 GLU A N 1
ATOM 3760 C CA . GLU A 1 473 ? -7.726 8.899 -13.620 1.00 92.69 473 GLU A CA 1
ATOM 3761 C C . GLU A 1 473 ? -8.105 7.580 -12.929 1.00 92.69 473 GLU A C 1
ATOM 3763 O O . GLU A 1 473 ? -8.516 7.554 -11.768 1.00 92.69 473 GLU A O 1
ATOM 3768 N N . GLU A 1 474 ? -7.983 6.459 -13.636 1.00 90.44 474 GLU A N 1
ATOM 3769 C CA . GLU A 1 474 ? -8.127 5.126 -13.042 1.00 90.44 474 GLU A CA 1
ATOM 3770 C C . GLU A 1 474 ? -6.795 4.739 -12.381 1.00 90.44 474 GLU A C 1
ATOM 3772 O O . GLU A 1 474 ? -5.776 4.574 -13.052 1.00 90.44 474 GLU A O 1
ATOM 3777 N N . LEU A 1 475 ? -6.794 4.634 -11.052 1.00 81.06 475 LEU A N 1
ATOM 3778 C CA . LEU A 1 475 ? -5.636 4.272 -10.240 1.00 81.06 475 LEU A CA 1
ATOM 3779 C C . LEU A 1 475 ? -5.674 2.773 -9.956 1.00 81.06 475 LEU A C 1
ATOM 3781 O O . LEU A 1 475 ? -6.430 2.337 -9.095 1.00 81.06 475 LEU A O 1
ATOM 3785 N N . GLY A 1 476 ? -4.854 1.980 -10.640 1.00 68.25 476 GLY A N 1
ATOM 3786 C CA . GLY A 1 476 ? -4.787 0.555 -10.343 1.00 68.25 476 GLY A CA 1
ATOM 3787 C C . GLY A 1 476 ? -3.864 -0.254 -11.234 1.00 68.25 476 GLY A C 1
ATOM 3788 O O . GLY A 1 476 ? -3.984 -0.232 -12.458 1.00 68.25 476 GLY A O 1
ATOM 3789 N N . ASP A 1 477 ? -3.008 -1.055 -10.602 1.00 62.56 477 ASP A N 1
ATOM 3790 C CA . ASP A 1 477 ? -2.607 -2.336 -11.177 1.00 62.56 477 ASP A CA 1
ATOM 3791 C C . ASP A 1 477 ? -3.815 -3.284 -11.129 1.00 62.56 477 ASP A C 1
ATOM 3793 O O . ASP A 1 477 ? -4.718 -3.077 -10.322 1.00 62.56 477 ASP A O 1
ATOM 3797 N N . LYS A 1 478 ? -3.837 -4.312 -11.989 1.00 65.00 478 LYS A N 1
ATOM 3798 C CA . LYS A 1 478 ? -4.966 -5.224 -12.313 1.00 65.00 478 LYS A CA 1
ATOM 3799 C C . LYS A 1 478 ? -5.820 -5.792 -11.153 1.00 65.00 478 LYS A C 1
ATOM 3801 O O . LYS A 1 478 ? -6.777 -6.504 -11.432 1.00 65.00 478 LYS A O 1
ATOM 3806 N N . GLU A 1 479 ? -5.488 -5.529 -9.896 1.00 65.25 479 GLU A N 1
ATOM 3807 C CA . GLU A 1 479 ? -6.142 -6.048 -8.694 1.00 65.25 479 GLU A CA 1
ATOM 3808 C C . GLU A 1 479 ? -6.837 -4.979 -7.820 1.00 65.25 479 GLU A C 1
ATOM 3810 O O . GLU A 1 479 ? -7.656 -5.355 -6.985 1.00 65.25 479 GLU A O 1
ATOM 3815 N N . ILE A 1 480 ? -6.574 -3.671 -7.988 1.00 53.47 480 ILE A N 1
ATOM 3816 C CA . ILE A 1 480 ? -7.233 -2.597 -7.211 1.00 53.47 480 ILE A CA 1
ATOM 3817 C C . ILE A 1 480 ? -7.578 -1.433 -8.146 1.00 53.47 480 ILE A C 1
ATOM 3819 O O . ILE A 1 480 ? -6.717 -0.610 -8.423 1.00 53.47 480 ILE A O 1
ATOM 3823 N N . LEU A 1 481 ? -8.825 -1.337 -8.619 1.00 69.94 481 LEU A N 1
ATOM 3824 C CA . LEU A 1 481 ? -9.296 -0.195 -9.414 1.00 69.94 481 LEU A CA 1
ATOM 3825 C C . LEU A 1 481 ? -9.814 0.914 -8.488 1.00 69.94 481 LEU A C 1
ATOM 3827 O O . LEU A 1 481 ? -10.988 0.969 -8.129 1.00 69.94 481 LEU A O 1
ATOM 3831 N N . GLY A 1 482 ? -8.921 1.807 -8.078 1.00 83.12 482 GLY A N 1
ATOM 3832 C CA . GLY A 1 482 ? -9.289 3.124 -7.577 1.00 83.12 482 GLY A CA 1
ATOM 3833 C C . GLY A 1 482 ? -9.649 4.060 -8.730 1.00 83.12 482 GLY A C 1
ATOM 3834 O O . GLY A 1 482 ? -9.187 3.899 -9.857 1.00 83.12 482 GLY A O 1
ATOM 3835 N N . VAL A 1 483 ? -10.457 5.079 -8.455 1.00 90.25 483 VAL A N 1
ATOM 3836 C CA . VAL A 1 483 ? -10.671 6.185 -9.393 1.00 90.25 483 VAL A CA 1
ATOM 3837 C C . VAL A 1 483 ? -10.360 7.479 -8.666 1.00 90.25 483 VAL A C 1
ATOM 3839 O O . VAL A 1 483 ? -10.890 7.737 -7.585 1.00 90.25 483 VAL A O 1
ATOM 3842 N N . LYS A 1 484 ? -9.488 8.283 -9.254 1.00 92.25 484 LYS A N 1
ATOM 3843 C CA . LYS A 1 484 ? -9.152 9.628 -8.813 1.00 92.25 484 LYS A CA 1
ATOM 3844 C C . LYS A 1 484 ? -9.748 10.594 -9.818 1.00 92.25 484 LYS A C 1
ATOM 3846 O O . LYS A 1 484 ? -9.376 10.589 -10.983 1.00 92.25 484 LYS A O 1
ATOM 3851 N N . CYS A 1 485 ? -10.690 11.402 -9.371 1.00 96.00 485 CYS A N 1
ATOM 3852 C CA . CYS A 1 485 ? -11.241 12.475 -10.171 1.00 96.00 485 CYS A CA 1
ATOM 3853 C C . CYS A 1 485 ? -10.640 13.812 -9.752 1.00 96.00 485 CYS A C 1
ATOM 3855 O O . CYS A 1 485 ? -10.344 14.025 -8.578 1.00 96.00 485 CYS A O 1
ATOM 3857 N N . THR A 1 486 ? -10.501 14.722 -10.706 1.00 95.81 486 THR A N 1
ATOM 3858 C CA . THR A 1 486 ? -10.273 16.138 -10.419 1.00 95.81 486 THR A CA 1
ATOM 3859 C C . THR A 1 486 ? -11.588 16.858 -10.672 1.00 95.81 486 THR A C 1
ATOM 3861 O O . THR A 1 486 ? -12.124 16.803 -11.781 1.00 95.81 486 THR A O 1
ATOM 3864 N N . ALA A 1 487 ? -12.130 17.491 -9.639 1.00 96.25 487 ALA A N 1
ATOM 3865 C CA . ALA A 1 487 ? -13.334 18.306 -9.700 1.00 96.25 487 ALA A CA 1
ATOM 3866 C C . ALA A 1 487 ? -12.953 19.787 -9.631 1.00 96.25 487 ALA A C 1
ATOM 3868 O O . ALA A 1 487 ? -12.052 20.154 -8.883 1.00 96.25 487 ALA A O 1
ATOM 3869 N N . ILE A 1 488 ? -13.647 20.639 -10.377 1.00 97.31 488 ILE A N 1
ATOM 3870 C CA . ILE A 1 488 ? -13.527 22.095 -10.283 1.00 97.31 488 ILE A CA 1
ATOM 3871 C C . ILE A 1 488 ? -14.832 22.676 -9.748 1.00 97.31 488 ILE A C 1
ATOM 3873 O O . ILE A 1 488 ? -15.910 22.211 -10.114 1.00 97.31 488 ILE A O 1
ATOM 3877 N N . CYS A 1 489 ? -14.754 23.676 -8.875 1.00 97.56 489 CYS A N 1
ATOM 3878 C CA . CYS A 1 489 ? -15.931 24.430 -8.456 1.00 97.56 489 CYS A CA 1
ATOM 3879 C C . CYS A 1 489 ? -16.278 25.491 -9.511 1.00 97.56 489 CYS A C 1
ATOM 3881 O O . CYS A 1 489 ? -15.490 26.407 -9.737 1.00 97.56 489 CYS A O 1
ATOM 3883 N N . GLU A 1 490 ? -17.436 25.388 -10.160 1.00 97.50 490 GLU A N 1
ATOM 3884 C CA . GLU A 1 490 ? -17.892 26.330 -11.193 1.00 97.50 490 GLU A CA 1
ATOM 3885 C C . GLU A 1 490 ? -19.309 26.840 -10.909 1.00 97.50 490 GLU A C 1
ATOM 3887 O O . GLU A 1 490 ? -20.004 26.307 -10.044 1.00 97.50 490 GLU A O 1
ATOM 3892 N N . CYS A 1 491 ? -19.755 27.883 -11.614 1.00 98.00 491 CYS A N 1
ATOM 3893 C CA . CYS A 1 491 ? -21.128 28.363 -11.472 1.00 98.00 491 CYS A CA 1
ATOM 3894 C C . CYS A 1 491 ? -22.131 27.274 -11.871 1.00 98.00 491 CYS A C 1
ATOM 3896 O O . CYS A 1 491 ? -21.986 26.632 -12.909 1.00 98.00 491 CYS A O 1
ATOM 3898 N N . ALA A 1 492 ? -23.168 27.086 -11.054 1.00 97.38 492 ALA A N 1
ATOM 3899 C CA . ALA A 1 492 ? -24.262 26.179 -11.378 1.00 97.38 492 ALA A CA 1
ATOM 3900 C C . ALA A 1 492 ? -24.966 26.629 -12.672 1.00 97.38 492 ALA A C 1
ATOM 3902 O O . ALA A 1 492 ? -24.963 27.812 -12.998 1.00 97.38 492 ALA A O 1
ATOM 3903 N N . SER A 1 493 ? -25.620 25.704 -13.384 1.00 95.44 493 SER A N 1
ATOM 3904 C CA . SER A 1 493 ? -26.149 25.924 -14.750 1.00 95.44 493 S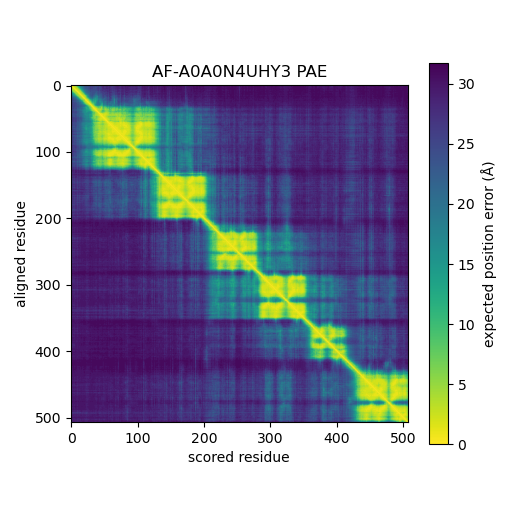ER A CA 1
ATOM 3905 C C . SER A 1 493 ? -27.069 27.145 -14.974 1.00 95.44 493 SER A C 1
ATOM 3907 O O . SER A 1 493 ? -27.225 27.576 -16.113 1.00 95.44 493 SER A O 1
ATOM 3909 N N . GLU A 1 494 ? -27.657 27.724 -13.921 1.00 96.06 494 GLU A N 1
ATOM 3910 C CA . GLU A 1 494 ? -28.515 28.926 -13.980 1.00 96.06 494 GLU A CA 1
ATOM 3911 C C . GLU A 1 494 ? -27.762 30.249 -13.717 1.00 96.06 494 GLU A C 1
ATOM 3913 O O . GLU A 1 494 ? -28.361 31.330 -13.676 1.00 96.06 494 GLU A O 1
ATOM 3918 N N . PHE A 1 495 ? -26.449 30.172 -13.504 1.00 97.50 495 PHE A N 1
ATOM 3919 C CA . PHE A 1 495 ? -25.601 31.282 -13.100 1.00 97.50 495 PHE A CA 1
ATOM 3920 C C . PHE A 1 495 ? -24.427 31.445 -14.064 1.00 97.50 495 PHE A C 1
ATOM 3922 O O . PHE A 1 495 ? -23.958 30.487 -14.674 1.00 97.50 495 PHE A O 1
ATOM 3929 N N . TYR A 1 496 ? -23.931 32.670 -14.188 1.00 96.38 496 TYR A N 1
ATOM 3930 C CA . TYR A 1 496 ? -22.738 32.993 -14.961 1.00 96.38 496 TYR A CA 1
ATOM 3931 C C . TYR A 1 496 ? -21.687 33.652 -14.068 1.00 96.38 496 TYR A C 1
ATOM 3933 O O . TYR A 1 496 ? -22.013 34.293 -13.066 1.00 96.38 496 TYR A O 1
ATOM 3941 N N . GLU A 1 497 ? -20.419 33.488 -14.429 1.00 96.75 497 GLU A N 1
ATOM 3942 C CA . GLU A 1 497 ? -19.309 34.119 -13.723 1.00 96.75 497 GLU A CA 1
ATOM 3943 C C . GLU A 1 497 ? -19.212 35.608 -14.082 1.00 96.75 497 GLU A C 1
ATOM 3945 O O . GLU A 1 497 ? -19.121 35.978 -15.253 1.00 96.75 497 GLU A O 1
ATOM 3950 N N . ASN A 1 498 ? -19.191 36.464 -13.061 1.00 96.00 498 ASN A N 1
ATOM 3951 C CA . ASN A 1 498 ? -18.889 37.884 -13.172 1.00 96.00 498 ASN A CA 1
ATOM 3952 C C . ASN A 1 498 ? -17.990 38.311 -12.007 1.00 96.00 498 ASN A C 1
ATOM 3954 O O . ASN A 1 498 ? -18.370 38.161 -10.846 1.00 96.00 498 ASN A O 1
ATOM 3958 N N . GLU A 1 499 ? -16.799 38.830 -12.313 1.00 94.62 499 GLU A N 1
ATOM 3959 C CA . GLU A 1 499 ? -15.824 39.309 -11.317 1.00 94.62 499 GLU A CA 1
ATOM 3960 C C . GLU A 1 499 ? -15.527 38.286 -10.195 1.00 94.62 499 GLU A C 1
ATOM 3962 O O . GLU A 1 499 ? -15.423 38.633 -9.017 1.00 94.62 499 GLU A O 1
ATOM 3967 N N . GLY A 1 500 ? -15.414 37.000 -10.552 1.00 93.25 500 GLY A N 1
ATOM 3968 C CA . GLY A 1 500 ? -15.141 35.914 -9.603 1.00 93.25 500 GLY A CA 1
ATOM 3969 C C . GLY A 1 500 ? -16.336 35.512 -8.728 1.00 93.25 500 GLY A C 1
ATOM 3970 O O . GLY A 1 500 ? -16.148 34.874 -7.692 1.00 93.25 500 GLY A O 1
ATOM 3971 N N . ARG A 1 501 ? -17.563 35.897 -9.103 1.00 94.31 501 ARG A N 1
ATOM 3972 C CA . ARG A 1 501 ? -18.814 35.534 -8.417 1.00 94.31 501 ARG A CA 1
ATOM 3973 C C . ARG A 1 501 ? -19.827 34.953 -9.398 1.00 94.31 501 ARG A C 1
ATOM 3975 O O . ARG A 1 501 ? -19.869 35.356 -10.554 1.00 94.31 501 ARG A O 1
ATOM 3982 N N . CYS A 1 502 ? -20.688 34.059 -8.919 1.00 97.31 502 CYS A N 1
ATOM 3983 C CA . CYS A 1 502 ? -21.760 33.473 -9.723 1.00 97.31 502 CYS A CA 1
ATOM 3984 C C . CYS A 1 502 ? -23.065 34.264 -9.573 1.00 97.31 502 CYS A C 1
ATOM 3986 O O . CYS A 1 502 ? -23.690 34.273 -8.507 1.00 97.31 502 CYS A O 1
ATOM 3988 N N . MET A 1 503 ? -23.460 34.929 -10.658 1.00 96.50 503 MET A N 1
ATOM 3989 C CA . MET A 1 503 ? -24.633 35.800 -10.760 1.00 96.50 503 MET A CA 1
ATOM 3990 C C . MET A 1 503 ? -25.750 35.091 -11.523 1.00 96.50 503 MET A C 1
ATOM 3992 O O . MET A 1 503 ? -25.485 34.353 -12.469 1.00 96.50 503 MET A O 1
ATOM 3996 N N . LYS A 1 504 ? -27.005 35.281 -11.106 1.00 96.25 504 LYS A N 1
ATOM 3997 C CA . LYS A 1 504 ? -28.160 34.668 -11.774 1.00 96.25 504 LYS A CA 1
ATOM 3998 C C . LYS A 1 504 ? -28.342 35.310 -13.150 1.00 96.25 504 LYS A C 1
ATOM 4000 O O . LYS A 1 504 ? -28.215 36.525 -13.258 1.00 96.25 504 LYS A O 1
ATOM 4005 N N . MET A 1 505 ? -28.635 34.523 -14.184 1.00 91.12 505 MET A N 1
ATOM 4006 C CA . MET A 1 505 ? -29.011 35.090 -15.483 1.00 91.12 505 MET A CA 1
ATOM 4007 C C . MET A 1 505 ? -30.352 35.831 -15.345 1.00 91.12 505 MET A C 1
ATOM 4009 O O . MET A 1 505 ? -31.357 35.208 -14.994 1.00 91.12 505 MET A O 1
ATOM 4013 N N . ASP A 1 506 ? -30.372 37.145 -15.589 1.00 88.25 506 ASP A N 1
ATOM 4014 C CA . ASP A 1 506 ? -31.621 37.905 -15.709 1.00 88.25 506 ASP A CA 1
ATOM 4015 C C . ASP A 1 506 ? -32.367 37.410 -16.960 1.00 88.25 506 ASP A C 1
ATOM 4017 O O . ASP A 1 506 ? -31.830 37.467 -18.069 1.00 88.25 506 ASP A O 1
ATOM 4021 N N . GLN A 1 507 ? -33.572 36.865 -16.764 1.00 72.94 507 GLN A N 1
ATOM 4022 C CA . GLN A 1 507 ? -34.479 36.450 -17.843 1.00 72.94 507 GLN A CA 1
ATOM 4023 C C . GLN A 1 507 ? -35.281 37.619 -18.404 1.00 72.94 507 GLN A C 1
ATOM 4025 O O . GLN A 1 507 ? -35.688 38.494 -17.603 1.00 72.94 507 GLN A O 1
#

Secondary structure (DSSP, 8-state):
-------------------------PPPS-S-----EEETTEEEEEETTEEEE-SPPPTT-EEEEETSTTTT---BTTEEEEEEEEEEE--TTT---EEEEEEEEEESSTTEEEETTEEEETTGGGGSS---GGGTSPPPTT-EEEEETSTTTTSEEETTEEEEEEEEEEETTTTEEEEEEEEEESSTTEEE-SSSEEE-----------HHHHHHHHTTPPPPTT-EEEEGGGTTTTSEEETTEEEEEEEE-SS-EEEEEEESSTTEEEETTEEEE---TT----PPPTT-EEEEETTTTTT-EEETTEEEEEEEEEEE--TT--EEEEEEEEEESSTTEEEETTEEEE--S---------SSSTTBTSEEETTEEEEEEEEETTTTEEEEEEEESSTTEEEETTEEEETTTTTSS----------SS-HHHHHHHHHTT-PPTT-EEEEETS--TT-EEETTEEEEEEEEEEE-STT--EEEEEEEEEE-TTEEEETTEEEEPP-

Organism: Dracunculus medinensis (NCBI:txid318479)

Solvent-accessible surface area (backbone atoms only — not comparable to full-atom values): 30787 Å² total; per-residue (Å²): 135,88,88,82,87,87,86,87,82,89,81,91,80,82,93,74,94,75,92,84,86,77,89,84,80,83,83,77,93,76,80,98,71,86,66,73,49,70,63,75,100,46,56,42,38,61,57,89,93,46,77,45,69,78,62,72,54,52,65,70,43,73,46,84,30,77,63,48,76,50,56,73,37,70,31,38,92,71,24,16,23,40,72,79,43,82,45,79,46,77,56,93,71,91,52,80,71,50,38,39,19,38,29,28,23,35,58,56,48,89,65,32,41,86,53,94,77,37,70,40,48,57,78,70,67,68,78,71,81,80,75,68,75,56,80,86,42,68,38,37,48,68,41,74,45,82,32,76,66,46,77,52,57,71,39,75,32,40,65,56,21,18,23,38,74,78,44,81,47,74,42,77,94,72,77,45,44,31,19,42,27,28,22,36,55,66,48,88,65,31,44,83,42,84,60,40,32,45,70,58,91,66,86,77,80,82,82,90,85,66,74,78,63,50,52,51,65,72,66,68,64,59,54,41,56,73,45,75,45,83,32,71,77,46,79,51,58,76,36,76,31,34,74,58,19,22,24,40,78,74,46,78,55,99,74,35,24,38,27,28,22,33,51,68,48,90,60,32,41,83,53,97,61,39,42,42,71,52,80,59,97,80,70,83,75,82,70,53,47,49,66,46,75,45,82,32,75,61,45,76,57,54,73,37,76,46,38,77,58,23,17,24,40,69,81,44,79,43,78,47,75,46,103,84,61,81,50,42,32,23,40,26,32,26,35,53,65,46,89,61,33,41,86,52,97,47,36,42,44,74,64,68,98,75,81,84,86,82,93,74,90,62,73,58,52,72,56,52,74,37,73,69,52,70,59,19,22,25,41,76,76,45,77,41,78,92,74,48,47,38,47,67,44,74,38,51,68,44,92,63,34,38,69,58,86,97,43,44,42,50,59,82,64,66,80,77,72,86,86,86,90,85,90,82,89,80,92,85,81,55,74,73,60,56,60,56,45,25,79,61,32,62,41,54,74,70,40,75,42,82,31,80,65,57,75,52,60,70,37,68,20,29,83,56,22,20,21,41,72,77,45,77,46,78,46,57,65,103,81,46,76,44,43,40,20,35,28,30,23,38,51,28,97,69,29,43,80,52,98,84,40,48,42,73,66,84,127

Radius of gyration: 33.01 Å; Cα contacts (8 Å, |Δi|>4): 854; chains: 1; bounding box: 72×85×93 Å

Sequence (507 aa):
MCFIDFAAAFNSIDSGALEDDGTLWYPRKDHSTLRPIFYGRRSIVIIGNKVIVNEAFKLGELLEDRGCRLTDVSCGDKLMFRPIKKRSYSNAHKSPLTVKCIQRCSCRNSNHIEKNGKCIRQMDTMKDGKANKCKMESCKVNEIVLDTGCHLTGHKCGVNMVFRTISEERNDSLALWYCVQRCSCEREEFVAKTFHCERAKIQLKSDMVTNEYLQWYYEGGYYKPGKIVFDYGCALTGRECGANMIFVRQRNDTDYCIQICKCINDDYIESDGQSIERFTSKGRRKLIEVGHIFGDFGCFSTNTACGTNMIFRPFIHFYNITDSISHEKCLQRCSCINDKYVEENKQCIERTQNLNSLNEVNMGCQLSGQKCGVNMYFIPFAVNLSANICTQHCHCDNELFVLNGEQCINRNNLFSSTLENNISESKGREEEHNSLNCLYGNCLLSQEILDYGCKLDGQPCGPNMTFRLIDKEELGDKEILGVKCTAICECASEFYENEGRCMKMDQ

pLDDT: mean 79.79, std 18.8, range [35.19, 98.0]

InterPro domains:
  IPR054450 TIL-like domain [PF22897] (100-122)
  IPR054450 TIL-like domain [PF22897] (153-197)
  IPR054450 TIL-like domain [PF22897] (238-277)
  IPR054450 TIL-like domain [PF22897] (306-350)
  IPR054450 TIL-like domain [PF22897] (369-410)
  IPR054450 TIL-like domain [PF22897] (458-504)

Nearest PDB structures (foldseek):
  8rqc-assembly1_D  TM=4.655E-01  e=2.904E+00  Homo sapiens
  5y32-assembly1_B  TM=1.042E-01  e=2.138E+00  Mus musculus

=== Feature glossary ===
The record interleaves many kinds of information about one protein. Here is each kind framed as the question it answers.

Q: What known structures does this most resemble?
A: Structural nearest neighbors (via Foldseek easy-search vs the PDB). Reported per hit: target PDB id, E-value, and alignment TM-score. A TM-score above ~0.5 is the conventional threshold for 'same fold'.

Q: Where is each backbone atom in 3D?
A: The mmCIF table is the protein's shape written out atom by atom. For each backbone N, Cα, C, and carbonyl O, it records an (x, y, z) coordinate triple in Å plus the residue type, chain letter, and residue number.

Q: What are the backbone torsion angles?
A: The φ/ψ torsion pair specifies the backbone conformation at each residue. φ rotates about the N–Cα bond, ψ about the Cα–C bond. Steric clashes forbid most of the (φ, ψ) plane — the allowed regions (α-helix basin, β-sheet basin, left-handed helix) are the Ramachandran-allowed regions.

Q: Which residues are buried vs exposed?
A: Solvent-accessible surface area (SASA) is the area in Å² traced out by the centre of a 1.4 Å probe sphere (a water molecule) rolled over the protein's van der Waals surface (Shrake–Rupley / Lee–Richards construction). Buried residues have near-zero SASA; fully exposed residues can exceed 200 Å². The total SASA scales roughly with the number of surface residues.

Q: How confident is the AlphaFold model at each residue?
A: pLDDT is the predicted lDDT-Cα score: AlphaFold's confidence that the local environment of each residue (all inter-atomic distances within 15 Å) is correctly placed. It is a per-residue number between 0 and 100, with higher meaning more reliable.

Q: What does the local fold look like, residue by residue?
A: 3Di is Foldseek's structural alphabet. Each residue is assigned one of twenty discrete states based on how its Cα sits relative to its spatial (not sequential) neighbors. Aligning 3Di strings finds structural homologs roughly as well as full 3D superposition, but orders of magnitude faster.

Q: How big and how compact is the whole molecule?
A: Radius of gyration (Rg) is the root-mean-square distance of Cα atoms from their centroid — a single number for overall size and compactness. A globular domain of N residues has Rg ≈ 2.2·N^0.38 Å; an extended or disordered chain has a much larger Rg. The Cα contact count is the number of residue pairs whose Cα atoms are within 8 Å and are more than four positions apart in sequence — a standard proxy for tertiary packing density. The bounding box is the smallest axis-aligned box enclosing all Cα atoms.

Q: Which residues are in helices, strands, or loops?
A: DSSP 8-state secondary structure assigns each residue one of H (α-helix), G (3₁₀-helix), I (π-helix), E (extended β-strand), B (isolated β-bridge), T (hydrogen-bonded turn), S (bend), or '-' (coil). The assignment is computed from backbone hydrogen-bond geometry via the Kabsch–Sander algorithm.

Q: How mobile is each atom in the crystal?
A: Crystallographic B-factors measure how much each atom's electron density is smeared out, in Å². They rise in mobile loops and surface residues and fall in the buried interior. In AlphaFold models this column is repurposed to hold pLDDT instead.

Q: What if only a Cα trace is available?
A: P-SEA three-state annotation labels each residue as helix, strand, or coil based purely on the geometry of the Cα trace. It serves as a fallback when the full backbone (and thus DSSP) is unavailable.

Q: What family and function is it annotated with?
A: Database cross-references. InterPro integrates a dozen domain/family signature databases into unified entries with residue-range hits. GO terms attach function/process/location labels with evidence codes. CATH codes position the fold in a four-level structural taxonomy. Organism is the NCBI-taxonomy species name.

Q: Are the domains correctly placed relative to each other?
A: Predicted Aligned Error (PAE) is an AlphaFold confidence matrix: entry (i, j) is the expected error in the position of residue j, in ångströms, when the prediction is superimposed on the true structure at residue i. Low PAE within a block of residues means that block is internally rigid and well-predicted; high PAE between two blocks means their relative placement is uncertain even if each block individually is confident.

Q: What do the diagnostic plots show?
A: Three diagnostic plots accompany the record. The Cα contact map visualizes the tertiary structure as a 2D adjacency matrix (8 Å cutoff, sequence-local contacts suppressed). The Ramachandran plot shows the distribution of backbone (φ, ψ) torsions, with points in the α and β basins reflecting secondary structure content. The PAE plot shows AlphaFold's inter-residue confidence as a color matrix.

Q: What is the amino-acid chain?
A: Primary structure: the covalent order of the twenty standard amino acids along the backbone. Two proteins with the same sequence will (almost always) fold to the same structure; two with 30% identity often share a fold but not the details.

Q: What do the rendered images show?
A: The six renders are orthographic views along the three Cartesian axes in both directions. Representation (cartoon, sticks, or surface) and color scheme (sequence-rainbow or by-chain) vary across proteins so the training set covers all the common visualization conventions.